Protein 5M1T (pdb70)

Radius of gyration: 25.63 Å; Cα contacts (8 Å, |Δi|>4): 862; chains: 2; bounding box: 63×65×67 Å

Solvent-accessible surface area: 22518 Å² total; per-residue (Å²): 152,120,52,40,114,17,4,140,77,0,58,122,123,200,26,7,36,11,19,3,12,8,5,10,71,25,68,101,30,93,42,48,1,0,9,4,35,14,28,0,88,9,95,138,124,31,91,13,58,26,65,110,1,58,86,23,0,48,171,59,28,44,10,42,113,5,9,59,59,17,12,38,36,0,0,100,12,0,53,100,14,26,103,57,59,66,66,118,32,44,0,0,4,54,14,34,54,50,22,9,52,27,22,8,15,14,48,20,0,110,77,1,9,144,132,29,83,7,85,45,70,30,0,18,0,2,0,36,5,60,21,0,27,190,60,14,88,43,2,33,82,35,0,81,84,0,38,93,41,34,6,17,1,0,0,10,38,8,28,74,19,203,41,47,109,106,49,2,124,130,6,30,13,62,14,0,0,0,19,144,31,31,0,88,81,31,90,150,67,106,94,9,37,65,66,0,43,56,7,17,34,45,1,183,91,28,129,16,125,3,0,0,18,18,0,86,63,138,74,24,26,95,42,0,43,164,49,42,7,51,2,0,3,2,91,69,30,14,143,25,53,41,18,149,121,30,160,157,85,68,74,14,38,4,13,4,3,7,56,20,77,116,25,88,101,55,0,0,10,4,39,21,50,40,111,102,62,69,27,64,131,46,61,86,59,7,50,188,103,29,51,7,41,72,51,10,65,56,21,13,30,63,0,0,109,13,1,37,122,52,82,79,146,48,32,0,0,3,54,13,31,53,64,18,9,62,76,108,26,12,14,62,49,0,104,56,14,8,136,182,45,98,14,47,45,79,62,0,14,3,2,2,40,5,62,20,0,27,187,61,14,88,41,3,40,99,31,1,78,76,0,39,95,37,38,6,18,2,0,2,10,43,9,31,72,19,200,44,45,113,100,43,3,120,129,5,32,14,56,11,0,0,0,23,150,48,28,10,64,161,14,51,154,113,32,117,36,4,62,64,0,45,53,4,10,50,41,0,50,103,29,58,8,100,0,1,0,22,9,0,97,63,125,72,15,16,84,22,0,34,153,45,13,6,36,4,0,3,3,92,71,37,19,144,27,47,51,25,92,122,26,109

B-factor: mean 36.17, std 13.88, range [13.87, 95.71]

Structure (mmCIF, N/CA/C/O backbone):
data_5M1T
#
_entry.id   5M1T
#
_cell.length_a   46.370
_cell.length_b   116.110
_cell.length_c   52.140
_cell.angle_alpha   90.00
_cell.angle_beta   102.52
_cell.angle_gamma   90.00
#
_symmetry.space_group_name_H-M   'P 1 21 1'
#
loop_
_entity.id
_entity.type
_entity.pdbx_description
1 polymer 'MucR Phosphodiesterase'
2 non-polymer "9,9'-[(2R,3R,3aS,5S,7aR,9R,10R,10aS,12S,14aR)-3,5,10,12-tetrahydroxy-5,12-dioxidooctahydro-2H,7H-difuro[3,2-d:3',2'-j][1,3,7,9,2,8]tetraoxadiphosphacyclododecine-2,9-diyl]bis(2-amino-1,9-dihydro-6H-purin-6-one)"
3 non-polymer 'MAGNESIUM ION'
4 water water
#
loop_
_atom_site.group_PDB
_atom_site.id
_atom_site.type_symbol
_atom_site.label_atom_id
_atom_site.label_alt_id
_atom_site.label_comp_id
_atom_site.label_asym_id
_atom_site.label_entity_id
_atom_site.label_seq_id
_atom_site.pdbx_PDB_ins_code
_atom_site.Cartn_x
_atom_site.Cartn_y
_atom_site.Cartn_z
_atom_site.occupancy
_atom_site.B_iso_or_equiv
_atom_site.auth_seq_id
_atom_site.auth_comp_id
_atom_site.auth_asym_id
_atom_site.auth_atom_id
_atom_site.pdbx_PDB_model_num
ATOM 1 N N . LEU A 1 31 ? 19.406 -8.912 -21.025 1.00 46.25 435 LEU A N 1
ATOM 2 C CA . LEU A 1 31 ? 18.085 -8.301 -21.436 1.00 46.27 435 LEU A CA 1
ATOM 3 C C . LEU A 1 31 ? 18.284 -6.817 -21.721 1.00 43.53 435 LEU A C 1
ATOM 4 O O . LEU A 1 31 ? 18.905 -6.109 -20.936 1.00 41.49 435 LEU A O 1
ATOM 9 N N . GLN A 1 32 ? 17.742 -6.379 -22.856 1.00 42.84 436 GLN A N 1
ATOM 10 C CA . GLN A 1 32 ? 17.939 -5.032 -23.363 1.00 42.68 436 GLN A CA 1
ATOM 11 C C . GLN A 1 32 ? 17.395 -3.969 -22.391 1.00 41.26 436 GLN A C 1
ATOM 12 O O . GLN A 1 32 ? 18.074 -2.978 -22.094 1.00 39.57 436 GLN A O 1
ATOM 18 N N . LEU A 1 33 ? 16.179 -4.207 -21.902 1.00 39.38 437 LEU A N 1
ATOM 19 C CA . LEU A 1 33 ? 15.524 -3.311 -20.962 1.00 38.86 437 LEU A CA 1
ATOM 20 C C . LEU A 1 33 ? 16.355 -3.039 -19.730 1.00 37.75 437 LEU A C 1
ATOM 21 O O . LEU A 1 33 ? 16.445 -1.900 -19.294 1.00 35.95 437 LEU A O 1
ATOM 26 N N . LEU A 1 34 ? 16.957 -4.085 -19.181 1.00 38.26 438 LEU A N 1
ATOM 27 C CA . LEU A 1 34 ? 17.837 -3.971 -18.014 1.00 38.15 438 LEU A CA 1
ATOM 28 C C . LEU A 1 34 ? 19.049 -3.079 -18.279 1.00 37.60 438 LEU A C 1
ATOM 29 O O . LEU A 1 34 ? 19.333 -2.166 -17.507 1.00 36.86 438 LEU A O 1
ATOM 34 N N . HIS A 1 35 ? 19.761 -3.328 -19.366 1.00 38.11 439 HIS A N 1
ATOM 35 C CA . HIS A 1 35 ? 20.903 -2.481 -19.717 1.00 39.42 439 HIS A CA 1
ATOM 36 C C . HIS A 1 35 ? 20.472 -1.030 -19.956 1.00 37.01 439 HIS A C 1
ATOM 37 O O . HIS A 1 35 ? 21.077 -0.076 -19.450 1.00 35.77 439 HIS A O 1
ATOM 44 N N . ASP A 1 36 ? 19.432 -0.881 -20.752 1.00 35.03 440 ASP A N 1
ATOM 45 C CA . ASP A 1 36 ? 18.901 0.425 -21.059 1.00 33.96 440 ASP A CA 1
ATOM 46 C C . ASP A 1 36 ? 18.492 1.180 -19.778 1.00 33.00 440 ASP A C 1
ATOM 47 O O . ASP A 1 36 ? 18.841 2.360 -19.616 1.00 33.04 440 ASP A O 1
ATOM 52 N N . LEU A 1 37 ? 17.803 0.522 -18.852 1.00 32.24 441 LEU A N 1
ATOM 53 C CA . LEU A 1 37 ? 17.366 1.224 -17.645 1.00 32.73 441 LEU A CA 1
ATOM 54 C C . LEU A 1 37 ? 18.524 1.622 -16.724 1.00 33.09 441 LEU A C 1
ATOM 55 O O . LEU A 1 37 ? 18.508 2.718 -16.140 1.00 31.76 441 LEU A O 1
ATOM 60 N N . ARG A 1 38 ? 19.516 0.740 -16.607 1.00 35.18 442 ARG A N 1
ATOM 61 C CA . ARG A 1 38 ? 20.729 1.029 -15.861 1.00 36.77 442 ARG A CA 1
ATOM 62 C C . ARG A 1 38 ? 21.367 2.312 -16.299 1.00 35.18 442 ARG A C 1
ATOM 63 O O . ARG A 1 38 ? 21.914 3.033 -15.477 1.00 35.85 442 ARG A O 1
ATOM 71 N N . GLN A 1 39 ? 21.384 2.576 -17.598 1.00 33.77 443 GLN A N 1
ATOM 72 C CA . GLN A 1 39 ? 22.081 3.760 -18.052 1.00 33.74 443 GLN A CA 1
ATOM 73 C C . GLN A 1 39 ? 21.169 4.958 -18.288 1.00 31.31 443 GLN A C 1
ATOM 74 O O . GLN A 1 39 ? 21.641 5.975 -18.794 1.00 30.68 443 GLN A O 1
ATOM 80 N N . ALA A 1 40 ? 19.887 4.840 -17.927 1.00 29.49 444 ALA A N 1
ATOM 81 C CA . ALA A 1 40 ? 18.895 5.875 -18.271 1.00 29.38 444 ALA A CA 1
ATOM 82 C C . ALA A 1 40 ? 19.185 7.245 -17.643 1.00 28.44 444 ALA A C 1
ATOM 83 O O . ALA A 1 40 ? 19.024 8.267 -18.308 1.00 28.23 444 ALA A O 1
ATOM 85 N N . LEU A 1 41 ? 19.611 7.267 -16.381 1.00 28.17 445 LEU A N 1
ATOM 86 C CA . LEU A 1 41 ? 20.058 8.526 -15.753 1.00 28.38 445 LEU A CA 1
ATOM 87 C C . LEU A 1 41 ? 21.327 9.095 -16.411 1.00 28.61 445 LEU A C 1
ATOM 88 O O . LEU A 1 41 ? 21.400 10.281 -16.668 1.00 27.39 445 LEU A O 1
ATOM 93 N N . GLU A 1 42 ? 22.322 8.247 -16.676 1.00 29.56 446 GLU A N 1
ATOM 94 C CA . GLU A 1 42 ? 23.542 8.686 -17.389 1.00 31.33 446 GLU A CA 1
ATOM 95 C C . GLU A 1 42 ? 23.200 9.302 -18.737 1.00 32.07 446 GLU A C 1
ATOM 96 O O . GLU A 1 42 ? 23.834 10.245 -19.163 1.00 31.67 446 GLU A O 1
ATOM 102 N N . ARG A 1 43 ? 22.166 8.783 -19.391 1.00 32.95 447 ARG A N 1
ATOM 103 C CA . ARG A 1 43 ? 21.796 9.259 -20.712 1.00 33.69 447 ARG A CA 1
ATOM 104 C C . ARG A 1 43 ? 20.754 10.385 -20.684 1.00 32.41 447 ARG A C 1
ATOM 105 O O . ARG A 1 43 ? 20.328 10.816 -21.740 1.00 32.33 447 ARG A O 1
ATOM 113 N N . ARG A 1 44 ? 20.355 10.847 -19.501 1.00 31.68 448 ARG A N 1
ATOM 114 C CA . ARG A 1 44 ? 19.303 11.882 -19.297 1.00 31.86 448 ARG A CA 1
ATOM 115 C C . ARG A 1 44 ? 18.000 11.539 -19.998 1.00 30.48 448 ARG A C 1
ATOM 116 O O . ARG A 1 44 ? 17.304 12.388 -20.535 1.00 30.32 448 ARG A O 1
ATOM 124 N N . GLN A 1 45 ? 17.667 10.264 -20.000 1.00 29.44 449 GLN A N 1
ATOM 125 C CA . GLN A 1 45 ? 16.482 9.830 -20.669 1.00 28.12 449 GLN A CA 1
ATOM 126 C C . GLN A 1 45 ? 15.265 9.887 -19.741 1.00 27.60 449 GLN A C 1
ATOM 127 O O . GLN A 1 45 ? 14.131 9.794 -20.223 1.00 26.75 449 GLN A O 1
ATOM 133 N N . LEU A 1 46 ? 15.501 10.046 -18.429 1.00 27.28 450 LEU A N 1
ATOM 134 C CA . LEU A 1 46 ? 14.410 10.117 -17.452 1.00 27.25 450 LEU A CA 1
ATOM 135 C C . LEU A 1 46 ? 13.957 11.542 -17.201 1.00 27.09 450 LEU A C 1
ATOM 136 O O . LEU A 1 46 ? 14.767 12.429 -16.930 1.00 27.12 450 LEU A O 1
ATOM 141 N N . VAL A 1 47 ? 12.638 11.754 -17.285 1.00 26.71 451 VAL A N 1
ATOM 142 C CA . VAL A 1 47 ? 12.041 13.078 -17.110 1.00 26.33 451 VAL A CA 1
ATOM 143 C C . VAL A 1 47 ? 10.814 13.013 -16.212 1.00 25.59 451 VAL A C 1
ATOM 144 O O . VAL A 1 47 ? 10.149 11.978 -16.146 1.00 25.76 451 VAL A O 1
ATOM 148 N N . LEU A 1 48 ? 10.487 14.108 -15.536 1.00 25.18 452 LEU A N 1
ATOM 149 C CA . LEU A 1 48 ? 9.237 14.179 -14.783 1.00 25.07 452 LEU A CA 1
ATOM 150 C C . LEU A 1 48 ? 8.149 14.879 -15.554 1.00 25.70 452 LEU A C 1
ATOM 151 O O . LEU A 1 48 ? 8.357 15.959 -16.120 1.00 24.97 452 LEU A O 1
ATOM 156 N N . HIS A 1 49 ? 6.974 14.254 -15.561 1.00 25.73 453 HIS A N 1
ATOM 157 C CA . HIS A 1 49 ? 5.761 14.950 -15.951 1.00 25.46 453 HIS A CA 1
ATOM 158 C C . HIS A 1 49 ? 4.962 15.218 -14.679 1.00 25.02 453 HIS A C 1
ATOM 159 O O . HIS A 1 49 ? 5.154 14.565 -13.651 1.00 25.53 453 HIS A O 1
ATOM 166 N N . TYR A 1 50 ? 4.102 16.216 -14.743 1.00 24.31 454 TYR A N 1
ATOM 167 C CA . TYR A 1 50 ? 3.391 16.694 -13.597 1.00 23.96 454 TYR A CA 1
ATOM 168 C C . TYR A 1 50 ? 1.930 16.728 -13.965 1.00 23.97 454 TYR A C 1
ATOM 169 O O . TYR A 1 50 ? 1.573 17.238 -15.031 1.00 24.95 454 TYR A O 1
ATOM 178 N N . GLN A 1 51 ? 1.082 16.144 -13.118 1.00 23.29 455 GLN A N 1
ATOM 179 C CA . GLN A 1 51 ? -0.363 16.221 -13.323 1.00 23.53 455 GLN A CA 1
ATOM 180 C C . GLN A 1 51 ? -1.059 17.112 -12.277 1.00 23.00 455 GLN A C 1
ATOM 181 O O . GLN A 1 51 ? -0.905 16.915 -11.077 1.00 22.41 455 GLN A O 1
ATOM 187 N N . PRO A 1 52 ? -1.810 18.114 -12.738 1.00 23.52 456 PRO A N 1
ATOM 188 C CA . PRO A 1 52 ? -2.538 19.017 -11.845 1.00 23.90 456 PRO A CA 1
ATOM 189 C C . PRO A 1 52 ? -3.494 18.315 -10.918 1.00 24.26 456 PRO A C 1
ATOM 190 O O . PRO A 1 52 ? -4.174 17.366 -11.359 1.00 24.07 456 PRO A O 1
ATOM 194 N N . LYS A 1 53 ? -3.532 18.724 -9.652 1.00 25.39 457 LYS A N 1
ATOM 195 C CA . LYS A 1 53 ? -4.619 18.314 -8.757 1.00 27.63 457 LYS A CA 1
ATOM 196 C C . LYS A 1 53 ? -5.392 19.611 -8.559 1.00 28.07 457 LYS A C 1
ATOM 197 O O . LYS A 1 53 ? -4.793 20.663 -8.334 1.00 27.89 457 LYS A O 1
ATOM 203 N N . VAL A 1 54 ? -6.708 19.527 -8.642 1.00 28.42 458 VAL A N 1
ATOM 204 C CA . VAL A 1 54 ? -7.559 20.721 -8.728 1.00 29.87 458 VAL A CA 1
ATOM 205 C C . VAL A 1 54 ? -8.677 20.630 -7.706 1.00 29.29 458 VAL A C 1
ATOM 206 O O . VAL A 1 54 ? -9.223 19.547 -7.531 1.00 28.10 458 VAL A O 1
ATOM 210 N N . LEU A 1 55 ? -9.025 21.741 -7.035 1.00 30.31 459 LEU A N 1
ATOM 211 C CA . LEU A 1 55 ? -10.214 21.743 -6.169 1.00 31.93 459 LEU A CA 1
ATOM 212 C C . LEU A 1 55 ? -11.456 21.459 -7.012 1.00 30.54 459 LEU A C 1
ATOM 213 O O . LEU A 1 55 ? -11.545 21.863 -8.163 1.00 28.98 459 LEU A O 1
ATOM 218 N N . ALA A 1 56 ? -12.352 20.666 -6.455 1.00 30.23 460 ALA A N 1
ATOM 219 C CA . ALA A 1 56 ? -13.525 20.199 -7.175 1.00 30.33 460 ALA A CA 1
ATOM 220 C C . ALA A 1 56 ? -14.571 21.322 -7.246 1.00 30.97 460 ALA A C 1
ATOM 221 O O . ALA A 1 56 ? -14.804 21.989 -6.256 1.00 31.27 460 ALA A O 1
ATOM 223 N N . PRO A 1 57 ? -15.225 21.529 -8.382 1.00 31.62 461 PRO A N 1
ATOM 224 C CA . PRO A 1 57 ? -15.109 20.718 -9.584 1.00 32.83 461 PRO A CA 1
ATOM 225 C C . PRO A 1 57 ? -13.945 21.069 -10.515 1.00 34.85 461 PRO A C 1
ATOM 226 O O . PRO A 1 57 ? -13.448 20.201 -11.228 1.00 33.95 461 PRO A O 1
ATOM 230 N N . ASN A 1 58 ? -13.557 22.338 -10.552 1.00 38.01 462 ASN A N 1
ATOM 231 C CA . ASN A 1 58 ? -12.506 22.770 -11.468 1.00 41.45 462 ASN A CA 1
ATOM 232 C C . ASN A 1 58 ? -11.709 23.928 -10.892 1.00 42.53 462 ASN A C 1
ATOM 233 O O . ASN A 1 58 ? -11.122 24.691 -11.630 1.00 42.83 462 ASN A O 1
ATOM 238 N N . GLY A 1 59 ? -11.726 24.009 -9.552 1.00 45.04 463 GLY A N 1
ATOM 239 C CA . GLY A 1 59 ? -11.452 25.215 -8.737 1.00 43.36 463 GLY A CA 1
ATOM 240 C C . GLY A 1 59 ? -9.992 25.405 -8.914 1.00 43.53 463 GLY A C 1
ATOM 241 O O . GLY A 1 59 ? -9.432 24.766 -9.797 1.00 48.20 463 GLY A O 1
ATOM 242 N N . PRO A 1 60 ? -9.344 26.225 -8.077 1.00 40.69 464 PRO A N 1
ATOM 243 C CA . PRO A 1 60 ? -7.920 26.398 -8.348 1.00 40.33 464 PRO A CA 1
ATOM 244 C C . PRO A 1 60 ? -7.121 25.081 -8.245 1.00 39.48 464 PRO A C 1
ATOM 245 O O . PRO A 1 60 ? -7.427 24.178 -7.452 1.00 37.36 464 PRO A O 1
ATOM 249 N N . MET A 1 61 ? -6.112 25.001 -9.100 1.00 38.63 465 MET A N 1
ATOM 250 C CA . MET A 1 61 ? -5.051 24.037 -9.015 1.00 36.46 465 MET A CA 1
ATOM 251 C C . MET A 1 61 ? -4.395 24.225 -7.657 1.00 34.84 465 MET A C 1
ATOM 252 O O . MET A 1 61 ? -4.034 25.342 -7.303 1.00 34.30 465 MET A O 1
ATOM 257 N N . ILE A 1 62 ? -4.303 23.142 -6.880 1.00 32.98 466 ILE A N 1
ATOM 258 C CA . ILE A 1 62 ? -3.652 23.162 -5.552 1.00 32.10 466 ILE A CA 1
ATOM 259 C C . ILE A 1 62 ? -2.295 22.447 -5.528 1.00 30.41 466 ILE A C 1
ATOM 260 O O . ILE A 1 62 ? -1.693 22.301 -4.471 1.00 30.55 466 ILE A O 1
ATOM 265 N N . GLY A 1 63 ? -1.831 21.980 -6.682 1.00 29.54 467 GLY A N 1
ATOM 266 C CA . GLY A 1 63 ? -0.540 21.306 -6.790 1.00 28.19 467 GLY A CA 1
ATOM 267 C C . GLY A 1 63 ? -0.440 20.360 -7.969 1.00 26.76 467 GLY A C 1
ATOM 268 O O . GLY A 1 63 ? -1.291 20.382 -8.866 1.00 26.73 467 GLY A O 1
ATOM 269 N N . VAL A 1 64 ? 0.593 19.518 -7.951 1.00 24.71 468 VAL A N 1
ATOM 270 C CA . VAL A 1 64 ? 0.745 18.498 -8.953 1.00 24.43 468 VAL A CA 1
ATOM 271 C C . VAL A 1 64 ? 1.217 17.177 -8.353 1.00 23.74 468 VAL A C 1
ATOM 272 O O . VAL A 1 64 ? 1.788 17.158 -7.268 1.00 23.43 468 VAL A O 1
ATOM 276 N N . GLU A 1 65 ? 0.983 16.083 -9.072 1.00 22.39 469 GLU A N 1
ATOM 277 C CA . GLU A 1 65 ? 1.674 14.839 -8.798 1.00 22.01 469 GLU A CA 1
ATOM 278 C C . GLU A 1 65 ? 2.823 14.676 -9.802 1.00 21.73 469 GLU A C 1
ATOM 279 O O . GLU A 1 65 ? 2.608 14.783 -11.000 1.00 21.74 469 GLU A O 1
ATOM 285 N N . ALA A 1 66 ? 4.019 14.405 -9.310 1.00 21.04 470 ALA A N 1
ATOM 286 C CA . ALA A 1 66 ? 5.140 14.089 -10.160 1.00 21.51 470 ALA A CA 1
ATOM 287 C C . ALA A 1 66 ? 5.040 12.654 -10.639 1.00 21.36 470 ALA A C 1
ATOM 288 O O . ALA A 1 66 ? 4.824 11.746 -9.830 1.00 21.32 470 ALA A O 1
ATOM 290 N N . LEU A 1 67 ? 5.208 12.466 -11.943 1.00 21.32 471 LEU A N 1
ATOM 291 C CA . LEU A 1 67 ? 5.061 11.181 -12.598 1.00 21.79 471 LEU A CA 1
ATOM 292 C C . LEU A 1 67 ? 6.243 10.919 -13.576 1.00 22.14 471 LEU A C 1
ATOM 293 O O . LEU A 1 67 ? 6.508 11.683 -14.510 1.00 21.37 471 LEU A O 1
ATOM 298 N N . LEU A 1 68 ? 6.944 9.819 -13.347 1.00 22.52 472 LEU A N 1
ATOM 299 C CA . LEU A 1 68 ? 8.153 9.535 -14.066 1.00 22.56 472 LEU A CA 1
ATOM 300 C C . LEU A 1 68 ? 7.830 9.046 -15.472 1.00 23.26 472 LEU A C 1
ATOM 301 O O . LEU A 1 68 ? 6.877 8.279 -15.677 1.00 22.70 472 LEU A O 1
ATOM 306 N N . ARG A 1 69 ? 8.613 9.514 -16.442 1.00 23.86 473 ARG A N 1
ATOM 307 C CA . ARG A 1 69 ? 8.541 9.025 -17.811 1.00 24.79 473 ARG A CA 1
ATOM 308 C C . ARG A 1 69 ? 9.959 8.687 -18.316 1.00 25.70 473 ARG A C 1
ATOM 309 O O . ARG A 1 69 ? 10.967 9.222 -17.821 1.00 25.27 473 ARG A O 1
ATOM 317 N N . TRP A 1 70 ? 10.045 7.797 -19.289 1.00 26.71 474 TRP A N 1
ATOM 318 C CA . TRP A 1 70 ? 11.345 7.458 -19.859 1.00 28.11 474 TRP A CA 1
ATOM 319 C C . TRP A 1 70 ? 11.302 7.729 -21.368 1.00 29.06 474 TRP A C 1
ATOM 320 O O . TRP A 1 70 ? 10.595 7.050 -22.113 1.00 29.56 474 TRP A O 1
ATOM 331 N N . GLU A 1 71 ? 12.003 8.766 -21.797 1.00 30.41 475 GLU A N 1
ATOM 332 C CA . GLU A 1 71 ? 12.156 9.053 -23.217 1.00 32.27 475 GLU A CA 1
ATOM 333 C C . GLU A 1 71 ? 13.198 8.121 -23.790 1.00 31.99 475 GLU A C 1
ATOM 334 O O . GLU A 1 71 ? 14.391 8.382 -23.725 1.00 29.34 475 GLU A O 1
ATOM 340 N N . HIS A 1 72 ? 12.720 7.042 -24.384 1.00 33.31 476 HIS A N 1
ATOM 341 C CA . HIS A 1 72 ? 13.609 6.049 -24.953 1.00 34.31 476 HIS A CA 1
ATOM 342 C C . HIS A 1 72 ? 13.921 6.314 -26.445 1.00 34.71 476 HIS A C 1
ATOM 343 O O . HIS A 1 72 ? 13.017 6.503 -27.260 1.00 33.64 476 HIS A O 1
ATOM 350 N N . PRO A 1 73 ? 15.217 6.321 -26.805 1.00 35.58 477 PRO A N 1
ATOM 351 C CA . PRO A 1 73 ? 15.561 6.653 -28.189 1.00 37.34 477 PRO A CA 1
ATOM 352 C C . PRO A 1 73 ? 14.937 5.696 -29.240 1.00 40.07 477 PRO A C 1
ATOM 353 O O . PRO A 1 73 ? 14.558 6.147 -30.312 1.00 41.00 477 PRO A O 1
ATOM 357 N N . GLN A 1 74 ? 14.831 4.400 -28.947 1.00 41.75 478 GLN A N 1
ATOM 358 C CA . GLN A 1 74 ? 14.083 3.480 -29.819 1.00 43.94 478 GLN A CA 1
ATOM 359 C C . GLN A 1 74 ? 12.553 3.427 -29.561 1.00 42.94 478 GLN A C 1
ATOM 360 O O . GLN A 1 74 ? 11.778 3.616 -30.495 1.00 43.56 478 GLN A O 1
ATOM 366 N N . HIS A 1 75 ? 12.120 3.147 -28.326 1.00 40.87 479 HIS A N 1
ATOM 367 C CA . HIS A 1 75 ? 10.710 2.895 -28.041 1.00 40.42 479 HIS A CA 1
ATOM 368 C C . HIS A 1 75 ? 9.861 4.150 -27.822 1.00 39.01 479 HIS A C 1
ATOM 369 O O . HIS A 1 75 ? 8.638 4.086 -27.854 1.00 38.03 479 HIS A O 1
ATOM 376 N N . GLY A 1 76 ? 10.497 5.297 -27.626 1.00 37.89 480 GLY A N 1
ATOM 377 C CA . GLY A 1 76 ? 9.751 6.524 -27.352 1.00 36.65 480 GLY A CA 1
ATOM 378 C C . GLY A 1 76 ? 9.407 6.629 -25.874 1.00 35.33 480 GLY A C 1
ATOM 379 O O . GLY A 1 76 ? 10.031 5.994 -25.036 1.00 35.30 480 GLY A O 1
ATOM 380 N N . LEU A 1 77 ? 8.400 7.418 -25.560 1.00 34.91 481 LEU A N 1
ATOM 381 C CA . LEU A 1 77 ? 8.058 7.751 -24.187 1.00 34.85 481 LEU A CA 1
ATOM 382 C C . LEU A 1 77 ? 7.435 6.586 -23.429 1.00 34.46 481 LEU A C 1
ATOM 383 O O . LEU A 1 77 ? 6.283 6.252 -23.623 1.00 35.83 481 LEU A O 1
ATOM 388 N N . ILE A 1 78 ? 8.210 5.964 -22.558 1.00 34.45 482 ILE A N 1
ATOM 389 C CA . ILE A 1 78 ? 7.768 4.780 -21.830 1.00 33.53 482 ILE A CA 1
ATOM 390 C C . ILE A 1 78 ? 7.192 5.199 -20.470 1.00 32.20 482 ILE A C 1
ATOM 391 O O . ILE A 1 78 ? 7.745 6.079 -19.760 1.00 30.57 482 ILE A O 1
ATOM 396 N N . THR A 1 79 ? 6.075 4.564 -20.117 1.00 31.52 483 THR A N 1
ATOM 397 C CA . THR A 1 79 ? 5.384 4.834 -18.855 1.00 30.88 483 THR A CA 1
ATOM 398 C C . THR A 1 79 ? 5.905 3.930 -17.758 1.00 29.02 483 THR A C 1
ATOM 399 O O . THR A 1 79 ? 6.357 2.834 -18.010 1.00 28.65 483 THR A O 1
ATOM 403 N N . PRO A 1 80 ? 5.827 4.389 -16.517 1.00 28.19 484 PRO A N 1
ATOM 404 C CA . PRO A 1 80 ? 6.490 3.653 -15.460 1.00 28.06 484 PRO A CA 1
ATOM 405 C C . PRO A 1 80 ? 5.952 2.236 -15.172 1.00 27.63 484 PRO A C 1
ATOM 406 O O . PRO A 1 80 ? 6.669 1.431 -14.614 1.00 27.68 484 PRO A O 1
ATOM 410 N N . GLY A 1 81 ? 4.725 1.923 -15.549 1.00 27.97 485 GLY A N 1
ATOM 411 C CA . GLY A 1 81 ? 4.227 0.557 -15.413 1.00 28.68 485 GLY A CA 1
ATOM 412 C C . GLY A 1 81 ? 5.072 -0.423 -16.210 1.00 30.57 485 GLY A C 1
ATOM 413 O O . GLY A 1 81 ? 5.110 -1.627 -15.904 1.00 30.73 485 GLY A O 1
ATOM 414 N N . GLN A 1 82 ? 5.750 0.079 -17.244 1.00 32.03 486 GLN A N 1
ATOM 415 C CA . GLN A 1 82 ? 6.539 -0.766 -18.118 1.00 33.98 486 GLN A CA 1
ATOM 416 C C . GLN A 1 82 ? 7.967 -1.018 -17.607 1.00 33.76 486 GLN A C 1
ATOM 417 O O . GLN A 1 82 ? 8.667 -1.872 -18.140 1.00 34.80 486 GLN A O 1
ATOM 423 N N . PHE A 1 83 ? 8.406 -0.298 -16.576 1.00 32.13 487 PHE A N 1
ATOM 424 C CA . PHE A 1 83 ? 9.779 -0.472 -16.074 1.00 30.41 487 PHE A CA 1
ATOM 425 C C . PHE A 1 83 ? 9.997 -0.298 -14.571 1.00 29.37 487 PHE A C 1
ATOM 426 O O . PHE A 1 83 ? 11.051 -0.646 -14.076 1.00 29.28 487 PHE A O 1
ATOM 434 N N . LEU A 1 84 ? 9.038 0.236 -13.822 1.00 28.70 488 LEU A N 1
ATOM 435 C CA . LEU A 1 84 ? 9.242 0.357 -12.371 1.00 28.10 488 LEU A CA 1
ATOM 436 C C . LEU A 1 84 ? 9.314 -0.973 -11.607 1.00 27.76 488 LEU A C 1
ATOM 437 O O . LEU A 1 84 ? 9.972 -1.036 -10.582 1.00 27.71 488 LEU A O 1
ATOM 442 N N . PRO A 1 85 ? 8.634 -2.036 -12.084 1.00 27.24 489 PRO A N 1
ATOM 443 C CA . PRO A 1 85 ? 8.798 -3.314 -11.407 1.00 27.26 489 PRO A CA 1
ATOM 444 C C . PRO A 1 85 ? 10.220 -3.897 -11.521 1.00 27.31 489 PRO A C 1
ATOM 445 O O . PRO A 1 85 ? 10.730 -4.462 -10.557 1.00 26.45 489 PRO A O 1
ATOM 449 N N . LEU A 1 86 ? 10.839 -3.752 -12.694 1.00 27.48 490 LEU A N 1
ATOM 450 C CA . LEU A 1 86 ? 12.248 -4.079 -12.875 1.00 27.42 490 LEU A CA 1
ATOM 451 C C . LEU A 1 86 ? 13.131 -3.200 -11.991 1.00 26.87 490 LEU A C 1
ATOM 452 O O . LEU A 1 86 ? 14.103 -3.667 -11.396 1.00 25.84 490 LEU A O 1
ATOM 457 N N . ALA A 1 87 ? 12.793 -1.919 -11.898 1.00 26.37 491 ALA A N 1
ATOM 458 C CA . ALA A 1 87 ? 13.538 -1.024 -11.031 1.00 26.52 491 ALA A CA 1
ATOM 459 C C . ALA A 1 87 ? 13.422 -1.422 -9.568 1.00 27.58 491 ALA A C 1
ATOM 460 O O . ALA A 1 87 ? 14.419 -1.355 -8.824 1.00 27.25 491 ALA A O 1
ATOM 462 N N . GLU A 1 88 ? 12.227 -1.858 -9.153 1.00 29.23 492 GLU A N 1
ATOM 463 C CA . GLU A 1 88 ? 11.998 -2.296 -7.759 1.00 30.57 492 GLU A CA 1
ATOM 464 C C . GLU A 1 88 ? 12.824 -3.541 -7.457 1.00 32.85 492 GLU A C 1
ATOM 465 O O . GLU A 1 88 ? 13.592 -3.555 -6.487 1.00 33.47 492 GLU A O 1
ATOM 471 N N . LYS A 1 89 ? 12.676 -4.569 -8.297 1.00 34.27 493 LYS A N 1
ATOM 472 C CA . LYS A 1 89 ? 13.391 -5.850 -8.147 1.00 35.02 493 LYS A CA 1
ATOM 473 C C . LYS A 1 89 ? 14.933 -5.735 -8.150 1.00 32.99 493 LYS A C 1
ATOM 474 O O . LYS A 1 89 ? 15.626 -6.460 -7.439 1.00 32.87 493 LYS A O 1
ATOM 480 N N . THR A 1 90 ? 15.461 -4.830 -8.961 1.00 30.84 494 THR A N 1
ATOM 481 C CA . THR A 1 90 ? 16.911 -4.647 -9.103 1.00 29.39 494 THR A CA 1
ATOM 482 C C . THR A 1 90 ? 17.501 -3.676 -8.103 1.00 28.31 494 THR A C 1
ATOM 483 O O . THR A 1 90 ? 18.694 -3.687 -7.869 1.00 28.31 494 THR A O 1
ATOM 487 N N . GLY A 1 91 ? 16.665 -2.823 -7.520 1.00 27.40 495 GLY A N 1
ATOM 488 C CA . GLY A 1 91 ? 17.157 -1.792 -6.621 1.00 26.61 495 GLY A CA 1
ATOM 489 C C . GLY A 1 91 ? 17.560 -0.523 -7.345 1.00 25.62 495 GLY A C 1
ATOM 490 O O . GLY A 1 91 ? 17.955 0.445 -6.705 1.00 26.90 495 GLY A O 1
ATOM 491 N N . LEU A 1 92 ? 17.460 -0.492 -8.672 1.00 24.78 496 LEU A N 1
ATOM 492 C CA . LEU A 1 92 ? 17.645 0.766 -9.423 1.00 24.10 496 LEU A CA 1
ATOM 493 C C . LEU A 1 92 ? 16.654 1.855 -8.993 1.00 23.31 496 LEU A C 1
ATOM 494 O O . LEU A 1 92 ? 16.943 3.045 -9.165 1.00 22.57 496 LEU A O 1
ATOM 499 N N . ILE A 1 93 ? 15.499 1.448 -8.458 1.00 22.73 497 ILE A N 1
ATOM 500 C CA . ILE A 1 93 ? 14.503 2.404 -7.955 1.00 23.09 497 ILE A CA 1
ATOM 501 C C . ILE A 1 93 ? 15.065 3.355 -6.886 1.00 22.46 497 ILE A C 1
ATOM 502 O O . ILE A 1 93 ? 14.572 4.459 -6.721 1.00 21.84 497 ILE A O 1
ATOM 507 N N . VAL A 1 94 ? 16.104 2.956 -6.164 1.00 22.60 498 VAL A N 1
ATOM 508 C CA . VAL A 1 94 ? 16.652 3.821 -5.136 1.00 22.85 498 VAL A CA 1
ATOM 509 C C . VAL A 1 94 ? 17.234 5.132 -5.743 1.00 23.29 498 VAL A C 1
ATOM 510 O O . VAL A 1 94 ? 16.899 6.226 -5.313 1.00 22.73 498 VAL A O 1
ATOM 514 N N . GLN A 1 95 ? 18.098 5.009 -6.746 1.00 23.94 499 GLN A N 1
ATOM 515 C CA . GLN A 1 95 ? 18.764 6.184 -7.262 1.00 24.30 499 GLN A CA 1
ATOM 516 C C . GLN A 1 95 ? 17.849 6.895 -8.244 1.00 23.29 499 GLN A C 1
ATOM 517 O O . GLN A 1 95 ? 17.906 8.111 -8.375 1.00 22.61 499 GLN A O 1
ATOM 523 N N . ILE A 1 96 ? 16.963 6.153 -8.886 1.00 22.74 500 ILE A N 1
ATOM 524 C CA . ILE A 1 96 ? 15.924 6.775 -9.708 1.00 22.58 500 ILE A CA 1
ATOM 525 C C . ILE A 1 96 ? 15.055 7.658 -8.820 1.00 22.23 500 ILE A C 1
ATOM 526 O O . ILE A 1 96 ? 14.704 8.765 -9.187 1.00 23.12 500 ILE A O 1
ATOM 531 N N . GLY A 1 97 ? 14.758 7.178 -7.627 1.00 21.87 501 GLY A N 1
ATOM 532 C CA . GLY A 1 97 ? 13.976 7.930 -6.665 1.00 22.08 501 GLY A CA 1
ATOM 533 C C . GLY A 1 97 ? 14.695 9.135 -6.091 1.00 22.45 501 GLY A C 1
ATOM 534 O O . GLY A 1 97 ? 14.085 10.179 -5.896 1.00 21.95 501 GLY A O 1
ATOM 535 N N . GLU A 1 98 ? 15.983 9.005 -5.813 1.00 23.00 502 GLU A N 1
ATOM 536 C CA . GLU A 1 98 ? 16.795 10.181 -5.457 1.00 24.29 502 GLU A CA 1
ATOM 537 C C . GLU A 1 98 ? 16.687 11.252 -6.510 1.00 23.47 502 GLU A C 1
ATOM 538 O O . GLU A 1 98 ? 16.552 12.406 -6.191 1.00 24.00 502 GLU A O 1
ATOM 544 N N . TRP A 1 99 ? 16.770 10.863 -7.776 1.00 23.79 503 TRP A N 1
ATOM 545 C CA . TRP A 1 99 ? 16.722 11.821 -8.867 1.00 23.81 503 TRP A CA 1
ATOM 546 C C . TRP A 1 99 ? 15.320 12.444 -8.967 1.00 23.14 503 TRP A C 1
ATOM 547 O O . TRP A 1 99 ? 15.166 13.648 -9.111 1.00 23.27 503 TRP A O 1
ATOM 558 N N . VAL A 1 100 ? 14.300 11.614 -8.844 1.00 22.46 504 VAL A N 1
ATOM 559 C CA . VAL A 1 100 ? 12.916 12.108 -8.852 1.00 22.19 504 VAL A CA 1
ATOM 560 C C . VAL A 1 100 ? 12.658 13.127 -7.740 1.00 22.26 504 VAL A C 1
ATOM 561 O O . VAL A 1 100 ? 12.152 14.220 -7.991 1.00 23.28 504 VAL A O 1
ATOM 565 N N . LEU A 1 101 ? 13.023 12.780 -6.516 1.00 22.31 505 LEU A N 1
ATOM 566 C CA . LEU A 1 101 ? 12.836 13.663 -5.369 1.00 22.63 505 LEU A CA 1
ATOM 567 C C . LEU A 1 101 ? 13.589 14.991 -5.534 1.00 22.81 505 LEU A C 1
ATOM 568 O O . LEU A 1 101 ? 13.031 16.050 -5.278 1.00 22.68 505 LEU A O 1
ATOM 573 N N . ASP A 1 102 ? 14.852 14.914 -5.955 1.00 22.70 506 ASP A N 1
ATOM 574 C CA . ASP A 1 102 ? 15.668 16.107 -6.231 1.00 23.12 506 ASP A CA 1
ATOM 575 C C . ASP A 1 102 ? 15.020 17.060 -7.247 1.00 23.10 506 ASP A C 1
ATOM 576 O O . ASP A 1 102 ? 14.843 18.212 -6.967 1.00 23.02 506 ASP A O 1
ATOM 581 N N . GLU A 1 103 ? 14.674 16.535 -8.412 1.00 23.76 507 GLU A N 1
ATOM 582 C CA . GLU A 1 103 ? 14.059 17.303 -9.492 1.00 24.80 507 GLU A CA 1
ATOM 583 C C . GLU A 1 103 ? 12.684 17.852 -9.117 1.00 24.31 507 GLU A C 1
ATOM 584 O O . GLU A 1 103 ? 12.304 18.932 -9.550 1.00 24.62 507 GLU A O 1
ATOM 590 N N . ALA A 1 104 ? 11.922 17.099 -8.336 1.00 23.68 508 ALA A N 1
ATOM 591 C CA . ALA A 1 104 ? 10.615 17.560 -7.892 1.00 22.83 508 ALA A CA 1
ATOM 592 C C . ALA A 1 104 ? 10.802 18.729 -6.924 1.00 22.70 508 ALA A C 1
ATOM 593 O O . ALA A 1 104 ? 10.060 19.708 -6.933 1.00 21.53 508 ALA A O 1
ATOM 595 N N . CYS A 1 105 ? 11.765 18.601 -6.035 1.00 22.87 509 CYS A N 1
ATOM 596 C CA . CYS A 1 105 ? 12.011 19.670 -5.071 1.00 24.11 509 CYS A CA 1
ATOM 597 C C . CYS A 1 105 ? 12.548 20.903 -5.766 1.00 24.25 509 CYS A C 1
ATOM 598 O O . CYS A 1 105 ? 12.206 22.013 -5.407 1.00 24.12 509 CYS A O 1
ATOM 601 N N . ARG A 1 106 ? 13.375 20.707 -6.778 1.00 25.93 510 ARG A N 1
ATOM 602 C CA . ARG A 1 106 ? 13.947 21.811 -7.550 1.00 26.48 510 ARG A CA 1
ATOM 603 C C . ARG A 1 106 ? 12.829 22.564 -8.230 1.00 26.10 510 ARG A C 1
ATOM 604 O O . ARG A 1 106 ? 12.752 23.808 -8.181 1.00 25.48 510 ARG A O 1
ATOM 612 N N . GLN A 1 107 ? 11.947 21.801 -8.859 1.00 25.37 511 GLN A N 1
ATOM 613 C CA . GLN A 1 107 ? 10.824 22.369 -9.562 1.00 26.17 511 GLN A CA 1
ATOM 614 C C . GLN A 1 107 ? 9.860 23.138 -8.656 1.00 26.97 511 GLN A C 1
ATOM 615 O O . GLN A 1 107 ? 9.399 24.228 -9.022 1.00 26.84 511 GLN A O 1
ATOM 621 N N . MET A 1 108 ? 9.541 22.578 -7.492 1.00 26.82 512 MET A N 1
ATOM 622 C CA . MET A 1 108 ? 8.620 23.248 -6.584 1.00 28.39 512 MET A CA 1
ATOM 623 C C . MET A 1 108 ? 9.213 24.586 -6.119 1.00 29.12 512 MET A C 1
ATOM 624 O O . MET A 1 108 ? 8.525 25.621 -6.122 1.00 29.46 512 MET A O 1
ATOM 629 N N . ARG A 1 109 ? 10.499 24.564 -5.727 1.00 28.53 513 ARG A N 1
ATOM 630 C CA . ARG A 1 109 ? 11.211 25.777 -5.380 1.00 28.29 513 ARG A CA 1
ATOM 631 C C . ARG A 1 109 ? 11.070 26.838 -6.477 1.00 27.74 513 ARG A C 1
ATOM 632 O O . ARG A 1 109 ? 10.689 27.957 -6.202 1.00 27.61 513 ARG A O 1
ATOM 640 N N . LEU A 1 110 ? 11.384 26.468 -7.709 1.00 27.58 514 LEU A N 1
ATOM 641 C CA . LEU A 1 110 ? 11.283 27.356 -8.861 1.00 28.43 514 LEU A CA 1
ATOM 642 C C . LEU A 1 110 ? 9.863 27.971 -8.999 1.00 29.34 514 LEU A C 1
ATOM 643 O O . LEU A 1 110 ? 9.678 29.196 -9.138 1.00 29.33 514 LEU A O 1
ATOM 648 N N . TRP A 1 111 ? 8.858 27.113 -8.903 1.00 29.34 515 TRP A N 1
ATOM 649 C CA . TRP A 1 111 ? 7.478 27.550 -8.917 1.00 30.24 515 TRP A CA 1
ATOM 650 C C . TRP A 1 111 ? 7.126 28.476 -7.784 1.00 30.72 515 TRP A C 1
ATOM 651 O O . TRP A 1 111 ? 6.388 29.433 -8.006 1.00 30.44 515 TRP A O 1
ATOM 662 N N . LEU A 1 112 ? 7.566 28.161 -6.566 1.00 31.02 516 LEU A N 1
ATOM 663 C CA . LEU A 1 112 ? 7.299 29.044 -5.426 1.00 31.45 516 LEU A CA 1
ATOM 664 C C . LEU A 1 112 ? 7.927 30.434 -5.660 1.00 31.62 516 LEU A C 1
ATOM 665 O O . LEU A 1 112 ? 7.330 31.473 -5.353 1.00 32.13 516 LEU A O 1
ATOM 670 N N . ASP A 1 113 ? 9.122 30.443 -6.219 1.00 31.06 517 ASP A N 1
ATOM 671 C CA . ASP A 1 113 ? 9.815 31.691 -6.490 1.00 31.59 517 ASP A CA 1
ATOM 672 C C . ASP A 1 113 ? 9.165 32.424 -7.674 1.00 32.09 517 ASP A C 1
ATOM 673 O O . ASP A 1 113 ? 9.414 33.580 -7.894 1.00 31.84 517 ASP A O 1
ATOM 678 N N . GLY A 1 114 ? 8.365 31.713 -8.463 1.00 32.60 518 GLY A N 1
ATOM 679 C CA . GLY A 1 114 ? 7.609 32.299 -9.562 1.00 32.94 518 GLY A CA 1
ATOM 680 C C . GLY A 1 114 ? 6.216 32.717 -9.100 1.00 34.09 518 GLY A C 1
ATOM 681 O O . GLY A 1 114 ? 5.396 33.200 -9.881 1.00 34.88 518 GLY A O 1
ATOM 682 N N . GLY A 1 115 ? 5.944 32.533 -7.817 1.00 34.25 519 GLY A N 1
ATOM 683 C CA . GLY A 1 115 ? 4.756 33.103 -7.218 1.00 35.23 519 GLY A CA 1
ATOM 684 C C . GLY A 1 115 ? 3.585 32.150 -7.132 1.00 34.62 519 GLY A C 1
ATOM 685 O O . GLY A 1 115 ? 2.489 32.592 -6.916 1.00 36.12 519 GLY A O 1
ATOM 686 N N . HIS A 1 116 ? 3.806 30.846 -7.279 1.00 33.88 520 HIS A N 1
ATOM 687 C CA . HIS A 1 116 ? 2.718 29.872 -7.114 1.00 32.67 520 HIS A CA 1
ATOM 688 C C . HIS A 1 116 ? 2.671 29.325 -5.702 1.00 31.88 520 HIS A C 1
ATOM 689 O O . HIS A 1 116 ? 2.921 28.152 -5.446 1.00 32.37 520 HIS A O 1
ATOM 696 N N . ALA A 1 117 ? 2.262 30.201 -4.800 1.00 32.66 521 ALA A N 1
ATOM 697 C CA . ALA A 1 117 ? 2.301 29.987 -3.349 1.00 32.87 521 ALA A CA 1
ATOM 698 C C . ALA A 1 117 ? 1.412 28.888 -2.793 1.00 32.36 521 ALA A C 1
ATOM 699 O O . ALA A 1 117 ? 1.648 28.400 -1.674 1.00 31.86 521 ALA A O 1
ATOM 701 N N . ASP A 1 118 ? 0.370 28.525 -3.521 1.00 32.36 522 ASP A N 1
ATOM 702 C CA . ASP A 1 118 ? -0.563 27.547 -2.984 1.00 33.75 522 ASP A CA 1
ATOM 703 C C . ASP A 1 118 ? -0.469 26.222 -3.733 1.00 31.76 522 ASP A C 1
ATOM 704 O O . ASP A 1 118 ? -1.452 25.490 -3.820 1.00 31.85 522 ASP A O 1
ATOM 709 N N . TRP A 1 119 ? 0.701 25.937 -4.306 1.00 29.78 523 TRP A N 1
ATOM 710 C CA . TRP A 1 119 ? 0.960 24.622 -4.896 1.00 28.60 523 TRP A CA 1
ATOM 711 C C . TRP A 1 119 ? 1.849 23.772 -4.014 1.00 27.10 523 TRP A C 1
ATOM 712 O O . TRP A 1 119 ? 2.765 24.249 -3.395 1.00 25.64 523 TRP A O 1
ATOM 723 N N . ASN A 1 120 ? 1.524 22.493 -3.976 1.00 26.92 524 ASN A N 1
ATOM 724 C CA . ASN A 1 120 ? 2.371 21.468 -3.418 1.00 26.51 524 ASN A CA 1
ATOM 725 C C . ASN A 1 120 ? 2.783 20.455 -4.481 1.00 24.53 524 ASN A C 1
ATOM 726 O O . ASN A 1 120 ? 2.199 20.399 -5.562 1.00 23.81 524 ASN A O 1
ATOM 731 N N . ILE A 1 121 ? 3.802 19.650 -4.184 1.00 22.96 525 ILE A N 1
ATOM 732 C CA . ILE A 1 121 ? 4.168 18.612 -5.112 1.00 22.41 525 ILE A CA 1
ATOM 733 C C . ILE A 1 121 ? 4.146 17.255 -4.429 1.00 21.82 525 ILE A C 1
ATOM 734 O O . ILE A 1 121 ? 4.687 17.077 -3.338 1.00 21.95 525 ILE A O 1
ATOM 739 N N . ALA A 1 122 ? 3.533 16.300 -5.107 1.00 21.05 526 ALA A N 1
ATOM 740 C CA . ALA A 1 122 ? 3.394 14.951 -4.583 1.00 20.92 526 ALA A CA 1
ATOM 741 C C . ALA A 1 122 ? 4.325 13.973 -5.305 1.00 20.78 526 ALA A C 1
ATOM 742 O O . ALA A 1 122 ? 4.359 13.916 -6.520 1.00 20.51 526 ALA A O 1
ATOM 744 N N . VAL A 1 123 ? 5.088 13.214 -4.539 1.00 21.03 527 VAL A N 1
ATOM 745 C CA . VAL A 1 123 ? 6.052 12.251 -5.098 1.00 20.97 527 VAL A CA 1
ATOM 746 C C . VAL A 1 123 ? 5.695 10.839 -4.628 1.00 20.55 527 VAL A C 1
ATOM 747 O O . VAL A 1 123 ? 5.420 10.618 -3.452 1.00 21.21 527 VAL A O 1
ATOM 751 N N . ASN A 1 124 ? 5.701 9.890 -5.533 1.00 19.89 528 ASN A N 1
ATOM 752 C CA . ASN A 1 124 ? 5.349 8.527 -5.175 1.00 20.17 528 ASN A CA 1
ATOM 753 C C . ASN A 1 124 ? 6.488 7.768 -4.538 1.00 21.21 528 ASN A C 1
ATOM 754 O O . ASN A 1 124 ? 7.641 7.904 -4.972 1.00 21.61 528 ASN A O 1
ATOM 759 N N . LEU A 1 125 ? 6.158 6.935 -3.530 1.00 21.74 529 LEU A N 1
ATOM 760 C CA . LEU A 1 125 ? 7.130 6.006 -2.928 1.00 21.58 529 LEU A CA 1
ATOM 761 C C . LEU A 1 125 ? 6.686 4.548 -3.091 1.00 22.20 529 LEU A C 1
ATOM 762 O O . LEU A 1 125 ? 5.610 4.162 -2.676 1.00 21.59 529 LEU A O 1
ATOM 767 N N . SER A 1 126 ? 7.545 3.747 -3.715 1.00 23.20 530 SER A N 1
ATOM 768 C CA . SER A 1 126 ? 7.353 2.304 -3.814 1.00 23.83 530 SER A CA 1
ATOM 769 C C . SER A 1 126 ? 7.521 1.691 -2.427 1.00 24.83 530 SER A C 1
ATOM 770 O O . SER A 1 126 ? 7.947 2.366 -1.486 1.00 25.35 530 SER A O 1
ATOM 773 N N . ALA A 1 127 ? 7.198 0.406 -2.323 1.00 25.10 531 ALA A N 1
ATOM 774 C CA . ALA A 1 127 ? 7.354 -0.323 -1.078 1.00 25.47 531 ALA A CA 1
ATOM 775 C C . ALA A 1 127 ? 8.824 -0.354 -0.609 1.00 25.62 531 ALA A C 1
ATOM 776 O O . ALA A 1 127 ? 9.113 -0.238 0.577 1.00 25.59 531 ALA A O 1
ATOM 778 N N . LEU A 1 128 ? 9.755 -0.495 -1.534 1.00 25.99 532 LEU A N 1
ATOM 779 C CA . LEU A 1 128 ? 11.168 -0.548 -1.170 1.00 26.52 532 LEU A CA 1
A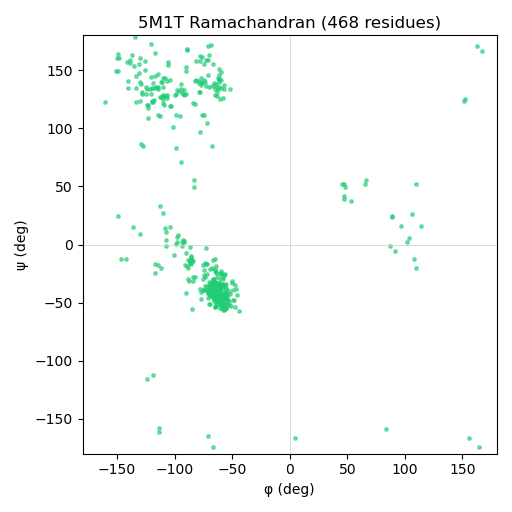TOM 780 C C . LEU A 1 128 ? 11.657 0.845 -0.711 1.00 26.02 532 LEU A C 1
ATOM 781 O O . LEU A 1 128 ? 12.383 0.968 0.264 1.00 26.22 532 LEU A O 1
ATOM 786 N N . GLN A 1 129 ? 11.239 1.899 -1.398 1.00 25.08 533 GLN A N 1
ATOM 787 C CA . GLN A 1 129 ? 11.626 3.248 -0.994 1.00 24.04 533 GLN A CA 1
ATOM 788 C C . GLN A 1 129 ? 11.056 3.567 0.382 1.00 23.79 533 GLN A C 1
ATOM 789 O O . GLN A 1 129 ? 11.707 4.208 1.198 1.00 23.07 533 GLN A O 1
ATOM 795 N N . PHE A 1 130 ? 9.815 3.148 0.633 1.00 23.96 534 PHE A N 1
ATOM 796 C CA . PHE A 1 130 ? 9.157 3.455 1.904 1.00 23.68 534 PHE A CA 1
ATOM 797 C C . PHE A 1 130 ? 9.880 2.774 3.075 1.00 23.94 534 PHE A C 1
ATOM 798 O O . PHE A 1 130 ? 9.960 3.337 4.178 1.00 24.21 534 PHE A O 1
ATOM 806 N N . ALA A 1 131 ? 10.415 1.572 2.827 1.00 23.87 535 ALA A N 1
ATOM 807 C CA . ALA A 1 131 ? 11.102 0.781 3.842 1.00 23.89 535 ALA A CA 1
ATOM 808 C C . ALA A 1 131 ? 12.604 1.070 3.918 1.00 24.46 535 ALA A C 1
ATOM 809 O O . ALA A 1 131 ? 13.273 0.576 4.835 1.00 25.02 535 ALA A O 1
ATOM 811 N N . HIS A 1 132 ? 13.141 1.867 2.990 1.00 23.77 536 HIS A N 1
ATOM 812 C CA . HIS A 1 132 ? 14.584 2.087 2.921 1.00 23.96 536 HIS A CA 1
ATOM 813 C C . HIS A 1 132 ? 15.074 2.812 4.168 1.00 23.69 536 HIS A C 1
ATOM 814 O O . HIS A 1 132 ? 14.531 3.847 4.545 1.00 24.00 536 HIS A O 1
ATOM 821 N N . ALA A 1 133 ? 16.099 2.279 4.804 1.00 23.30 537 ALA A N 1
ATOM 822 C CA . ALA A 1 133 ? 16.634 2.867 6.023 1.00 23.43 537 ALA A CA 1
ATOM 823 C C . ALA A 1 133 ? 16.924 4.368 5.928 1.00 23.06 537 ALA A C 1
ATOM 824 O O . ALA A 1 133 ? 16.848 5.069 6.939 1.00 23.02 537 ALA A O 1
ATOM 826 N N . GLY A 1 134 ? 17.291 4.829 4.742 1.00 22.60 538 GLY A N 1
ATOM 827 C CA . GLY A 1 134 ? 17.663 6.203 4.524 1.00 22.79 538 GLY A CA 1
ATOM 828 C C . GLY A 1 134 ? 16.562 7.134 4.050 1.00 22.99 538 GLY A C 1
ATOM 829 O O . GLY A 1 134 ? 16.827 8.326 3.827 1.00 22.50 538 GLY A O 1
ATOM 830 N N . LEU A 1 135 ? 15.329 6.640 3.912 1.00 22.80 539 LEU A N 1
ATOM 831 C CA . LEU A 1 135 ? 14.249 7.464 3.366 1.00 22.80 539 LEU A CA 1
ATOM 832 C C . LEU A 1 135 ? 14.151 8.837 3.979 1.00 23.30 539 LEU A C 1
ATOM 833 O O . LEU A 1 135 ? 14.138 9.815 3.248 1.00 23.91 539 LEU A O 1
ATOM 838 N N . VAL A 1 136 ? 14.064 8.909 5.301 1.00 24.75 540 VAL A N 1
ATOM 839 C CA . VAL A 1 136 ? 13.858 10.184 6.016 1.00 25.95 540 VAL A CA 1
ATOM 840 C C . VAL A 1 136 ? 15.025 11.149 5.901 1.00 27.28 540 VAL A C 1
ATOM 841 O O . VAL A 1 136 ? 14.813 12.353 5.793 1.00 27.32 540 VAL A O 1
ATOM 845 N N . ASP A 1 137 ? 16.250 10.628 5.952 1.00 28.17 541 ASP A N 1
ATOM 846 C CA . ASP A 1 137 ? 17.418 11.456 5.792 1.00 29.80 541 ASP A CA 1
ATOM 847 C C . ASP A 1 137 ? 17.427 12.033 4.393 1.00 29.37 541 ASP A C 1
ATOM 848 O O . ASP A 1 137 ? 17.750 13.203 4.207 1.00 29.80 541 ASP A O 1
ATOM 853 N N . SER A 1 138 ? 17.049 11.222 3.415 1.00 29.37 542 SER A N 1
ATOM 854 C CA . SER A 1 138 ? 17.023 11.632 1.994 1.00 29.46 542 SER A CA 1
ATOM 855 C C . SER A 1 138 ? 15.965 12.708 1.725 1.00 28.95 542 SER A C 1
ATOM 856 O O . SER A 1 138 ? 16.162 13.607 0.899 1.00 28.82 542 SER A O 1
ATOM 859 N N . VAL A 1 139 ? 14.834 12.627 2.423 1.00 28.04 543 VAL A N 1
ATOM 860 C CA . VAL A 1 139 ? 13.806 13.648 2.261 1.00 28.01 543 VAL A CA 1
ATOM 861 C C . VAL A 1 139 ? 14.310 14.936 2.859 1.00 27.37 543 VAL A C 1
ATOM 862 O O . VAL A 1 139 ? 14.308 15.959 2.209 1.00 26.51 543 VAL A O 1
ATOM 866 N N . ARG A 1 140 ? 14.781 14.863 4.093 1.00 28.47 544 ARG A N 1
ATOM 867 C CA . ARG A 1 140 ? 15.364 16.032 4.770 1.00 29.00 544 ARG A CA 1
ATOM 868 C C . ARG A 1 140 ? 16.481 16.659 3.924 1.00 28.09 544 ARG A C 1
ATOM 869 O O . ARG A 1 140 ? 16.487 17.864 3.739 1.00 28.48 544 ARG A O 1
ATOM 877 N N . ASN A 1 141 ? 17.411 15.860 3.398 1.00 27.22 545 ASN A N 1
ATOM 878 C CA . ASN A 1 141 ? 18.504 16.412 2.581 1.00 26.79 545 ASN A CA 1
ATOM 879 C C . ASN A 1 141 ? 17.986 17.113 1.314 1.00 26.33 545 ASN A C 1
ATOM 880 O O . ASN A 1 141 ? 18.497 18.179 0.938 1.00 26.16 545 ASN A O 1
ATOM 885 N N . ALA A 1 142 ? 16.997 16.519 0.634 1.00 25.79 546 ALA A N 1
ATOM 886 C CA . ALA A 1 142 ? 16.474 17.113 -0.616 1.00 25.29 546 ALA A CA 1
ATOM 887 C C . ALA A 1 142 ? 15.770 18.452 -0.403 1.00 25.81 546 ALA A C 1
ATOM 888 O O . ALA A 1 142 ? 15.863 19.341 -1.239 1.00 25.23 546 ALA A O 1
ATOM 890 N N . LEU A 1 143 ? 15.023 18.569 0.693 1.00 26.84 547 LEU A N 1
ATOM 891 C CA . LEU A 1 143 ? 14.354 19.820 1.064 1.00 27.74 547 LEU A CA 1
ATOM 892 C C . LEU A 1 143 ? 15.393 20.896 1.412 1.00 29.12 547 LEU A C 1
ATOM 893 O O . LEU A 1 143 ? 15.272 22.014 0.958 1.00 27.85 547 LEU A O 1
ATOM 898 N N . LEU A 1 144 ? 16.416 20.533 2.182 1.00 30.60 548 LEU A N 1
ATOM 899 C CA . LEU A 1 144 ? 17.495 21.459 2.538 1.00 33.64 548 LEU A CA 1
ATOM 900 C C . LEU A 1 144 ? 18.287 21.921 1.288 1.00 33.51 548 LEU A C 1
ATOM 901 O O . LEU A 1 144 ? 18.478 23.115 1.075 1.00 33.22 548 LEU A O 1
ATOM 906 N N . ARG A 1 145 ? 18.693 20.976 0.444 1.00 33.04 549 ARG A N 1
ATOM 907 C CA . ARG A 1 145 ? 19.389 21.276 -0.827 1.00 33.90 549 ARG A CA 1
ATOM 908 C C . ARG A 1 145 ? 18.710 22.346 -1.692 1.00 32.97 549 ARG A C 1
ATOM 909 O O . ARG A 1 145 ? 19.371 23.160 -2.327 1.00 33.57 549 ARG A O 1
ATOM 917 N N . HIS A 1 146 ? 17.380 22.324 -1.739 1.00 31.41 550 HIS A N 1
ATOM 918 C CA . HIS A 1 146 ? 16.604 23.241 -2.582 1.00 30.18 550 HIS A CA 1
ATOM 919 C C . HIS A 1 146 ? 15.866 24.298 -1.778 1.00 29.84 550 HIS A C 1
ATOM 920 O O . HIS A 1 146 ? 14.975 24.939 -2.297 1.00 30.37 550 HIS A O 1
ATOM 927 N N . SER A 1 147 ? 16.228 24.454 -0.502 1.00 29.51 551 SER A N 1
ATOM 928 C CA . SER A 1 147 ? 15.580 25.425 0.402 1.00 29.69 551 SER A CA 1
ATOM 929 C C . SER A 1 147 ? 14.050 25.394 0.293 1.00 29.51 551 SER A C 1
ATOM 930 O O . SER A 1 147 ? 13.387 26.436 0.107 1.00 29.79 551 SER A O 1
ATOM 933 N N . LEU A 1 148 ? 13.493 24.204 0.424 1.00 28.78 552 LEU A N 1
ATOM 934 C CA . LEU A 1 148 ? 12.066 24.004 0.190 1.00 29.48 552 LEU A CA 1
ATOM 935 C C . LEU A 1 148 ? 11.347 23.703 1.496 1.00 30.01 552 LEU A C 1
ATOM 936 O O . LEU A 1 148 ? 11.686 22.746 2.187 1.00 31.35 552 LEU A O 1
ATOM 941 N N . GLU A 1 149 ? 10.368 24.515 1.836 1.00 29.98 553 GLU A N 1
ATOM 942 C CA . GLU A 1 149 ? 9.583 24.281 3.0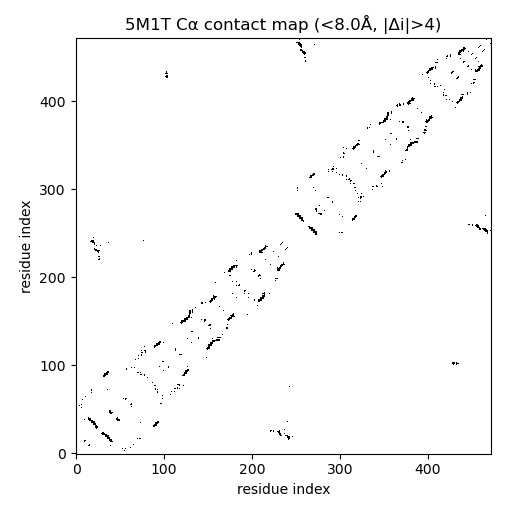35 1.00 31.03 553 GLU A CA 1
ATOM 943 C C . GLU A 1 149 ? 8.908 22.923 2.948 1.00 30.17 553 GLU A C 1
ATOM 944 O O . GLU A 1 149 ? 8.332 22.591 1.916 1.00 29.66 553 GLU A O 1
ATOM 950 N N . PRO A 1 150 ? 8.962 22.139 4.032 1.00 30.33 554 PRO A N 1
ATOM 951 C CA . PRO A 1 150 ? 8.501 20.755 3.967 1.00 29.93 554 PRO A CA 1
ATOM 952 C C . PRO A 1 150 ? 7.014 20.625 3.684 1.00 29.57 554 PRO A C 1
ATOM 953 O O . PRO A 1 150 ? 6.619 19.630 3.136 1.00 29.25 554 PRO A O 1
ATOM 957 N N . SER A 1 151 ? 6.224 21.642 4.015 1.00 29.61 555 SER A N 1
ATOM 958 C CA . SER A 1 151 ? 4.791 21.628 3.763 1.00 29.64 555 SER A CA 1
ATOM 959 C C . SER A 1 151 ? 4.443 21.657 2.268 1.00 28.32 555 SER A C 1
ATOM 960 O O . SER A 1 151 ? 3.309 21.366 1.911 1.00 28.23 555 SER A O 1
ATOM 963 N N . HIS A 1 152 ? 5.408 21.967 1.396 1.00 27.05 556 HIS A N 1
ATOM 964 C CA . HIS A 1 152 ? 5.136 21.986 -0.045 1.00 25.78 556 HIS A CA 1
ATOM 965 C C . HIS A 1 152 ? 5.431 20.661 -0.755 1.00 24.67 556 HIS A C 1
ATOM 966 O O . HIS A 1 152 ? 5.288 20.555 -1.980 1.00 23.53 556 HIS A O 1
ATOM 973 N N . LEU A 1 153 ? 5.804 19.649 0.023 1.00 23.41 557 LEU A N 1
ATOM 974 C CA . LEU A 1 153 ? 6.066 18.323 -0.479 1.00 22.94 557 LEU A CA 1
ATOM 975 C C . LEU A 1 153 ? 5.041 17.338 0.089 1.00 22.80 557 LEU A C 1
ATOM 976 O O . LEU A 1 153 ? 4.753 17.347 1.283 1.00 23.14 557 LEU A O 1
ATOM 981 N N . ILE A 1 154 ? 4.509 16.482 -0.771 1.00 22.22 558 ILE A N 1
ATOM 982 C CA . ILE A 1 154 ? 3.570 15.450 -0.362 1.00 22.30 558 ILE A CA 1
ATOM 983 C C . ILE A 1 154 ? 4.191 14.130 -0.765 1.00 22.14 558 ILE A C 1
ATOM 984 O O . ILE A 1 154 ? 4.725 14.000 -1.885 1.00 23.30 558 ILE A O 1
ATOM 989 N N . LEU A 1 155 ? 4.176 13.157 0.139 1.00 21.86 559 LEU A N 1
ATOM 990 C CA . LEU A 1 155 ? 4.677 11.853 -0.176 1.00 21.56 559 LEU A CA 1
ATOM 991 C C . LEU A 1 155 ? 3.497 10.870 -0.197 1.00 22.41 559 LEU A C 1
ATOM 992 O O . LEU A 1 155 ? 2.693 10.808 0.769 1.00 22.10 559 LEU A O 1
ATOM 997 N N . GLU A 1 156 ? 3.387 10.135 -1.313 1.00 22.50 560 GLU A N 1
ATOM 998 C CA . GLU A 1 156 ? 2.317 9.158 -1.511 1.00 23.29 560 GLU A CA 1
ATOM 999 C C . GLU A 1 156 ? 2.794 7.693 -1.327 1.00 23.18 560 GLU A C 1
ATOM 1000 O O . GLU A 1 156 ? 3.666 7.227 -2.043 1.00 22.76 560 GLU A O 1
ATOM 1006 N N . VAL A 1 157 ? 2.208 6.998 -0.368 1.00 22.80 561 VAL A N 1
ATOM 1007 C CA . VAL A 1 157 ? 2.476 5.595 -0.125 1.00 23.53 561 VAL A CA 1
ATOM 1008 C C . VAL A 1 157 ? 1.144 4.872 -0.323 1.00 22.80 561 VAL A C 1
ATOM 1009 O O . VAL A 1 157 ? 0.065 5.387 0.051 1.00 22.16 561 VAL A O 1
ATOM 1013 N N . THR A 1 158 ? 1.174 3.715 -0.956 1.00 22.30 562 THR A N 1
ATOM 1014 C CA . THR A 1 158 ? -0.092 3.059 -1.272 1.00 22.53 562 THR A CA 1
ATOM 1015 C C . THR A 1 158 ? -0.707 2.485 0.010 1.00 23.00 562 THR A C 1
ATOM 1016 O O . THR A 1 158 ? -0.009 2.257 1.014 1.00 23.69 562 THR A O 1
ATOM 1020 N N . GLU A 1 159 ? -2.014 2.255 -0.038 1.00 23.52 563 GLU A N 1
ATOM 1021 C CA . GLU A 1 159 ? -2.721 1.560 1.021 1.00 24.17 563 GLU A CA 1
ATOM 1022 C C . GLU A 1 159 ? -1.996 0.259 1.423 1.00 23.49 563 GLU A C 1
ATOM 1023 O O . GLU A 1 159 ? -1.776 0.005 2.592 1.00 23.09 563 GLU A O 1
ATOM 1029 N N . SER A 1 160 ? -1.615 -0.543 0.441 1.00 24.05 564 SER A N 1
ATOM 1030 C CA . SER A 1 160 ? -0.987 -1.846 0.702 1.00 25.32 564 SER A CA 1
ATOM 1031 C C . SER A 1 160 ? 0.308 -1.643 1.420 1.00 24.78 564 SER A C 1
ATOM 1032 O O . SER A 1 160 ? 0.583 -2.328 2.389 1.00 24.27 564 SER A O 1
ATOM 1035 N N . THR A 1 161 ? 1.097 -0.686 0.922 1.00 24.27 565 THR A N 1
ATOM 1036 C CA . THR A 1 161 ? 2.437 -0.448 1.443 1.00 23.85 565 THR A CA 1
ATOM 1037 C C . THR A 1 161 ? 2.313 -0.048 2.884 1.00 23.96 565 THR A C 1
ATOM 1038 O O . THR A 1 161 ? 3.047 -0.559 3.731 1.00 24.12 565 THR A O 1
ATOM 1042 N N . ALA A 1 162 ? 1.367 0.844 3.175 1.00 24.21 566 ALA A N 1
ATOM 1043 C CA . ALA A 1 162 ? 1.255 1.406 4.515 1.00 24.51 566 ALA A CA 1
ATOM 1044 C C . ALA A 1 162 ? 0.739 0.363 5.481 1.00 24.57 566 ALA A C 1
ATOM 1045 O O . ALA A 1 162 ? 1.168 0.313 6.621 1.00 25.25 566 ALA A O 1
ATOM 1047 N N . MET A 1 163 ? -0.197 -0.454 5.028 1.00 25.05 567 MET A N 1
ATOM 1048 C CA . MET A 1 163 ? -0.878 -1.420 5.908 1.00 25.82 567 MET A CA 1
ATOM 1049 C C . MET A 1 163 ? -0.111 -2.755 6.047 1.00 27.22 567 MET A C 1
ATOM 1050 O O . MET A 1 163 ? -0.389 -3.549 6.952 1.00 27.94 567 MET A O 1
ATOM 1055 N N . ARG A 1 164 ? 0.873 -3.007 5.198 1.00 27.56 568 ARG A N 1
ATOM 1056 C CA . ARG A 1 164 ? 1.610 -4.250 5.341 1.00 29.39 568 ARG A CA 1
ATOM 1057 C C . ARG A 1 164 ? 2.209 -4.391 6.757 1.00 30.45 568 ARG A C 1
ATOM 1058 O O . ARG A 1 164 ? 1.961 -5.378 7.444 1.00 29.30 568 ARG A O 1
ATOM 1066 N N . ASP A 1 165 ? 2.994 -3.416 7.204 1.00 31.27 569 ASP A N 1
ATOM 1067 C CA . ASP A 1 165 ? 3.437 -3.440 8.612 1.00 32.11 569 ASP A CA 1
ATOM 1068 C C . ASP A 1 165 ? 3.108 -2.089 9.253 1.00 30.87 569 ASP A C 1
ATOM 1069 O O . ASP A 1 165 ? 3.951 -1.189 9.292 1.00 31.50 569 ASP A O 1
ATOM 1074 N N . ALA A 1 166 ? 1.880 -1.955 9.737 1.00 29.27 570 ALA A N 1
ATOM 1075 C CA . ALA A 1 166 ? 1.359 -0.660 10.164 1.00 29.21 570 ALA A CA 1
ATOM 1076 C C . ALA A 1 166 ? 2.132 -0.015 11.319 1.00 29.29 570 ALA A C 1
ATOM 1077 O O . ALA A 1 166 ? 2.254 1.206 11.378 1.00 28.77 570 ALA A O 1
ATOM 1079 N N . ASP A 1 167 ? 2.639 -0.823 12.241 1.00 30.07 571 ASP A N 1
ATOM 1080 C CA . ASP A 1 167 ? 3.473 -0.295 13.309 1.00 31.25 571 ASP A CA 1
ATOM 1081 C C . ASP A 1 167 ? 4.750 0.329 12.794 1.00 29.97 571 ASP A C 1
ATOM 1082 O O . ASP A 1 167 ? 5.169 1.359 13.298 1.00 31.31 571 ASP A O 1
ATOM 1087 N N . ALA A 1 168 ? 5.341 -0.270 11.775 1.00 29.38 572 ALA A N 1
ATOM 1088 C CA . ALA A 1 168 ? 6.556 0.280 11.164 1.00 28.67 572 ALA A CA 1
ATOM 1089 C C . ALA A 1 168 ? 6.226 1.489 10.312 1.00 27.70 572 ALA A C 1
ATOM 1090 O O . ALA A 1 168 ? 6.972 2.470 10.307 1.00 26.85 572 ALA A O 1
ATOM 1092 N N . SER A 1 169 ? 5.102 1.434 9.592 1.00 27.19 573 SER A N 1
ATOM 1093 C CA . SER A 1 169 ? 4.670 2.581 8.788 1.00 26.72 573 SER A CA 1
ATOM 1094 C C . SER A 1 169 ? 4.517 3.798 9.690 1.00 27.97 573 SER A C 1
ATOM 1095 O O . SER A 1 169 ? 4.791 4.940 9.284 1.00 26.82 573 SER A O 1
ATOM 1098 N N . LEU A 1 170 ? 4.062 3.546 10.920 1.00 29.16 574 LEU A N 1
ATOM 1099 C CA . LEU A 1 170 ? 3.739 4.625 11.855 1.00 29.85 574 LEU A CA 1
ATOM 1100 C C . LEU A 1 170 ? 5.000 5.352 12.283 1.00 28.69 574 LEU A C 1
ATOM 1101 O O . LEU 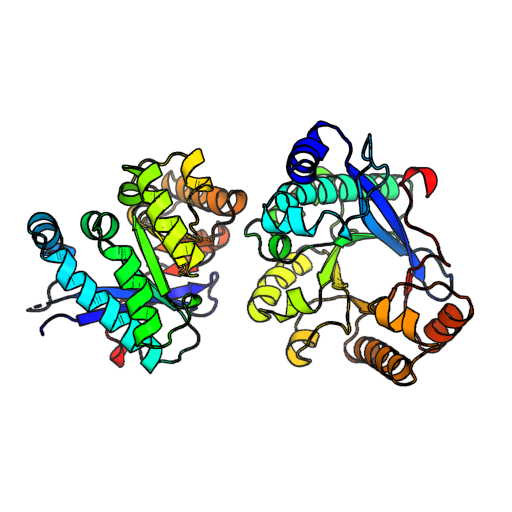A 1 170 ? 5.042 6.573 12.303 1.00 28.17 574 LEU A O 1
ATOM 1106 N N . VAL A 1 171 ? 6.045 4.600 12.573 1.00 29.16 575 VAL A N 1
ATOM 1107 C CA . VAL A 1 171 ? 7.302 5.206 12.995 1.00 29.48 575 VAL A CA 1
ATOM 1108 C C . VAL A 1 171 ? 7.833 6.077 11.863 1.00 29.07 575 VAL A C 1
ATOM 1109 O O . VAL A 1 171 ? 8.174 7.237 12.078 1.00 29.14 575 VAL A O 1
ATOM 1113 N N . ILE A 1 172 ? 7.856 5.526 10.649 1.00 28.98 576 ILE A N 1
ATOM 1114 C CA . ILE A 1 172 ? 8.312 6.276 9.460 1.00 28.23 576 ILE A CA 1
ATOM 1115 C C . ILE A 1 172 ? 7.465 7.527 9.158 1.00 27.90 576 ILE A C 1
ATOM 1116 O O . ILE A 1 172 ? 7.986 8.637 8.978 1.00 26.59 576 ILE A O 1
ATOM 1121 N N . LEU A 1 173 ? 6.159 7.355 9.092 1.00 28.67 577 LEU A N 1
ATOM 1122 C CA . LEU A 1 173 ? 5.307 8.475 8.719 1.00 29.43 577 LEU A CA 1
ATOM 1123 C C . LEU A 1 173 ? 5.264 9.580 9.804 1.00 30.55 577 LEU A C 1
ATOM 1124 O O . LEU A 1 173 ? 5.227 10.758 9.474 1.00 31.05 577 LEU A O 1
ATOM 1129 N N . GLU A 1 174 ? 5.280 9.200 11.077 1.00 31.98 578 GLU A N 1
ATOM 1130 C CA . GLU A 1 174 ? 5.351 10.182 12.152 1.00 33.73 578 GLU A CA 1
ATOM 1131 C C . GLU A 1 174 ? 6.594 11.077 12.018 1.00 33.16 578 GLU A C 1
ATOM 1132 O O . GLU A 1 174 ? 6.492 12.292 12.145 1.00 33.74 578 GLU A O 1
ATOM 1138 N N . GLN A 1 175 ? 7.755 10.488 11.738 1.00 31.67 579 GLN A N 1
ATOM 1139 C CA . GLN A 1 175 ? 8.950 11.294 11.510 1.00 31.87 579 GLN A CA 1
ATOM 1140 C C . GLN A 1 175 ? 8.730 12.295 10.371 1.00 30.38 579 GLN A C 1
ATOM 1141 O O . GLN A 1 175 ? 8.942 13.485 10.547 1.00 29.82 579 GLN A O 1
ATOM 1147 N N . LEU A 1 176 ? 8.296 11.792 9.212 1.00 28.78 580 LEU A N 1
ATOM 1148 C CA . LEU A 1 176 ? 8.046 12.630 8.051 1.00 27.43 580 LEU A CA 1
ATOM 1149 C C . LEU A 1 176 ? 7.043 13.755 8.344 1.00 28.00 580 LEU A C 1
ATOM 1150 O O . LEU A 1 176 ? 7.237 14.895 7.924 1.00 28.08 580 LEU A O 1
ATOM 1155 N N . SER A 1 177 ? 5.997 13.446 9.099 1.00 28.44 581 SER A N 1
ATOM 1156 C CA . SER A 1 177 ? 4.944 14.414 9.424 1.00 29.27 581 SER A CA 1
ATOM 1157 C C . SER A 1 177 ? 5.428 15.483 10.421 1.00 30.45 581 SER A C 1
ATOM 1158 O O . SER A 1 177 ? 5.033 16.632 10.348 1.00 30.90 581 SER A O 1
ATOM 1161 N N . ALA A 1 178 ? 6.286 15.086 11.351 1.00 31.69 582 ALA A N 1
ATOM 1162 C CA . ALA A 1 178 ? 6.888 16.015 12.310 1.00 32.75 582 ALA A CA 1
ATOM 1163 C C . ALA A 1 178 ? 7.821 17.009 11.599 1.00 33.39 582 ALA A C 1
ATOM 1164 O O . ALA A 1 178 ? 7.983 18.130 12.048 1.00 33.77 582 ALA A O 1
ATOM 1166 N N . MET A 1 179 ? 8.443 16.581 10.501 1.00 35.04 583 MET A N 1
ATOM 1167 C CA . MET A 1 179 ? 9.268 17.475 9.666 1.00 35.65 583 MET A CA 1
ATOM 1168 C C . MET A 1 179 ? 8.414 18.466 8.895 1.00 33.71 583 MET A C 1
ATOM 1169 O O . MET A 1 179 ? 8.919 19.437 8.365 1.00 32.90 583 MET A O 1
ATOM 1174 N N . GLY A 1 180 ? 7.118 18.196 8.799 1.00 32.36 584 GLY A N 1
ATOM 1175 C CA . GLY A 1 180 ? 6.202 19.099 8.102 1.00 30.86 584 GLY A CA 1
ATOM 1176 C C . GLY A 1 180 ? 5.792 18.628 6.722 1.00 28.55 584 GLY A C 1
ATOM 1177 O O . GLY A 1 180 ? 5.129 19.337 6.015 1.00 27.81 584 GLY A O 1
ATOM 1178 N N . VAL A 1 181 ? 6.201 17.435 6.337 1.00 27.96 585 VAL A N 1
ATOM 1179 C CA . VAL A 1 181 ? 5.852 16.871 5.028 1.00 27.13 585 VAL A CA 1
ATOM 1180 C C . VAL A 1 181 ? 4.421 16.312 5.021 1.00 27.25 585 VAL A C 1
ATOM 1181 O O . VAL A 1 181 ? 3.979 15.677 5.980 1.00 26.81 585 VAL A O 1
ATOM 1185 N N . GLY A 1 182 ? 3.693 16.546 3.932 1.00 27.03 586 GLY A N 1
ATOM 1186 C CA . GLY A 1 182 ? 2.332 16.009 3.813 1.00 27.00 586 GLY A CA 1
ATOM 1187 C C . GLY A 1 182 ? 2.389 14.519 3.465 1.00 26.61 586 GLY A C 1
ATOM 1188 O O . GLY A 1 182 ? 3.252 14.104 2.688 1.00 25.79 586 GLY A O 1
ATOM 1189 N N . ILE A 1 183 ? 1.464 13.733 4.017 1.00 26.01 587 ILE A N 1
ATOM 1190 C CA . ILE A 1 183 ? 1.407 12.292 3.747 1.00 26.09 587 ILE A CA 1
ATOM 1191 C C . ILE A 1 183 ? 0.068 11.900 3.109 1.00 25.59 587 ILE A C 1
ATOM 1192 O O . ILE A 1 183 ? -0.987 12.132 3.683 1.00 24.83 587 ILE A O 1
ATOM 1197 N N . SER A 1 184 ? 0.139 11.296 1.927 1.00 25.14 588 SER A N 1
ATOM 1198 C CA . SER A 1 184 ? -1.036 10.842 1.198 1.00 26.04 588 SER A CA 1
ATOM 1199 C C . SER A 1 184 ? -1.049 9.314 1.083 1.00 25.23 588 SER A C 1
ATOM 1200 O O . SER A 1 184 ? -0.002 8.682 0.830 1.00 24.40 588 SER A O 1
ATOM 1203 N N . ILE A 1 185 ? -2.210 8.708 1.316 1.00 25.14 589 ILE A N 1
ATOM 1204 C CA . ILE A 1 185 ? -2.383 7.263 1.085 1.00 24.26 589 ILE A CA 1
ATOM 1205 C C . ILE A 1 185 ? -2.979 7.037 -0.303 1.00 23.88 589 ILE A C 1
ATOM 1206 O O . ILE A 1 185 ? -4.143 7.338 -0.559 1.00 23.59 589 ILE A O 1
ATOM 1211 N N . ASP A 1 186 ? -2.170 6.485 -1.184 1.00 23.31 590 ASP A N 1
ATOM 1212 C CA . ASP A 1 186 ? -2.473 6.388 -2.598 1.00 24.38 590 ASP A CA 1
ATOM 1213 C C . ASP A 1 186 ? -3.250 5.080 -2.940 1.00 24.28 590 ASP A C 1
ATOM 1214 O O . ASP A 1 186 ? -3.307 4.140 -2.131 1.00 23.53 590 ASP A O 1
ATOM 1219 N N . ASP A 1 187 ? -3.794 5.010 -4.145 1.00 24.07 591 ASP A N 1
ATOM 1220 C CA . ASP A 1 187 ? -4.499 3.801 -4.617 1.00 24.81 591 ASP A CA 1
ATOM 1221 C C . ASP A 1 187 ? -5.489 3.239 -3.592 1.00 24.49 591 ASP A C 1
ATOM 1222 O O . ASP A 1 187 ? -5.627 2.021 -3.420 1.00 23.98 591 ASP A O 1
ATOM 1227 N N . PHE A 1 188 ? -6.185 4.132 -2.907 1.00 24.14 592 PHE A N 1
ATOM 1228 C CA . PHE A 1 188 ? -7.026 3.713 -1.809 1.00 24.27 592 PHE A CA 1
ATOM 1229 C C . PHE A 1 188 ? -8.243 2.946 -2.347 1.00 24.23 592 PHE A C 1
ATOM 1230 O O . PHE A 1 188 ? -8.828 3.284 -3.374 1.00 23.70 592 PHE A O 1
ATOM 1238 N N . GLY A 1 189 ? -8.542 1.841 -1.681 1.00 24.94 593 GLY A N 1
ATOM 1239 C CA . GLY A 1 189 ? -9.630 0.973 -2.077 1.00 25.50 593 GLY A CA 1
ATOM 1240 C C . GLY A 1 189 ? -9.072 -0.323 -2.622 1.00 26.03 593 GLY A C 1
ATOM 1241 O O . GLY A 1 189 ? -9.786 -1.331 -2.647 1.00 27.38 593 GLY A O 1
ATOM 1242 N N . THR A 1 190 ? -7.805 -0.310 -3.035 1.00 25.70 594 THR A N 1
ATOM 1243 C CA . THR A 1 190 ? -7.147 -1.501 -3.588 1.00 26.17 594 THR A CA 1
ATOM 1244 C C . THR A 1 190 ? -6.492 -2.438 -2.568 1.00 26.37 594 THR A C 1
ATOM 1245 O O . THR A 1 190 ? -6.139 -3.557 -2.911 1.00 26.50 594 THR A O 1
ATOM 1249 N N . GLY A 1 191 ? -6.295 -1.969 -1.342 1.00 26.47 595 GLY A N 1
ATOM 1250 C CA . GLY A 1 191 ? -5.656 -2.774 -0.325 1.00 26.93 595 GLY A CA 1
ATOM 1251 C C . GLY A 1 191 ? -6.642 -3.104 0.775 1.00 27.64 595 GLY A C 1
ATOM 1252 O O . GLY A 1 191 ? -7.887 -3.017 0.594 1.00 28.29 595 GLY A O 1
ATOM 1253 N N . TYR A 1 192 ? -6.088 -3.486 1.913 1.00 27.87 596 TYR A N 1
ATOM 1254 C CA . TYR A 1 192 ? -6.882 -3.818 3.100 1.00 28.71 596 TYR A CA 1
ATOM 1255 C C . TYR A 1 192 ? -6.418 -2.929 4.245 1.00 28.56 596 TYR A C 1
ATOM 1256 O O . TYR A 1 192 ? -5.246 -2.970 4.622 1.00 27.93 596 TYR A O 1
ATOM 1265 N N . SER A 1 193 ? -7.331 -2.125 4.794 1.00 29.11 597 SER A N 1
ATOM 1266 C CA . SER A 1 193 ? -6.992 -1.167 5.865 1.00 28.96 597 SER A CA 1
ATOM 1267 C C . SER A 1 193 ? -7.611 -1.517 7.194 1.00 29.38 597 SER A C 1
ATOM 1268 O O . SER A 1 193 ? -8.765 -1.922 7.272 1.00 30.68 597 SER A O 1
ATOM 1271 N N . SER A 1 194 ? -6.825 -1.338 8.248 1.00 29.61 598 SER A N 1
ATOM 1272 C CA . SER A 1 194 ? -7.348 -1.300 9.613 1.00 29.96 598 SER A CA 1
ATOM 1273 C C . SER A 1 194 ? -7.837 0.121 9.892 1.00 29.33 598 SER A C 1
ATOM 1274 O O . SER A 1 194 ? -7.040 1.082 9.802 1.00 28.89 598 SER A O 1
ATOM 1277 N N . LEU A 1 195 ? -9.115 0.258 10.233 1.00 29.14 599 LEU A N 1
ATOM 1278 C CA . LEU A 1 195 ? -9.651 1.584 10.607 1.00 29.54 599 LEU A CA 1
ATOM 1279 C C . LEU A 1 195 ? -8.914 2.172 11.784 1.00 29.76 599 LEU A C 1
ATOM 1280 O O . LEU A 1 195 ? -8.736 3.391 11.875 1.00 29.20 599 LEU A O 1
ATOM 1285 N N . LEU A 1 196 ? -8.477 1.308 12.685 1.00 30.55 600 LEU A N 1
ATOM 1286 C CA . LEU A 1 196 ? -7.661 1.759 13.810 1.00 31.93 600 LEU A CA 1
ATOM 1287 C C . LEU A 1 196 ? -6.377 2.455 13.353 1.00 30.84 600 LEU A C 1
ATOM 1288 O O . LEU A 1 196 ? -6.114 3.594 13.719 1.00 31.16 600 LEU A O 1
ATOM 1293 N N . TYR A 1 197 ? -5.587 1.785 12.533 1.00 30.80 601 TYR A N 1
ATOM 1294 C CA . TYR A 1 197 ? -4.334 2.388 12.069 1.00 30.74 601 TYR A CA 1
ATOM 1295 C C . TYR A 1 197 ? -4.599 3.465 11.038 1.00 30.37 601 TYR A C 1
ATOM 1296 O O . TYR A 1 197 ? -3.798 4.391 10.893 1.00 30.64 601 TYR A O 1
ATOM 1305 N N . LEU A 1 198 ? -5.706 3.369 10.318 1.00 29.73 602 LEU A N 1
ATOM 1306 C CA . LEU A 1 198 ? -6.036 4.430 9.387 1.00 29.48 602 LEU A CA 1
ATOM 1307 C C . LEU A 1 198 ? -6.220 5.767 10.128 1.00 29.29 602 LEU A C 1
ATOM 1308 O O . LEU A 1 198 ? -5.835 6.817 9.620 1.00 29.08 602 LEU A O 1
ATOM 1313 N N . LYS A 1 199 ? -6.746 5.720 11.341 1.00 29.78 603 LYS A N 1
ATOM 1314 C CA . LYS A 1 199 ? -6.912 6.929 12.157 1.00 30.94 603 LYS A CA 1
ATOM 1315 C C . LYS A 1 199 ? -5.561 7.350 12.799 1.00 31.78 603 LYS A C 1
ATOM 1316 O O . LYS A 1 199 ? -5.232 8.539 12.875 1.00 31.91 603 LYS A O 1
ATOM 1322 N N . ARG A 1 200 ? -4.767 6.378 13.226 1.00 32.39 604 ARG A N 1
ATOM 1323 C CA . ARG A 1 200 ? -3.501 6.681 13.879 1.00 33.95 604 ARG A CA 1
ATOM 1324 C C . ARG A 1 200 ? -2.448 7.264 12.961 1.00 31.88 604 ARG A C 1
ATOM 1325 O O . ARG A 1 200 ? -1.652 8.043 13.416 1.00 31.89 604 ARG A O 1
ATOM 1333 N N . LEU A 1 201 ? -2.438 6.865 11.696 1.00 29.93 605 LEU A N 1
ATOM 1334 C CA . LEU A 1 201 ? -1.467 7.377 10.753 1.00 29.68 605 LEU A CA 1
ATOM 1335 C C . LEU A 1 201 ? -1.661 8.883 10.549 1.00 28.63 605 LEU A C 1
ATOM 1336 O O . LEU A 1 201 ? -2.782 9.365 10.447 1.00 28.16 605 LEU A O 1
ATOM 1341 N N . PRO A 1 202 ? -0.559 9.633 10.485 1.00 28.82 606 PRO A N 1
ATOM 1342 C CA . PRO A 1 202 ? -0.621 11.092 10.265 1.00 28.89 606 PRO A CA 1
ATOM 1343 C C . PRO A 1 202 ? -0.745 11.420 8.780 1.00 28.58 606 PRO A C 1
ATOM 1344 O O . PRO A 1 202 ? 0.019 12.236 8.247 1.00 27.48 606 PRO A O 1
ATOM 1348 N N . ALA A 1 203 ? -1.696 10.758 8.119 1.00 28.56 607 ALA A N 1
ATOM 1349 C CA . ALA A 1 203 ? -1.995 11.039 6.751 1.00 28.33 607 ALA A CA 1
ATOM 1350 C C . ALA A 1 203 ? -2.822 12.292 6.722 1.00 28.30 607 ALA A C 1
ATOM 1351 O O . ALA A 1 203 ? -3.428 12.653 7.698 1.00 29.50 607 ALA A O 1
ATOM 1353 N N . SER A 1 204 ? -2.816 12.957 5.587 1.00 27.81 608 SER A N 1
ATOM 1354 C CA . SER A 1 204 ? -3.551 14.178 5.376 1.00 28.33 608 SER A CA 1
ATOM 1355 C C . SER A 1 204 ? -4.578 13.984 4.312 1.00 28.07 608 SER A C 1
ATOM 1356 O O . SER A 1 204 ? -5.531 14.712 4.259 1.00 27.71 608 SER A O 1
ATOM 1359 N N . GLU A 1 205 ? -4.354 13.011 3.429 1.00 29.30 609 GLU A N 1
ATOM 1360 C CA . GLU A 1 205 ? -5.296 12.751 2.333 1.00 29.68 609 GLU A CA 1
ATOM 1361 C C . GLU A 1 205 ? -5.338 11.277 1.913 1.00 28.13 609 GLU A C 1
ATOM 1362 O O . GLU A 1 205 ? -4.355 10.551 2.053 1.00 26.83 609 GLU A O 1
ATOM 1368 N N . LEU A 1 206 ? -6.510 10.853 1.443 1.00 27.06 610 LEU A N 1
ATOM 1369 C CA . LEU A 1 206 ? -6.635 9.616 0.726 1.00 26.20 610 LEU A CA 1
ATOM 1370 C C . LEU A 1 206 ? -6.882 9.916 -0.736 1.00 25.00 610 LEU A C 1
ATOM 1371 O O . LEU A 1 206 ? -7.613 10.862 -1.063 1.00 24.23 610 LEU A O 1
ATOM 1376 N N . LYS A 1 207 ? -6.290 9.079 -1.600 1.00 23.78 611 LYS A N 1
ATOM 1377 C CA . LYS A 1 207 ? -6.501 9.173 -3.057 1.00 23.45 611 LYS A CA 1
ATOM 1378 C C . LYS A 1 207 ? -7.265 7.947 -3.556 1.00 22.84 611 LYS A C 1
ATOM 1379 O O . LYS A 1 207 ? -6.722 6.841 -3.616 1.00 22.28 611 LYS A O 1
ATOM 1385 N N . ILE A 1 208 ? -8.510 8.162 -3.962 1.00 22.25 612 ILE A N 1
ATOM 1386 C CA . ILE A 1 208 ? -9.310 7.065 -4.462 1.00 22.36 612 ILE A CA 1
ATOM 1387 C C . ILE A 1 208 ? -8.691 6.485 -5.734 1.00 22.74 612 ILE A C 1
ATOM 1388 O O . ILE A 1 208 ? -8.372 7.250 -6.666 1.00 21.63 612 ILE A O 1
ATOM 1393 N N . ASP A 1 209 ? -8.548 5.157 -5.796 1.00 23.25 613 ASP A N 1
ATOM 1394 C CA . ASP A 1 209 ? -7.865 4.568 -6.948 1.00 24.13 613 ASP A CA 1
ATOM 1395 C C . ASP A 1 209 ? -8.676 4.801 -8.208 1.00 25.17 613 ASP A C 1
ATOM 1396 O O . ASP A 1 209 ? -9.916 4.678 -8.187 1.00 25.86 613 ASP A O 1
ATOM 1401 N N . ARG A 1 210 ? -7.981 5.137 -9.290 1.00 25.54 614 ARG A N 1
ATOM 1402 C CA . ARG A 1 210 ? -8.623 5.436 -10.556 1.00 27.22 614 ARG A CA 1
ATOM 1403 C C . ARG A 1 210 ? -9.484 4.306 -11.053 1.00 26.71 614 ARG A C 1
ATOM 1404 O O . ARG A 1 210 ? -10.421 4.554 -11.789 1.00 26.89 614 ARG A O 1
ATOM 1412 N N . GLY A 1 211 ? -9.166 3.074 -10.658 1.00 26.65 615 GLY A N 1
ATOM 1413 C CA . GLY A 1 211 ? -9.971 1.901 -11.029 1.00 26.94 615 GLY A CA 1
ATOM 1414 C C . GLY A 1 211 ? -11.432 2.036 -10.646 1.00 27.39 615 GLY A C 1
ATOM 1415 O O . GLY A 1 211 ? -12.338 1.656 -11.407 1.00 28.50 615 GLY A O 1
ATOM 1416 N N . PHE A 1 212 ? -11.685 2.633 -9.495 1.00 27.59 616 PHE A N 1
ATOM 1417 C CA . PHE A 1 212 ? -13.064 2.823 -9.042 1.00 27.84 616 PHE A CA 1
ATOM 1418 C C . PHE A 1 212 ? -13.801 3.934 -9.764 1.00 28.32 616 PHE A C 1
ATOM 1419 O O . PHE A 1 212 ? -15.029 3.874 -9.944 1.00 28.36 616 PHE A O 1
ATOM 1427 N N . ILE A 1 213 ? -13.056 4.931 -10.212 1.00 28.60 617 ILE A N 1
ATOM 1428 C CA . ILE A 1 213 ? -13.655 6.006 -10.998 1.00 28.95 617 ILE A CA 1
ATOM 1429 C C . ILE A 1 213 ? -14.056 5.497 -12.391 1.00 29.07 617 ILE A C 1
ATOM 1430 O O . ILE A 1 213 ? -15.142 5.785 -12.877 1.00 28.38 617 ILE A O 1
ATOM 1435 N N . ASN A 1 214 ? -13.151 4.755 -13.018 1.00 29.76 618 ASN A N 1
ATOM 1436 C CA . ASN A 1 214 ? -13.350 4.257 -14.368 1.00 31.43 618 ASN A CA 1
ATOM 1437 C C . ASN A 1 214 ? -14.498 3.257 -14.480 1.00 33.09 618 ASN A C 1
ATOM 1438 O O . ASN A 1 214 ? -15.128 3.163 -15.525 1.00 33.05 618 ASN A O 1
ATOM 1443 N N . GLU A 1 215 ? -14.742 2.475 -13.426 1.00 34.98 619 GLU A N 1
ATOM 1444 C CA . GLU A 1 215 ? -15.789 1.469 -13.481 1.00 38.16 619 GLU A CA 1
ATOM 1445 C C . GLU A 1 215 ? -17.184 2.001 -13.097 1.00 36.99 619 GLU A C 1
ATOM 1446 O O . GLU A 1 215 ? -18.143 1.241 -13.143 1.00 37.88 619 GLU A O 1
ATOM 1452 N N . LEU A 1 216 ? -17.314 3.276 -12.721 1.00 34.87 620 LEU A N 1
ATOM 1453 C CA . LEU A 1 216 ? -18.587 3.761 -12.140 1.00 33.24 620 LEU A CA 1
ATOM 1454 C C . LEU A 1 216 ? -19.766 3.519 -13.081 1.00 32.76 620 LEU A C 1
ATOM 1455 O O . LEU A 1 216 ? -20.795 3.069 -12.664 1.00 32.41 620 LEU A O 1
ATOM 1460 N N . ALA A 1 217 ? -19.589 3.768 -14.366 1.00 33.94 621 ALA A N 1
ATOM 1461 C CA . ALA A 1 217 ? -20.638 3.526 -15.356 1.00 35.22 621 ALA A CA 1
ATOM 1462 C C . ALA A 1 217 ? -20.881 2.061 -15.667 1.00 35.99 621 ALA A C 1
ATOM 1463 O O . ALA A 1 217 ? -21.753 1.765 -16.455 1.00 35.67 621 ALA A O 1
ATOM 1465 N N . HIS A 1 218 ? -20.109 1.152 -15.091 1.00 38.86 622 HIS A N 1
ATOM 1466 C CA . HIS A 1 218 ? -20.201 -0.269 -15.474 1.00 41.93 622 HIS A CA 1
ATOM 1467 C C . HIS A 1 218 ? -20.344 -1.251 -14.317 1.00 44.18 622 HIS A C 1
ATOM 1468 O O . HIS A 1 218 ? -20.334 -2.433 -14.551 1.00 45.77 622 HIS A O 1
ATOM 1475 N N . ASP A 1 219 ? -20.560 -0.757 -13.093 1.00 47.04 623 ASP A N 1
ATOM 1476 C CA . ASP A 1 219 ? -20.746 -1.613 -11.912 1.00 48.12 623 ASP A CA 1
ATOM 1477 C C . ASP A 1 219 ? -21.448 -0.862 -10.760 1.00 47.07 623 ASP A C 1
ATOM 1478 O O . ASP A 1 219 ? -20.956 0.148 -10.300 1.00 47.43 623 ASP A O 1
ATOM 1483 N N . SER A 1 220 ? -22.581 -1.353 -10.273 1.00 47.91 624 SER A N 1
ATOM 1484 C CA . SER A 1 220 ? -23.330 -0.582 -9.259 1.00 47.95 624 SER A CA 1
ATOM 1485 C C . SER A 1 220 ? -22.621 -0.502 -7.885 1.00 46.58 624 SER A C 1
ATOM 1486 O O . SER A 1 220 ? -22.887 0.404 -7.060 1.00 43.90 624 SER A O 1
ATOM 1489 N N . ASP A 1 221 ? -21.722 -1.452 -7.656 1.00 44.51 625 ASP A N 1
ATOM 1490 C CA . ASP A 1 221 ? -20.965 -1.495 -6.423 1.00 42.85 625 ASP A CA 1
ATOM 1491 C C . ASP A 1 221 ? -19.943 -0.361 -6.337 1.00 38.35 625 ASP A C 1
ATOM 1492 O O . ASP A 1 221 ? -19.675 0.125 -5.246 1.00 37.32 625 ASP A O 1
ATOM 1497 N N . ASP A 1 222 ? -19.389 0.069 -7.464 1.00 35.31 626 ASP A N 1
ATOM 1498 C CA . ASP A 1 222 ? -18.299 1.043 -7.411 1.00 34.85 626 ASP A CA 1
ATOM 1499 C C . ASP A 1 222 ? -18.730 2.378 -6.838 1.00 31.55 626 ASP A C 1
ATOM 1500 O O . ASP A 1 222 ? -17.964 3.000 -6.136 1.00 30.91 626 ASP A O 1
ATOM 1505 N N . ALA A 1 223 ? -19.934 2.846 -7.157 1.00 28.99 627 ALA A N 1
ATOM 1506 C CA . ALA A 1 223 ? -20.407 4.111 -6.642 1.00 27.61 627 ALA A CA 1
ATOM 1507 C C . ALA A 1 223 ? -20.534 4.092 -5.110 1.00 26.62 627 ALA A C 1
ATOM 1508 O O . ALA A 1 223 ? -20.270 5.113 -4.451 1.00 25.92 627 ALA A O 1
ATOM 1510 N N . ALA A 1 224 ? -20.968 2.949 -4.559 1.00 25.35 628 ALA A N 1
ATOM 1511 C CA . ALA A 1 224 ? -21.063 2.814 -3.126 1.00 24.95 628 ALA A CA 1
ATOM 1512 C C . ALA A 1 224 ? -19.666 2.852 -2.504 1.00 25.07 628 ALA A C 1
ATOM 1513 O O . ALA A 1 224 ? -19.439 3.507 -1.471 1.00 25.16 628 ALA A O 1
ATOM 1515 N N . ILE A 1 225 ? -18.715 2.194 -3.151 1.00 24.74 629 ILE A N 1
ATOM 1516 C CA . ILE A 1 225 ? -17.356 2.117 -2.622 1.00 24.60 629 ILE A CA 1
ATOM 1517 C C . ILE A 1 225 ? -16.750 3.513 -2.610 1.00 24.22 629 ILE A C 1
ATOM 1518 O O . ILE A 1 225 ? -16.157 3.932 -1.601 1.00 24.80 629 ILE A O 1
ATOM 1523 N N . VAL A 1 226 ? -16.925 4.240 -3.711 1.00 23.88 630 VAL A N 1
ATOM 1524 C CA . VAL A 1 226 ? -16.404 5.606 -3.778 1.00 23.90 630 VAL A CA 1
ATOM 1525 C C . VAL A 1 226 ? -17.054 6.480 -2.699 1.00 24.17 630 VAL A C 1
ATOM 1526 O O . VAL A 1 226 ? -16.390 7.287 -2.039 1.00 24.32 630 VAL A O 1
ATOM 1530 N N . SER A 1 227 ? -18.352 6.317 -2.499 1.00 23.93 631 SER A N 1
ATOM 1531 C CA . SER A 1 227 ? -19.037 7.094 -1.494 1.00 24.03 631 SER A CA 1
ATOM 1532 C C . SER A 1 227 ? -18.510 6.784 -0.117 1.00 23.83 631 SER A C 1
ATOM 1533 O O . SER A 1 227 ? -18.359 7.677 0.702 1.00 24.34 631 SER A O 1
ATOM 1536 N N . ALA A 1 228 ? -18.233 5.508 0.145 1.00 23.91 632 ALA A N 1
ATOM 1537 C CA . ALA A 1 228 ? -17.692 5.099 1.429 1.00 23.12 632 ALA A CA 1
ATOM 1538 C C . ALA A 1 228 ? -16.306 5.741 1.673 1.00 22.77 632 ALA A C 1
ATOM 1539 O O . ALA A 1 228 ? -16.024 6.189 2.780 1.00 22.21 632 ALA A O 1
ATOM 1541 N N . ILE A 1 229 ? -15.455 5.783 0.641 1.00 22.29 633 ILE A N 1
ATOM 1542 C CA . ILE A 1 229 ? -14.111 6.383 0.791 1.00 22.27 633 ILE A CA 1
ATOM 1543 C C . ILE A 1 229 ? -14.235 7.877 1.163 1.00 23.15 633 ILE A C 1
ATOM 1544 O O . ILE A 1 229 ? -13.583 8.369 2.091 1.00 23.12 633 ILE A O 1
ATOM 1549 N N . VAL A 1 230 ? -15.120 8.589 0.455 1.00 24.53 634 VAL A N 1
ATOM 1550 C CA . VAL A 1 230 ? -15.387 9.985 0.751 1.00 24.79 634 VAL A CA 1
ATOM 1551 C C . VAL A 1 230 ? -15.841 10.119 2.199 1.00 25.57 634 VAL A C 1
ATOM 1552 O O . VAL A 1 230 ? -15.413 10.994 2.913 1.00 27.69 634 VAL A O 1
ATOM 1556 N N . ALA A 1 231 ? -16.686 9.233 2.652 1.00 26.75 635 ALA A N 1
ATOM 1557 C CA . ALA A 1 231 ? -17.174 9.307 4.031 1.00 27.86 635 ALA A CA 1
ATOM 1558 C C . ALA A 1 231 ? -16.071 8.996 5.055 1.00 28.46 635 ALA A C 1
ATOM 1559 O O . ALA A 1 231 ? -16.052 9.550 6.140 1.00 28.87 635 ALA A O 1
ATOM 1561 N N . LEU A 1 232 ? -15.156 8.096 4.718 1.00 28.73 636 LEU A N 1
ATOM 1562 C CA . LEU A 1 232 ? -13.995 7.884 5.561 1.00 29.26 636 LEU A CA 1
ATOM 1563 C C . LEU A 1 232 ? -13.165 9.171 5.725 1.00 29.67 636 LEU A C 1
ATOM 1564 O O . LEU A 1 232 ? -12.743 9.511 6.848 1.00 29.53 636 LEU A O 1
ATOM 1569 N N . GLY A 1 233 ? -12.943 9.877 4.612 1.00 29.63 637 GLY A N 1
ATOM 1570 C CA . GLY A 1 233 ? -12.283 11.176 4.659 1.00 29.85 637 GLY A CA 1
ATOM 1571 C C . GLY A 1 233 ? -12.989 12.120 5.593 1.00 30.34 637 GLY A C 1
ATOM 1572 O O . GLY A 1 233 ? -12.357 12.733 6.458 1.00 30.32 637 GLY A O 1
ATOM 1573 N N . ARG A 1 234 ? -14.297 12.239 5.429 1.00 31.32 638 ARG A N 1
ATOM 1574 C CA . ARG A 1 234 ? -15.077 13.184 6.232 1.00 33.07 638 ARG A CA 1
ATOM 1575 C C . ARG A 1 234 ? -15.015 12.846 7.755 1.00 33.03 638 ARG A C 1
ATOM 1576 O O . ARG A 1 234 ? -14.814 13.742 8.593 1.00 33.73 638 ARG A O 1
ATOM 1584 N N . THR A 1 235 ? -15.111 11.564 8.101 1.00 31.03 639 THR A N 1
ATOM 1585 C CA . THR A 1 235 ? -15.156 11.152 9.500 1.00 30.77 639 THR A CA 1
ATOM 1586 C C . THR A 1 235 ? -13.777 11.028 10.144 1.00 31.44 639 THR A C 1
ATOM 1587 O O . THR A 1 235 ? -13.663 11.180 11.342 1.00 31.93 639 THR A O 1
ATOM 1591 N N . LEU A 1 236 ? -12.739 10.725 9.355 1.00 31.99 640 LEU A N 1
ATOM 1592 C CA . LEU A 1 236 ? -11.368 10.667 9.863 1.00 32.96 640 LEU A CA 1
ATOM 1593 C C . LEU A 1 236 ? -10.549 11.949 9.606 1.00 33.73 640 LEU A C 1
ATOM 1594 O O . LEU A 1 236 ? -9.350 12.014 9.911 1.00 33.70 640 LEU A O 1
ATOM 1599 N N . ASN A 1 237 ? -11.189 12.944 9.014 1.00 34.54 641 ASN A N 1
ATOM 1600 C CA . ASN A 1 237 ? -10.565 14.235 8.792 1.00 36.24 641 ASN A CA 1
ATOM 1601 C C . ASN A 1 237 ? -9.399 14.147 7.819 1.00 35.00 641 ASN A C 1
ATOM 1602 O O . ASN A 1 237 ? -8.295 14.599 8.097 1.00 35.24 641 ASN A O 1
ATOM 1607 N N . LEU A 1 238 ? -9.663 13.551 6.669 1.00 33.51 642 LEU A N 1
ATOM 1608 C CA . LEU A 1 238 ? -8.685 13.466 5.624 1.00 32.45 642 LEU A CA 1
ATOM 1609 C C . LEU A 1 238 ? -9.292 14.061 4.349 1.00 31.82 642 LEU A C 1
ATOM 1610 O O . LEU A 1 238 ? -10.462 13.784 4.010 1.00 33.00 642 LEU A O 1
ATOM 1615 N N . LYS A 1 239 ? -8.513 14.882 3.659 1.00 29.82 643 LYS A N 1
ATOM 1616 C CA . LYS A 1 239 ? -8.914 15.332 2.348 1.00 30.21 643 LYS A CA 1
ATOM 1617 C C . LYS A 1 239 ? -9.023 14.117 1.421 1.00 28.53 643 LYS A C 1
ATOM 1618 O O . LYS A 1 239 ? -8.206 13.187 1.504 1.00 28.09 643 LYS A O 1
ATOM 1624 N N . ILE A 1 240 ? -10.003 14.152 0.525 1.00 26.91 644 ILE A N 1
ATOM 1625 C CA . ILE A 1 240 ? -10.157 13.112 -0.486 1.00 26.51 644 ILE A CA 1
ATOM 1626 C C . ILE A 1 240 ? -9.831 13.612 -1.918 1.00 26.29 644 ILE A C 1
ATOM 1627 O O . ILE A 1 240 ? -10.348 14.641 -2.363 1.00 26.10 644 ILE A O 1
ATOM 1632 N N . VAL A 1 241 ? -8.962 12.883 -2.614 1.00 25.42 645 VAL A N 1
ATOM 1633 C CA . VAL A 1 241 ? -8.651 13.184 -3.991 1.00 24.70 645 VAL A CA 1
ATOM 1634 C C . VAL A 1 241 ? -9.248 12.090 -4.853 1.00 24.31 645 VAL A C 1
ATOM 1635 O O . VAL A 1 241 ? -8.980 10.877 -4.630 1.00 24.14 645 VAL A O 1
ATOM 1639 N N . ALA A 1 242 ? -10.027 12.486 -5.853 1.00 24.37 646 ALA A N 1
ATOM 1640 C CA . ALA A 1 242 ? -10.485 11.514 -6.838 1.00 25.74 646 ALA A CA 1
ATOM 1641 C C . ALA A 1 242 ? -9.518 11.541 -7.994 1.00 26.15 646 ALA A C 1
ATOM 1642 O O . ALA A 1 242 ? -9.216 12.602 -8.524 1.00 27.99 646 ALA A O 1
ATOM 1644 N N . GLU A 1 243 ? -9.059 10.374 -8.398 1.00 26.69 647 GLU A N 1
ATOM 1645 C CA . GLU A 1 243 ? -8.030 10.236 -9.430 1.00 28.57 647 GLU A CA 1
ATOM 1646 C C . GLU A 1 243 ? -8.611 9.495 -10.638 1.00 27.65 647 GLU A C 1
ATOM 1647 O O . GLU A 1 243 ? -9.456 8.640 -10.487 1.00 28.27 647 GLU A O 1
ATOM 1653 N N . GLY A 1 244 ? -8.192 9.855 -11.847 1.00 26.63 648 GLY A N 1
ATOM 1654 C CA . GLY A 1 244 ? -8.685 9.210 -13.057 1.00 25.75 648 GLY A CA 1
ATOM 1655 C C . GLY A 1 244 ? -9.947 9.847 -13.634 1.00 25.68 648 GLY A C 1
ATOM 1656 O O . GLY A 1 244 ? -10.690 9.191 -14.359 1.00 26.94 648 GLY A O 1
ATOM 1657 N N . VAL A 1 245 ? -10.197 11.113 -13.332 1.00 24.41 649 VAL A N 1
ATOM 1658 C CA . VAL A 1 245 ? -11.409 11.768 -13.805 1.00 23.56 649 VAL A CA 1
ATOM 1659 C C . VAL A 1 245 ? -11.250 12.072 -15.275 1.00 23.16 649 VAL A C 1
ATOM 1660 O O . VAL A 1 245 ? -10.427 12.920 -15.658 1.00 22.35 649 VAL A O 1
ATOM 1664 N N . GLU A 1 246 ? -12.033 11.373 -16.088 1.00 23.31 650 GLU A N 1
ATOM 1665 C CA . GLU A 1 246 ? -12.008 11.530 -17.539 1.00 23.98 650 GLU A CA 1
ATOM 1666 C C . GLU A 1 246 ? -13.249 12.145 -18.166 1.00 24.32 650 GLU A C 1
ATOM 1667 O O . GLU A 1 246 ? -13.170 12.612 -19.277 1.00 25.12 650 GLU A O 1
ATOM 1673 N N . THR A 1 247 ? -14.398 12.130 -17.499 1.00 24.31 651 THR A N 1
ATOM 1674 C CA . THR A 1 247 ? -15.619 12.591 -18.133 1.00 25.19 651 THR A CA 1
ATOM 1675 C C . THR A 1 247 ? -16.299 13.670 -17.298 1.00 26.83 651 THR A C 1
ATOM 1676 O O . THR A 1 247 ? -16.107 13.743 -16.086 1.00 26.57 651 THR A O 1
ATOM 1680 N N . GLU A 1 248 ? -17.133 14.472 -17.949 1.00 28.47 652 GLU A N 1
ATOM 1681 C CA . GLU A 1 248 ? -17.903 15.510 -17.252 1.00 29.35 652 GLU A CA 1
ATOM 1682 C C . GLU A 1 248 ? -18.806 14.915 -16.189 1.00 28.72 652 GLU A C 1
ATOM 1683 O O . GLU A 1 248 ? -18.934 15.488 -15.104 1.00 28.81 652 GLU A O 1
ATOM 1689 N N . ALA A 1 249 ? -19.414 13.770 -16.478 1.00 27.35 653 ALA A N 1
ATOM 1690 C CA . ALA A 1 249 ? -20.338 13.157 -15.528 1.00 27.06 653 ALA A CA 1
ATOM 1691 C C . ALA A 1 249 ? -19.652 12.620 -14.277 1.00 26.48 653 ALA A C 1
ATOM 1692 O O . ALA A 1 249 ? -20.195 12.734 -13.184 1.00 26.57 653 ALA A O 1
ATOM 1694 N N . GLN A 1 250 ? -18.461 12.044 -14.422 1.00 26.44 654 GLN A N 1
ATOM 1695 C CA . GLN A 1 250 ? -17.618 11.700 -13.261 1.00 25.83 654 GLN A CA 1
ATOM 1696 C C . GLN A 1 250 ? -17.300 12.936 -12.414 1.00 25.92 654 GLN A C 1
ATOM 1697 O O . GLN A 1 250 ? -17.415 12.919 -11.172 1.00 25.75 654 GLN A O 1
ATOM 1703 N N . GLN A 1 251 ? -16.878 13.997 -13.083 1.00 26.42 655 GLN A N 1
ATOM 1704 C CA . GLN A 1 251 ? -16.566 15.259 -12.417 1.00 27.38 655 GLN A CA 1
ATOM 1705 C C . GLN A 1 251 ? -17.749 15.746 -11.606 1.00 28.47 655 GLN A C 1
ATOM 1706 O O . GLN A 1 251 ? -17.616 16.063 -10.443 1.00 28.74 655 GLN A O 1
ATOM 1712 N N . GLU A 1 252 ? -18.909 15.805 -12.233 1.00 30.88 656 GLU A N 1
ATOM 1713 C CA . GLU A 1 252 ? -20.137 16.268 -11.566 1.00 33.07 656 GLU A CA 1
ATOM 1714 C C . GLU A 1 252 ? -20.494 15.374 -10.394 1.00 31.51 656 GLU A C 1
ATOM 1715 O O . GLU A 1 252 ? -20.804 15.863 -9.324 1.00 31.38 656 GLU A O 1
ATOM 1721 N N . PHE A 1 253 ? -20.443 14.068 -10.594 1.00 29.40 657 PHE A N 1
ATOM 1722 C CA . PHE A 1 253 ? -20.823 13.144 -9.548 1.00 29.21 657 PHE A CA 1
ATOM 1723 C C . PHE A 1 253 ? -19.847 13.206 -8.374 1.00 28.05 657 PHE A C 1
ATOM 1724 O O . PHE A 1 253 ? -20.218 13.259 -7.202 1.00 27.25 657 PHE A O 1
ATOM 1732 N N . LEU A 1 254 ? -18.569 13.237 -8.695 1.00 27.82 658 LEU A N 1
ATOM 1733 C CA . LEU A 1 254 ? -17.556 13.266 -7.634 1.00 26.71 658 LEU A CA 1
ATOM 1734 C C . LEU A 1 254 ? -17.641 14.552 -6.854 1.00 25.95 658 LEU A C 1
ATOM 1735 O O . LEU A 1 254 ? -17.408 14.578 -5.654 1.00 24.38 658 LEU A O 1
ATOM 1740 N N . THR A 1 255 ? -17.974 15.638 -7.552 1.00 26.64 659 THR A N 1
ATOM 1741 C CA . THR A 1 255 ? -18.116 16.927 -6.893 1.00 27.14 659 THR A CA 1
ATOM 1742 C C . THR A 1 255 ? -19.306 16.905 -5.923 1.00 27.21 659 THR A C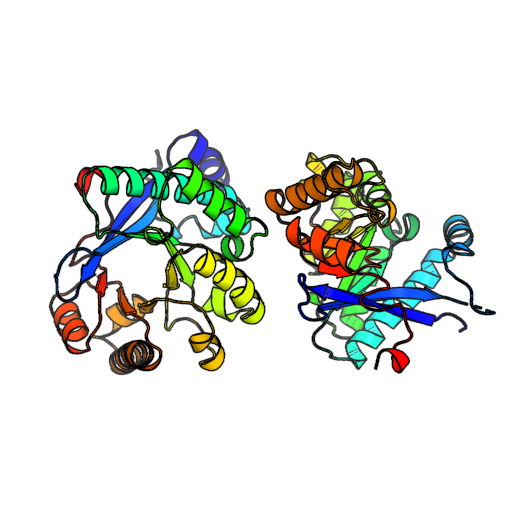 1
ATOM 1743 O O . THR A 1 255 ? -19.192 17.320 -4.755 1.00 26.48 659 THR A O 1
ATOM 1747 N N . ARG A 1 256 ? -20.436 16.388 -6.396 1.00 27.87 660 ARG A N 1
ATOM 1748 C CA . ARG A 1 256 ? -21.635 16.307 -5.584 1.00 29.14 660 ARG A CA 1
ATOM 1749 C C . ARG A 1 256 ? -21.430 15.441 -4.350 1.00 28.21 660 ARG A C 1
ATOM 1750 O O . ARG A 1 256 ? -22.011 15.720 -3.303 1.00 27.77 660 ARG A O 1
ATOM 1758 N N . LEU A 1 257 ? -20.597 14.408 -4.464 1.00 28.16 661 LEU A N 1
ATOM 1759 C CA . LEU A 1 257 ? -20.270 13.564 -3.315 1.00 28.30 661 LEU A CA 1
ATOM 1760 C C . LEU A 1 257 ? -19.497 14.319 -2.256 1.00 28.12 661 LEU A C 1
ATOM 1761 O O . LEU A 1 257 ? -19.535 13.989 -1.089 1.00 28.21 661 LEU A O 1
ATOM 1766 N N . GLY A 1 258 ? -18.738 15.306 -2.686 1.00 28.48 662 GLY A N 1
ATOM 1767 C CA . GLY A 1 258 ? -17.983 16.109 -1.769 1.00 28.77 662 GLY A CA 1
ATOM 1768 C C . GLY A 1 258 ? -16.501 15.808 -1.794 1.00 28.72 662 GLY A C 1
ATOM 1769 O O . GLY A 1 258 ? -15.844 16.048 -0.815 1.00 29.15 662 GLY A O 1
ATOM 1770 N N . CYS A 1 259 ? -15.962 15.311 -2.906 1.00 29.40 663 CYS A N 1
ATOM 1771 C CA . CYS A 1 259 ? -14.510 15.156 -3.027 1.00 30.13 663 CYS A CA 1
ATOM 1772 C C . CYS A 1 259 ? -13.870 16.541 -2.911 1.00 29.99 663 CYS A C 1
ATOM 1773 O O . CYS A 1 259 ? -14.417 17.507 -3.416 1.00 30.08 663 CYS A O 1
ATOM 1776 N N . ASN A 1 260 ? -12.719 16.627 -2.263 1.00 29.75 664 ASN A N 1
ATOM 1777 C CA . ASN A 1 260 ? -12.066 17.908 -2.072 1.00 30.05 664 ASN A CA 1
ATOM 1778 C C . ASN A 1 260 ? -11.394 18.297 -3.374 1.00 29.83 664 ASN A C 1
ATOM 1779 O O . ASN A 1 260 ? -11.581 19.417 -3.863 1.00 30.57 664 ASN A O 1
ATOM 1784 N N . SER A 1 261 ? -10.672 17.353 -3.969 1.00 28.19 665 SER A N 1
ATOM 1785 C CA . SER A 1 261 ? -9.908 17.629 -5.159 1.00 27.11 665 SER A CA 1
ATOM 1786 C C . SER A 1 261 ? -9.941 16.482 -6.161 1.00 26.77 665 SER A C 1
ATOM 1787 O O . SER A 1 261 ? -10.248 15.324 -5.819 1.00 25.91 665 SER A O 1
ATOM 1790 N N . LEU A 1 262 ? -9.691 16.839 -7.421 1.00 26.39 666 LEU A N 1
ATOM 1791 C CA . LEU A 1 262 ? -9.790 15.909 -8.528 1.00 26.12 666 LEU A CA 1
ATOM 1792 C C . LEU A 1 262 ? -8.489 15.912 -9.310 1.00 26.08 666 LEU A C 1
ATOM 1793 O O . LEU A 1 262 ? -7.805 16.941 -9.405 1.00 26.83 666 LEU A O 1
ATOM 1798 N N . GLN A 1 263 ? -8.194 14.761 -9.898 1.00 25.59 667 GLN A N 1
ATOM 1799 C CA . GLN A 1 263 ? -7.049 14.597 -10.774 1.00 25.78 667 GLN A CA 1
ATOM 1800 C C . GLN A 1 263 ? -7.474 13.696 -11.932 1.00 25.65 667 GLN A C 1
ATOM 1801 O O . GLN A 1 263 ? -8.199 12.703 -11.745 1.00 24.30 667 GLN A O 1
ATOM 1807 N N . GLY A 1 264 ? -7.117 14.085 -13.148 1.00 25.19 668 GLY A N 1
ATOM 1808 C CA . GLY A 1 264 ? -7.494 13.263 -14.282 1.00 25.30 668 GLY A CA 1
ATOM 1809 C C . GLY A 1 264 ? -7.300 13.963 -15.593 1.00 25.90 668 GLY A C 1
ATOM 1810 O O . GLY A 1 264 ? -7.113 15.197 -15.631 1.00 25.74 668 GLY A O 1
ATOM 1811 N N . PHE A 1 265 ? -7.357 13.170 -16.667 1.00 25.74 669 PHE A N 1
ATOM 1812 C CA . PHE A 1 265 ? -7.188 13.676 -18.022 1.00 26.81 669 PHE A CA 1
ATOM 1813 C C . PHE A 1 265 ? -8.155 14.821 -18.382 1.00 26.78 669 PHE A C 1
ATOM 1814 O O . PHE A 1 265 ? -7.787 15.720 -19.101 1.00 27.03 669 PHE A O 1
ATOM 1822 N N . LEU A 1 266 ? -9.362 14.788 -17.854 1.00 27.90 670 LEU A N 1
ATOM 1823 C CA . LEU A 1 266 ? -10.354 15.835 -18.118 1.00 28.72 670 LEU A CA 1
ATOM 1824 C C . LEU A 1 266 ? -9.850 17.190 -17.614 1.00 29.35 670 LEU A C 1
ATOM 1825 O O . LEU A 1 266 ? -10.085 18.205 -18.241 1.00 29.79 670 LEU A O 1
ATOM 1830 N N . LEU A 1 267 ? -9.180 17.184 -16.472 1.00 29.10 671 LEU A N 1
ATOM 1831 C CA . LEU A 1 267 ? -8.694 18.398 -15.847 1.00 30.56 671 LEU A CA 1
ATOM 1832 C C . LEU A 1 267 ? -7.267 18.791 -16.274 1.00 29.96 671 LEU A C 1
ATOM 1833 O O . LEU A 1 267 ? -6.847 19.942 -16.095 1.00 30.89 671 LEU A O 1
ATOM 1838 N N . GLY A 1 268 ? -6.529 17.846 -16.834 1.00 28.63 672 GLY A N 1
ATOM 1839 C CA . GLY A 1 268 ? -5.186 18.119 -17.310 1.00 27.96 672 GLY A CA 1
ATOM 1840 C C . GLY A 1 268 ? -4.315 16.883 -17.243 1.00 26.34 672 GLY A C 1
ATOM 1841 O O . GLY A 1 268 ? -4.171 16.286 -16.189 1.00 25.74 672 GLY A O 1
ATOM 1842 N N . ARG A 1 269 ? -3.750 16.505 -18.377 1.00 26.04 673 ARG A N 1
ATOM 1843 C CA . ARG A 1 269 ? -2.903 15.328 -18.440 1.00 26.70 673 ARG A CA 1
ATOM 1844 C C . ARG A 1 269 ? -1.524 15.642 -17.841 1.00 26.54 673 ARG A C 1
ATOM 1845 O O . ARG A 1 269 ? -1.149 16.825 -17.718 1.00 26.08 673 ARG A O 1
ATOM 1853 N N . PRO A 1 270 ? -0.769 14.588 -17.476 1.00 25.66 674 PRO A N 1
ATOM 1854 C CA . PRO A 1 270 ? 0.624 14.784 -17.089 1.00 26.10 674 PRO A CA 1
ATOM 1855 C C . PRO A 1 270 ? 1.359 15.466 -18.216 1.00 26.51 674 PRO A C 1
ATOM 1856 O O . PRO A 1 270 ? 1.177 15.088 -19.360 1.00 26.31 674 PRO A O 1
ATOM 1860 N N . MET A 1 271 ? 2.142 16.488 -17.894 1.00 27.15 675 MET A N 1
ATOM 1861 C CA . MET A 1 271 ? 2.963 17.145 -18.888 1.00 28.63 675 MET A CA 1
ATOM 1862 C C . MET A 1 271 ? 4.256 17.685 -18.248 1.00 28.15 675 MET A C 1
ATOM 1863 O O . MET A 1 271 ? 4.341 17.820 -17.034 1.00 26.88 675 MET A O 1
ATOM 1868 N N . PRO A 1 272 ? 5.285 17.948 -19.065 1.00 28.59 676 PRO A N 1
ATOM 1869 C CA . PRO A 1 272 ? 6.504 18.573 -18.542 1.00 30.02 676 PRO A CA 1
ATOM 1870 C C . PRO A 1 272 ? 6.242 19.976 -17.955 1.00 31.27 676 PRO A C 1
ATOM 1871 O O . PRO A 1 272 ? 5.304 20.684 -18.382 1.00 29.84 676 PRO A O 1
ATOM 1875 N N . ALA A 1 273 ? 7.074 20.342 -16.976 1.00 33.65 677 ALA A N 1
ATOM 1876 C CA . ALA A 1 273 ? 6.895 21.559 -16.194 1.00 36.35 677 ALA A CA 1
ATOM 1877 C C . ALA A 1 273 ? 6.717 22.787 -17.087 1.00 39.45 677 ALA A C 1
ATOM 1878 O O . ALA A 1 273 ? 5.864 23.632 -16.835 1.00 38.88 677 ALA A O 1
ATOM 1880 N N . GLU A 1 274 ? 7.516 22.866 -18.146 1.00 42.06 678 GLU A N 1
ATOM 1881 C CA . GLU A 1 274 ? 7.454 24.006 -19.036 1.00 45.81 678 GLU A CA 1
ATOM 1882 C C . GLU A 1 274 ? 6.098 24.099 -19.756 1.00 44.85 678 GLU A C 1
ATOM 1883 O O . GLU A 1 274 ? 5.445 25.154 -19.723 1.00 40.88 678 GLU A O 1
ATOM 1889 N N . GLN A 1 275 ? 5.688 23.003 -20.402 1.00 44.64 679 GLN A N 1
ATOM 1890 C CA . GLN A 1 275 ? 4.403 22.963 -21.114 1.00 46.73 679 GLN A CA 1
ATOM 1891 C C . GLN A 1 275 ? 3.222 23.262 -20.190 1.00 45.36 679 GLN A C 1
ATOM 1892 O O . GLN A 1 275 ? 2.258 23.881 -20.605 1.00 45.44 679 GLN A O 1
ATOM 1898 N N . LEU A 1 276 ? 3.313 22.838 -18.932 1.00 44.88 680 LEU A N 1
ATOM 1899 C CA . LEU A 1 276 ? 2.277 23.139 -17.939 1.00 45.49 680 LEU A CA 1
ATOM 1900 C C . LEU A 1 276 ? 2.148 24.645 -17.743 1.00 46.81 680 LEU A C 1
ATOM 1901 O O . LEU A 1 276 ? 1.038 25.162 -17.667 1.00 48.92 680 LEU A O 1
ATOM 1906 N N . LEU A 1 277 ? 3.297 25.320 -17.681 1.00 48.45 681 LEU A N 1
ATOM 1907 C CA . LEU A 1 277 ? 3.436 26.788 -17.617 1.00 48.32 681 LEU A CA 1
ATOM 1908 C C . LEU A 1 277 ? 3.450 27.259 -16.162 1.00 48.88 681 LEU A C 1
ATOM 1909 O O . LEU A 1 277 ? 4.375 26.944 -15.406 1.00 46.77 681 LEU A O 1
ATOM 1914 N N . ARG B 1 44 ? 22.995 -33.584 28.871 1.00 80.20 448 ARG B N 1
ATOM 1915 C CA . ARG B 1 44 ? 22.551 -32.267 28.301 1.00 77.21 448 ARG B CA 1
ATOM 1916 C C . ARG B 1 44 ? 22.756 -31.112 29.279 1.00 75.87 448 ARG B C 1
ATOM 1917 O O . ARG B 1 44 ? 21.805 -30.653 29.915 1.00 75.70 448 ARG B O 1
ATOM 1919 N N . GLN B 1 45 ? 23.989 -30.632 29.401 1.00 74.77 449 GLN B N 1
ATOM 1920 C CA . GLN B 1 45 ? 24.264 -29.502 30.308 1.00 73.27 449 GLN B CA 1
ATOM 1921 C C . GLN B 1 45 ? 24.289 -28.147 29.591 1.00 69.05 449 GLN B C 1
ATOM 1922 O O . GLN B 1 45 ? 24.645 -27.122 30.195 1.00 66.82 449 GLN B O 1
ATOM 1924 N N . LEU B 1 46 ? 23.907 -28.146 28.312 1.00 67.18 450 LEU B N 1
ATOM 1925 C CA . LEU B 1 46 ? 23.918 -26.920 27.487 1.00 63.94 450 LEU B CA 1
ATOM 1926 C C . LEU B 1 46 ? 22.580 -26.166 27.553 1.00 63.08 450 LEU B C 1
ATOM 1927 O O . LEU B 1 46 ? 21.512 -26.756 27.364 1.00 64.91 450 LEU B O 1
ATOM 1929 N N . VAL B 1 47 ? 22.647 -24.866 27.826 1.00 60.12 451 VAL B N 1
ATOM 1930 C CA . VAL B 1 47 ? 21.457 -24.038 27.920 1.00 57.67 451 VAL B CA 1
ATOM 1931 C C . VAL B 1 47 ? 21.606 -22.730 27.148 1.00 54.12 451 VAL B C 1
ATOM 1932 O O . VAL B 1 47 ? 22.675 -22.157 27.074 1.00 52.21 451 VAL B O 1
ATOM 1936 N N . LEU B 1 48 ? 20.507 -22.270 26.568 1.00 53.25 452 LEU B N 1
ATOM 1937 C CA . LEU B 1 48 ? 20.449 -20.950 25.958 1.00 51.00 452 LEU B CA 1
ATOM 1938 C C . LEU B 1 48 ? 19.908 -19.892 26.913 1.00 49.84 452 LEU B C 1
ATOM 1939 O O . LEU B 1 48 ? 18.924 -20.104 27.599 1.00 50.68 452 LEU B O 1
ATOM 1944 N N . HIS B 1 49 ? 20.595 -18.758 26.958 1.00 47.75 453 HIS B N 1
ATOM 1945 C CA . HIS B 1 49 ? 20.042 -17.561 27.547 1.00 47.62 453 HIS B CA 1
ATOM 1946 C C . HIS B 1 49 ? 19.681 -16.631 26.402 1.00 44.95 453 HIS B C 1
ATOM 1947 O O . HIS B 1 49 ? 20.249 -16.740 25.306 1.00 44.95 453 HIS B O 1
ATOM 1954 N N . TYR B 1 50 ? 18.725 -15.753 26.654 1.00 43.08 454 TYR B N 1
ATOM 1955 C CA . TYR B 1 50 ? 18.185 -14.880 25.628 1.00 41.29 454 TYR B CA 1
ATOM 1956 C C . TYR B 1 50 ? 18.309 -13.459 26.097 1.00 39.54 454 TYR B C 1
ATOM 1957 O O . TYR B 1 50 ? 17.942 -13.161 27.219 1.00 39.75 454 TYR B O 1
ATOM 1966 N N . GLN B 1 51 ? 18.877 -12.595 25.251 1.00 38.37 455 GLN B N 1
ATOM 1967 C CA . GLN B 1 51 ? 18.939 -11.156 25.540 1.00 37.04 455 GLN B CA 1
ATOM 1968 C C . GLN B 1 51 ? 18.065 -10.350 24.573 1.00 36.41 455 GLN B C 1
ATOM 1969 O O . GLN B 1 51 ? 18.198 -10.470 23.357 1.00 36.48 455 GLN B O 1
ATOM 1975 N N . PRO B 1 52 ? 17.173 -9.515 25.108 1.00 36.20 456 PRO B N 1
ATOM 1976 C CA . PRO B 1 52 ? 16.275 -8.710 24.283 1.00 36.12 456 PRO B CA 1
ATOM 1977 C C . PRO B 1 52 ? 17.003 -7.741 23.365 1.00 35.08 456 PRO B C 1
ATOM 1978 O O . PRO B 1 52 ? 18.016 -7.188 23.749 1.00 34.61 456 PRO B O 1
ATOM 1982 N N . LYS B 1 53 ? 16.485 -7.571 22.157 1.00 35.86 457 LYS B N 1
ATOM 1983 C CA . LYS B 1 53 ? 16.814 -6.439 21.306 1.00 36.51 457 LYS B CA 1
ATOM 1984 C C . LYS B 1 53 ? 15.579 -5.555 21.349 1.00 35.44 457 LYS B C 1
ATOM 1985 O O . LYS B 1 53 ? 14.448 -6.056 21.344 1.00 36.33 457 LYS B O 1
ATOM 1991 N N . VAL B 1 54 ? 15.807 -4.253 21.399 1.00 33.39 458 VAL B N 1
ATOM 1992 C CA . VAL B 1 54 ? 14.762 -3.261 21.630 1.00 32.76 458 VAL B CA 1
ATOM 1993 C C . VAL B 1 54 ? 14.835 -2.186 20.545 1.00 31.22 458 VAL B C 1
ATOM 1994 O O . VAL B 1 54 ? 15.892 -1.687 20.253 1.00 28.76 458 VAL B O 1
ATOM 1998 N N . LEU B 1 55 ? 13.706 -1.863 19.926 1.00 32.39 459 LEU B N 1
ATOM 1999 C CA . LEU B 1 55 ? 13.624 -0.813 18.913 1.00 32.82 459 LEU B CA 1
ATOM 2000 C C . LEU B 1 55 ? 13.944 0.524 19.575 1.00 32.24 459 LEU B C 1
ATOM 2001 O O . LEU B 1 55 ? 13.464 0.811 20.660 1.00 30.88 459 LEU B O 1
ATOM 2006 N N . ALA B 1 56 ? 14.790 1.328 18.944 1.00 33.38 460 ALA B N 1
ATOM 2007 C CA . ALA B 1 56 ? 15.107 2.660 19.455 1.00 34.78 460 ALA B CA 1
ATOM 2008 C C . ALA B 1 56 ? 13.957 3.599 19.066 1.00 37.36 460 ALA B C 1
ATOM 2009 O O . ALA B 1 56 ? 13.504 3.541 17.931 1.00 36.60 460 ALA B O 1
ATOM 2011 N N . PRO B 1 57 ? 13.545 4.526 19.937 1.00 41.34 461 PRO B N 1
ATOM 2012 C CA . PRO B 1 57 ? 14.350 5.036 21.066 1.00 42.54 461 PRO B CA 1
ATOM 2013 C C . PRO B 1 57 ? 14.212 4.276 22.389 1.00 44.25 461 PRO B C 1
ATOM 2014 O O . PRO B 1 57 ? 15.212 4.070 23.110 1.00 42.62 461 PRO B O 1
ATOM 2018 N N . ASN B 1 58 ? 12.967 3.910 22.713 1.00 47.03 462 ASN B N 1
ATOM 2019 C CA . ASN B 1 58 ? 12.631 3.092 23.893 1.00 49.30 462 ASN B CA 1
ATOM 2020 C C . ASN B 1 58 ? 11.604 2.024 23.485 1.00 50.04 462 ASN B C 1
ATOM 2021 O O . ASN B 1 58 ? 10.947 1.443 24.363 1.00 50.15 462 ASN B O 1
ATOM 2026 N N . GLY B 1 59 ? 11.463 1.816 22.159 1.00 48.54 463 GLY B N 1
ATOM 2027 C CA . GLY B 1 59 ? 10.281 1.209 21.520 1.00 44.93 463 GLY B CA 1
ATOM 2028 C C . GLY B 1 59 ? 10.263 -0.194 21.987 1.00 42.66 463 GLY B C 1
ATOM 2029 O O . GLY B 1 59 ? 11.097 -0.541 22.818 1.00 42.82 463 GLY B O 1
ATOM 2030 N N . PRO B 1 60 ? 9.352 -1.013 21.455 1.00 40.37 464 PRO B N 1
ATOM 2031 C CA . PRO B 1 60 ? 9.207 -2.350 22.015 1.00 40.24 464 PRO B CA 1
ATOM 2032 C C . PRO B 1 60 ? 10.400 -3.309 21.715 1.00 39.61 464 PRO B C 1
ATOM 2033 O O . PRO B 1 60 ? 11.189 -3.077 20.798 1.00 35.94 464 PRO B O 1
ATOM 2037 N N . MET B 1 61 ? 10.464 -4.380 22.493 1.00 40.13 465 MET B N 1
ATOM 2038 C CA . MET B 1 61 ? 11.328 -5.494 22.221 1.00 41.39 465 MET B CA 1
ATOM 2039 C C . MET B 1 61 ? 10.890 -6.097 20.906 1.00 42.02 465 MET B C 1
ATOM 2040 O O . MET B 1 61 ? 9.720 -6.375 20.750 1.00 44.21 465 MET B O 1
ATOM 2045 N N . ILE B 1 62 ? 11.815 -6.271 19.960 1.00 41.11 466 ILE B N 1
ATOM 2046 C CA . ILE B 1 62 ? 11.510 -6.916 18.666 1.00 41.90 466 ILE B CA 1
ATOM 2047 C C . ILE B 1 62 ? 12.087 -8.330 18.508 1.00 42.13 466 ILE B C 1
ATOM 2048 O O . ILE B 1 62 ? 11.862 -8.982 17.478 1.00 43.82 466 ILE B O 1
ATOM 2053 N N . GLY B 1 63 ? 12.814 -8.818 19.509 1.00 39.99 467 GLY B N 1
ATOM 2054 C CA . GLY B 1 63 ? 13.445 -10.137 19.394 1.00 39.43 467 GLY B CA 1
ATOM 2055 C C . GLY B 1 63 ? 14.513 -10.372 20.433 1.00 37.11 467 GLY B C 1
ATOM 2056 O O . GLY B 1 63 ? 14.681 -9.581 21.333 1.00 35.77 467 GLY B O 1
ATOM 2057 N N . VAL B 1 64 ? 15.214 -11.485 20.328 1.00 36.84 468 VAL B N 1
ATOM 2058 C CA . VAL B 1 64 ? 16.253 -11.815 21.290 1.00 36.91 468 VAL B CA 1
ATOM 2059 C C . VAL B 1 64 ? 17.468 -12.399 20.583 1.00 36.59 468 VAL B C 1
ATOM 2060 O O . VAL B 1 64 ? 17.354 -12.910 19.483 1.00 37.25 468 VAL B O 1
ATOM 2064 N N . GLU B 1 65 ? 18.62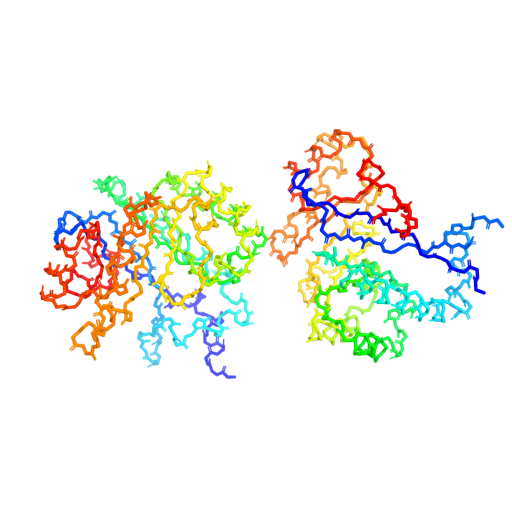8 -12.284 21.218 1.00 36.07 469 GLU B N 1
ATOM 2065 C CA . GLU B 1 65 ? 19.815 -13.029 20.792 1.00 36.00 469 GLU B CA 1
ATOM 2066 C C . GLU B 1 65 ? 19.962 -14.255 21.685 1.00 36.88 469 GLU B C 1
ATOM 2067 O O . GLU B 1 65 ? 19.931 -14.154 22.913 1.00 37.48 469 GLU B O 1
ATOM 2073 N N . ALA B 1 66 ? 20.133 -15.415 21.071 1.00 37.47 470 ALA B N 1
ATOM 2074 C CA . ALA B 1 66 ? 20.445 -16.612 21.840 1.00 38.88 470 ALA B CA 1
ATOM 2075 C C . ALA B 1 66 ? 21.918 -16.588 22.186 1.00 37.78 470 ALA B C 1
ATOM 2076 O O . ALA B 1 66 ? 22.743 -16.375 21.323 1.00 36.44 470 ALA B O 1
ATOM 2078 N N . LEU B 1 67 ? 22.219 -16.832 23.457 1.00 38.89 471 LEU B N 1
ATOM 2079 C CA . LEU B 1 67 ? 23.570 -16.851 23.958 1.00 38.66 471 LEU B CA 1
ATOM 2080 C C . LEU B 1 67 ? 23.820 -18.129 24.761 1.00 40.88 471 LEU B C 1
ATOM 2081 O O . LEU B 1 67 ? 23.120 -18.440 25.716 1.00 42.67 471 LEU B O 1
ATOM 2086 N N . LEU B 1 68 ? 24.843 -18.862 24.342 1.00 42.02 472 LEU B N 1
ATOM 2087 C CA . LEU B 1 68 ? 25.130 -20.169 24.887 1.00 43.83 472 LEU B CA 1
ATOM 2088 C C . LEU B 1 68 ? 25.749 -20.049 26.274 1.00 45.06 472 LEU B C 1
ATOM 2089 O O . LEU B 1 68 ? 26.543 -19.148 26.536 1.00 42.34 472 LEU B O 1
ATOM 2094 N N . ARG B 1 69 ? 25.361 -20.961 27.163 1.00 48.34 473 ARG B N 1
ATOM 2095 C CA . ARG B 1 69 ? 25.996 -21.121 28.474 1.00 50.74 473 ARG B CA 1
ATOM 2096 C C . ARG B 1 69 ? 26.191 -22.633 28.773 1.00 53.98 473 ARG B C 1
ATOM 2097 O O . ARG B 1 69 ? 25.545 -23.493 28.148 1.00 55.07 473 ARG B O 1
ATOM 2105 N N . TRP B 1 70 ? 27.043 -22.966 29.743 1.00 55.75 474 TRP B N 1
ATOM 2106 C CA . TRP B 1 70 ? 27.187 -24.376 30.198 1.00 58.73 474 TRP B CA 1
ATOM 2107 C C . TRP B 1 70 ? 26.828 -24.584 31.679 1.00 60.89 474 TRP B C 1
ATOM 2108 O O . TRP B 1 70 ? 27.415 -23.964 32.574 1.00 61.14 474 TRP B O 1
ATOM 2110 N N . GLY B 1 76 ? 29.674 -26.075 37.177 1.00 85.65 480 GLY B N 1
ATOM 2111 C CA . GLY B 1 76 ? 29.393 -24.670 37.450 1.00 84.81 480 GLY B CA 1
ATOM 2112 C C . GLY B 1 76 ? 28.594 -24.033 36.327 1.00 82.72 480 GLY B C 1
ATOM 2113 O O . GLY B 1 76 ? 28.047 -24.736 35.474 1.00 84.68 480 GLY B O 1
ATOM 2114 N N . LEU B 1 77 ? 28.514 -22.703 36.330 1.00 78.76 481 LEU B N 1
ATOM 2115 C CA . LEU B 1 77 ? 27.879 -21.957 35.231 1.00 75.49 481 LEU B CA 1
ATOM 2116 C C . LEU B 1 77 ? 28.942 -21.353 34.301 1.00 71.90 481 LEU B C 1
ATOM 2117 O O . LEU B 1 77 ? 29.543 -20.331 34.617 1.00 69.41 481 LEU B O 1
ATOM 2119 N N . ILE B 1 78 ? 29.169 -21.993 33.159 1.00 70.94 482 ILE B N 1
ATOM 2120 C CA . ILE B 1 78 ? 30.308 -21.655 32.304 1.00 69.84 482 ILE B CA 1
ATOM 2121 C C . ILE B 1 78 ? 29.928 -20.695 31.188 1.00 66.31 482 ILE B C 1
ATOM 2122 O O . ILE B 1 78 ? 28.943 -20.941 30.498 1.00 65.79 482 ILE B O 1
ATOM 2127 N N . THR B 1 79 ? 30.719 -19.636 30.995 1.00 63.44 483 THR B N 1
ATOM 2128 C CA . THR B 1 79 ? 30.476 -18.671 29.911 1.00 61.22 483 THR B CA 1
ATOM 2129 C C . THR B 1 79 ? 31.217 -19.096 28.649 1.00 59.16 483 THR B C 1
ATOM 2130 O O . THR B 1 79 ? 32.277 -19.698 28.725 1.00 62.31 483 THR B O 1
ATOM 2134 N N . PRO B 1 80 ? 30.670 -18.773 27.482 1.00 55.77 484 PRO B N 1
ATOM 2135 C CA . PRO B 1 80 ? 31.246 -19.294 26.256 1.00 54.04 484 PRO B CA 1
ATOM 2136 C C . PRO B 1 80 ? 32.669 -18.833 25.951 1.00 52.24 484 PRO B C 1
ATOM 2137 O O . PRO B 1 80 ? 33.384 -19.504 25.216 1.00 51.37 484 PRO B O 1
ATOM 2141 N N . GLY B 1 81 ? 33.085 -17.696 26.493 1.00 52.17 485 GLY B N 1
ATOM 2142 C CA . GLY B 1 81 ? 34.452 -17.233 26.313 1.00 51.60 485 GLY B CA 1
ATOM 2143 C C . GLY B 1 81 ? 35.440 -18.235 26.885 1.00 55.05 485 GLY B C 1
ATOM 2144 O O . GLY B 1 81 ? 36.588 -18.291 26.443 1.00 54.78 485 GLY B O 1
ATOM 2145 N N . GLN B 1 82 ? 34.996 -19.027 27.859 1.00 56.72 486 GLN B N 1
ATOM 2146 C CA . GLN B 1 82 ? 35.859 -19.996 28.519 1.00 60.16 486 GLN B CA 1
ATOM 2147 C C . GLN B 1 82 ? 35.968 -21.336 27.791 1.00 59.63 486 GLN B C 1
ATOM 2148 O O . GLN B 1 82 ? 36.844 -22.128 28.131 1.00 62.05 486 GLN B O 1
ATOM 2154 N N . PHE B 1 83 ? 35.098 -21.607 26.813 1.00 57.22 487 PHE B N 1
ATOM 2155 C CA . PHE B 1 83 ? 35.155 -22.894 26.121 1.00 56.02 487 PHE B CA 1
ATOM 2156 C C . PHE B 1 83 ? 34.883 -22.930 24.613 1.00 52.97 487 PHE B C 1
ATOM 2157 O O . PHE B 1 83 ? 35.163 -23.951 23.981 1.00 51.94 487 PHE B O 1
ATOM 2165 N N . LEU B 1 84 ? 34.371 -21.853 24.024 1.00 49.55 488 LEU B N 1
ATOM 2166 C CA . LEU B 1 84 ? 34.145 -21.841 22.564 1.00 47.99 488 LEU B CA 1
ATOM 2167 C C . LEU B 1 84 ? 35.425 -21.928 21.724 1.00 45.71 488 LEU B C 1
ATOM 2168 O O . LEU B 1 84 ? 35.379 -22.459 20.631 1.00 45.36 488 LEU B O 1
ATOM 2173 N N . PRO B 1 85 ? 36.556 -21.359 22.199 1.00 44.47 489 PRO B N 1
ATOM 2174 C CA . PRO B 1 85 ? 37.783 -21.489 21.417 1.00 43.06 489 PRO B CA 1
ATOM 2175 C C . PRO B 1 85 ? 38.276 -22.947 21.301 1.00 44.04 489 PRO B C 1
ATOM 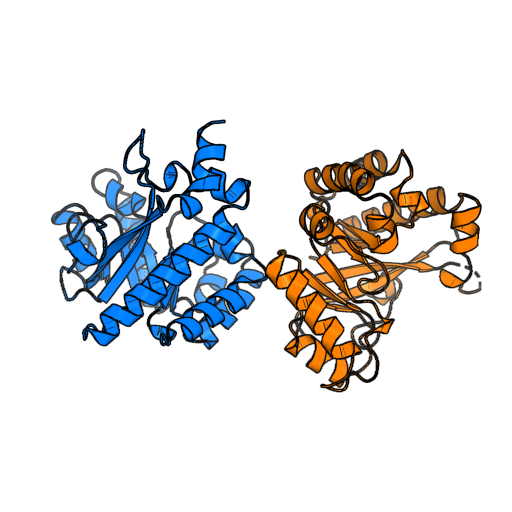2176 O O . PRO B 1 85 ? 38.746 -23.341 20.235 1.00 44.10 489 PRO B O 1
ATOM 2180 N N . LEU B 1 86 ? 38.172 -23.713 22.388 1.00 44.74 490 LEU B N 1
ATOM 2181 C CA . LEU B 1 86 ? 38.470 -25.142 22.366 1.00 45.58 490 LEU B CA 1
ATOM 2182 C C . LEU B 1 86 ? 37.478 -25.872 21.475 1.00 45.60 490 LEU B C 1
ATOM 2183 O O . LEU B 1 86 ? 37.852 -26.754 20.710 1.00 46.87 490 LEU B O 1
ATOM 2185 N N . ALA B 1 87 ? 36.209 -25.506 21.560 1.00 45.27 491 ALA B N 1
ATOM 2186 C CA . ALA B 1 87 ? 35.215 -26.086 20.674 1.00 45.55 491 ALA B CA 1
ATOM 2187 C C . ALA B 1 87 ? 35.514 -25.786 19.200 1.00 44.56 491 ALA B C 1
ATOM 2188 O O . ALA B 1 87 ? 35.312 -26.642 18.345 1.00 44.64 491 ALA B O 1
ATOM 2190 N N . GLU B 1 88 ? 35.976 -24.575 18.905 1.00 43.08 492 GLU B N 1
ATOM 2191 C CA . GLU B 1 88 ? 36.305 -24.192 17.536 1.00 42.97 492 GLU B CA 1
ATOM 2192 C C . GLU B 1 88 ? 37.480 -25.008 17.008 1.00 44.21 492 GLU B C 1
ATOM 2193 O O . GLU B 1 88 ? 37.380 -25.615 15.942 1.00 45.57 492 GLU B O 1
ATOM 2199 N N . LYS B 1 89 ? 38.586 -25.006 17.755 1.00 44.58 493 LYS B N 1
ATOM 2200 C CA . LYS B 1 89 ? 39.803 -25.731 17.378 1.00 45.23 493 LYS B CA 1
ATOM 2201 C C . LYS B 1 89 ? 39.597 -27.260 17.207 1.00 45.83 493 LYS B C 1
ATOM 2202 O O . LYS B 1 89 ? 40.232 -27.892 16.358 1.00 46.40 493 LYS B O 1
ATOM 2208 N N . THR B 1 90 ? 38.719 -27.844 18.016 1.00 45.60 494 THR B N 1
ATOM 2209 C CA . THR B 1 90 ? 38.476 -29.286 17.994 1.00 46.84 494 THR B CA 1
ATOM 2210 C C . THR B 1 90 ? 37.383 -29.705 17.020 1.00 46.36 494 THR B C 1
ATOM 2211 O O . THR B 1 90 ? 37.298 -30.869 16.654 1.00 46.82 494 THR B O 1
ATOM 2215 N N . GLY B 1 91 ? 36.545 -28.769 16.610 1.00 44.14 495 GLY B N 1
ATOM 2216 C CA . GLY B 1 91 ? 35.440 -29.095 15.738 1.00 45.00 495 GLY B CA 1
ATOM 2217 C C . GLY B 1 91 ? 34.167 -29.439 16.495 1.00 47.58 495 GLY B C 1
ATOM 2218 O O . GLY B 1 91 ? 33.118 -29.606 15.874 1.00 48.91 495 GLY B O 1
ATOM 2219 N N . LEU B 1 92 ? 34.235 -29.515 17.830 1.00 48.98 496 LEU B N 1
ATOM 2220 C CA . LEU B 1 92 ? 33.038 -29.781 18.635 1.00 50.78 496 LEU B CA 1
ATOM 2221 C C . LEU B 1 92 ? 32.002 -28.649 18.505 1.00 50.06 496 LEU B C 1
ATOM 2222 O O . LEU B 1 92 ? 30.812 -28.840 18.799 1.00 50.69 496 LEU B O 1
ATOM 2224 N N . ILE B 1 93 ? 32.440 -27.472 18.044 1.00 47.77 497 ILE B N 1
ATOM 2225 C CA . ILE B 1 93 ? 31.523 -26.362 17.809 1.00 46.07 497 ILE B CA 1
ATOM 2226 C C . ILE B 1 93 ? 30.415 -26.706 16.814 1.00 46.66 497 ILE B C 1
ATOM 2227 O O . ILE B 1 93 ? 29.340 -26.140 16.865 1.00 46.36 497 ILE B O 1
ATOM 2232 N N . VAL B 1 94 ? 30.667 -27.616 15.889 1.00 48.44 498 VAL B N 1
ATOM 2233 C CA . VAL B 1 94 ? 29.647 -27.912 14.892 1.00 50.17 498 VAL B CA 1
ATOM 2234 C C . VAL B 1 94 ? 28.451 -28.688 15.505 1.00 53.42 498 VAL B C 1
ATOM 2235 O O . VAL B 1 94 ? 27.302 -28.394 15.189 1.00 55.29 498 VAL B O 1
ATOM 2239 N N . GLN B 1 95 ? 28.698 -29.624 16.413 1.00 55.03 499 GLN B N 1
ATOM 2240 C CA . GLN B 1 95 ? 27.610 -30.365 17.054 1.00 58.16 499 GLN B CA 1
ATOM 2241 C C . GLN B 1 95 ? 26.881 -29.486 18.062 1.00 57.19 499 GLN B C 1
ATOM 2242 O O . GLN B 1 95 ? 25.647 -29.546 18.205 1.00 59.46 499 GLN B O 1
ATOM 2244 N N . ILE B 1 96 ? 27.658 -28.687 18.773 1.00 55.49 500 ILE B N 1
ATOM 2245 C CA . ILE B 1 96 ? 27.099 -27.747 19.727 1.00 54.90 500 ILE B CA 1
ATOM 2246 C C . ILE B 1 96 ? 26.198 -26.757 18.984 1.00 53.74 500 ILE B C 1
ATOM 2247 O O . ILE B 1 96 ? 25.141 -26.378 19.463 1.00 54.64 500 ILE B O 1
ATOM 2252 N N . GLY B 1 97 ? 26.608 -26.384 17.784 1.00 53.20 501 GLY B N 1
ATOM 2253 C CA . GLY B 1 97 ? 25.819 -25.498 16.942 1.00 52.66 501 GLY B CA 1
ATOM 2254 C C . GLY B 1 97 ? 24.532 -26.108 16.426 1.00 53.74 501 GLY B C 1
ATOM 2255 O O . GLY B 1 97 ? 23.509 -25.442 16.356 1.00 54.47 501 GLY B O 1
ATOM 2256 N N . GLU B 1 98 ? 24.583 -27.368 16.035 1.00 55.41 502 GLU B N 1
ATOM 2257 C CA . GLU B 1 98 ? 23.369 -28.082 15.648 1.00 57.50 502 GLU B CA 1
ATOM 2258 C C . GLU B 1 98 ? 22.349 -28.055 16.808 1.00 58.41 502 GLU B C 1
ATOM 2259 O O . GLU B 1 98 ? 21.163 -27.826 16.601 1.00 57.54 502 GLU B O 1
ATOM 2261 N N . TRP B 1 99 ? 22.836 -28.275 18.026 1.00 59.10 503 TRP B N 1
ATOM 2262 C CA . TRP B 1 99 ? 21.989 -28.273 19.197 1.00 60.95 503 TRP B CA 1
ATOM 2263 C C . TRP B 1 99 ? 21.435 -26.869 19.462 1.00 60.92 503 TRP B C 1
ATOM 2264 O O . TRP B 1 99 ? 20.238 -26.704 19.712 1.00 62.85 503 TRP B O 1
ATOM 2266 N N . VAL B 1 100 ? 22.294 -25.853 19.386 1.00 58.75 504 VAL B N 1
ATOM 2267 C CA . VAL B 1 100 ? 21.844 -24.472 19.586 1.00 56.82 504 VAL B CA 1
ATOM 2268 C C . VAL B 1 100 ? 20.761 -24.066 18.583 1.00 56.95 504 VAL B C 1
ATOM 2269 O O . VAL B 1 100 ? 19.734 -23.502 18.961 1.00 56.26 504 VAL B O 1
ATOM 2273 N N . LEU B 1 101 ? 20.996 -24.351 17.305 1.00 58.26 505 LEU B N 1
ATOM 2274 C CA . LEU B 1 101 ? 20.073 -23.959 16.246 1.00 60.81 505 LEU B CA 1
ATOM 2275 C C . LEU B 1 101 ? 18.711 -24.608 16.435 1.00 64.64 505 LEU B C 1
ATOM 2276 O O . LEU B 1 101 ? 17.658 -23.957 16.313 1.00 65.73 505 LEU B O 1
ATOM 2281 N N . ASP B 1 102 ? 18.747 -25.903 16.733 1.00 66.86 506 ASP B N 1
ATOM 2282 C CA . ASP B 1 102 ? 17.549 -26.684 16.957 1.00 69.42 506 ASP B CA 1
ATOM 2283 C C . ASP B 1 102 ? 16.745 -26.140 18.129 1.00 68.72 506 ASP B C 1
ATOM 2284 O O . ASP B 1 102 ? 15.552 -25.929 18.003 1.00 69.18 506 ASP B O 1
ATOM 2286 N N . GLU B 1 103 ? 17.409 -25.938 19.265 1.00 67.34 507 GLU B N 1
ATOM 2287 C CA . GLU B 1 103 ? 16.787 -25.416 20.480 1.00 67.97 507 GLU B CA 1
ATOM 2288 C C . GLU B 1 103 ? 16.192 -24.018 20.300 1.00 66.54 507 GLU B C 1
ATOM 2289 O O . GLU B 1 103 ? 15.159 -23.695 20.889 1.00 68.24 507 GLU B O 1
ATOM 2295 N N . ALA B 1 104 ? 16.861 -23.182 19.515 1.00 63.75 508 ALA B N 1
ATOM 2296 C CA . ALA B 1 104 ? 16.351 -21.851 19.244 1.00 61.82 508 ALA B CA 1
ATOM 2297 C C . ALA B 1 104 ? 15.077 -21.942 18.403 1.00 62.21 508 ALA B C 1
ATOM 2298 O O . ALA B 1 104 ? 14.097 -21.235 18.669 1.00 58.24 508 ALA B O 1
ATOM 2300 N N . CYS B 1 105 ? 15.101 -22.800 17.383 1.00 63.17 509 CYS B N 1
ATOM 2301 C CA . CYS B 1 105 ? 13.917 -22.972 16.549 1.00 65.31 509 CYS B CA 1
ATOM 2302 C C . CYS B 1 105 ? 12.765 -23.580 17.348 1.00 67.44 509 CYS B C 1
ATOM 2303 O O . CYS B 1 105 ? 11.613 -23.217 17.151 1.00 68.98 509 CYS B O 1
ATOM 2306 N N . ARG B 1 106 ? 13.084 -24.504 18.244 1.00 69.09 510 ARG B N 1
ATOM 2307 C CA . ARG B 1 106 ? 12.071 -25.148 19.060 1.00 72.17 510 ARG B CA 1
ATOM 2308 C C . ARG B 1 106 ? 11.422 -24.111 19.959 1.00 73.19 510 ARG B C 1
ATOM 2309 O O . ARG B 1 106 ? 10.198 -24.042 20.052 1.00 74.97 510 ARG B O 1
ATOM 2317 N N . GLN B 1 107 ? 12.253 -23.308 20.619 1.00 71.83 511 GLN B N 1
ATOM 2318 C CA . GLN B 1 107 ? 11.780 -22.288 21.544 1.00 70.86 511 GLN B CA 1
ATOM 2319 C C . GLN B 1 107 ? 10.921 -21.237 20.849 1.00 70.29 511 GLN B C 1
ATOM 2320 O O . GLN B 1 107 ? 9.891 -20.822 21.390 1.00 70.85 511 GLN B O 1
ATOM 2326 N N . MET B 1 108 ? 11.335 -20.797 19.664 1.00 69.67 512 MET B N 1
ATOM 2327 C CA . MET B 1 108 ? 10.565 -19.811 18.920 1.00 71.53 512 MET B CA 1
ATOM 2328 C C . MET B 1 108 ? 9.173 -20.364 18.575 1.00 75.74 512 MET B C 1
ATOM 2329 O O . MET B 1 108 ? 8.157 -19.697 18.789 1.00 76.20 512 MET B O 1
ATOM 2334 N N . ARG B 1 109 ? 9.133 -21.586 18.049 1.00 79.70 513 ARG B N 1
ATOM 2335 C CA . ARG B 1 109 ? 7.874 -22.257 17.759 1.00 82.90 513 ARG B CA 1
ATOM 2336 C C . ARG B 1 109 ? 6.973 -22.269 18.997 1.00 84.55 513 ARG B C 1
ATOM 2337 O O . ARG B 1 109 ? 5.821 -21.846 18.926 1.00 87.18 513 ARG B O 1
ATOM 2339 N N . LEU B 1 110 ? 7.510 -22.741 20.121 1.00 83.50 514 LEU B N 1
ATOM 2340 C CA . LEU B 1 110 ? 6.792 -22.807 21.401 1.00 83.33 514 LEU B CA 1
ATOM 2341 C C . LEU B 1 110 ? 6.197 -21.425 21.772 1.00 81.53 514 LEU B C 1
ATOM 2342 O O . LEU B 1 110 ? 5.005 -21.298 22.100 1.00 82.63 514 LEU B O 1
ATOM 2347 N N . TRP B 1 111 ? 7.024 -20.390 21.701 1.00 77.10 515 TRP B N 1
ATOM 2348 C CA . TRP B 1 111 ? 6.543 -19.045 21.925 1.00 75.60 515 TRP B CA 1
ATOM 2349 C C . TRP B 1 111 ? 5.420 -18.734 20.930 1.00 78.06 515 TRP B C 1
ATOM 2350 O O . TRP B 1 111 ? 4.301 -18.420 21.337 1.00 79.68 515 TRP B O 1
ATOM 2361 N N . LEU B 1 112 ? 5.702 -18.864 19.633 1.00 77.99 516 LEU B N 1
ATOM 2362 C CA . LEU B 1 112 ? 4.689 -18.636 18.598 1.00 77.78 516 LEU B CA 1
ATOM 2363 C C . LEU B 1 112 ? 3.612 -19.720 18.652 1.00 79.85 516 LEU B C 1
ATOM 2364 O O . LEU B 1 112 ? 2.761 -19.740 19.541 1.00 79.74 516 LEU B O 1
ATOM 2366 N N . ALA B 1 117 ? 4.967 -13.662 21.743 1.00 80.71 521 ALA B N 1
ATOM 2367 C CA . ALA B 1 117 ? 5.612 -14.329 20.626 1.00 80.23 521 ALA B CA 1
ATOM 2368 C C . ALA B 1 117 ? 5.370 -13.636 19.285 1.00 80.55 521 ALA B C 1
ATOM 2369 O O . ALA B 1 117 ? 4.949 -14.249 18.322 1.00 81.65 521 ALA B O 1
ATOM 2371 N N . ASP B 1 118 ? 5.639 -12.346 19.225 1.00 81.00 522 ASP B N 1
ATOM 2372 C CA . ASP B 1 118 ? 5.545 -11.611 17.971 1.00 80.32 522 ASP B CA 1
ATOM 2373 C C . ASP B 1 118 ? 6.955 -11.172 17.534 1.00 77.66 522 ASP B C 1
ATOM 2374 O O . ASP B 1 118 ? 7.121 -10.089 16.936 1.00 77.53 522 ASP B O 1
ATOM 2379 N N . TRP B 1 119 ? 7.970 -11.986 17.845 1.00 70.85 523 TRP B N 1
ATOM 2380 C CA . TRP B 1 119 ? 9.360 -11.530 17.715 1.00 64.76 523 TRP B CA 1
ATOM 2381 C C . TRP B 1 119 ? 10.280 -12.567 17.027 1.00 62.32 523 TRP B C 1
ATOM 2382 O O . TRP B 1 119 ? 9.816 -13.636 16.638 1.00 63.59 523 TRP B O 1
ATOM 2393 N N . ASN B 1 120 ? 11.554 -12.232 16.828 1.00 58.43 524 ASN B N 1
ATOM 2394 C CA . ASN B 1 120 ? 12.479 -13.123 16.123 1.00 56.33 524 ASN B CA 1
ATOM 2395 C C . ASN B 1 120 ? 13.674 -13.513 16.979 1.00 52.07 524 ASN B C 1
ATOM 2396 O O . ASN B 1 120 ? 13.852 -13.006 18.088 1.00 50.52 524 ASN B O 1
ATOM 2401 N N . ILE B 1 121 ? 14.478 -14.439 16.481 1.00 49.35 525 ILE B N 1
ATOM 2402 C CA . ILE B 1 121 ? 15.593 -14.945 17.278 1.00 47.23 525 ILE B CA 1
ATOM 2403 C C . ILE B 1 121 ? 16.902 -15.003 16.495 1.00 42.81 525 ILE B C 1
ATOM 2404 O O . ILE B 1 121 ? 16.939 -15.443 15.345 1.00 42.49 525 ILE B O 1
ATOM 2409 N N . ALA B 1 122 ? 17.971 -14.539 17.132 1.00 38.28 526 ALA B N 1
ATOM 2410 C CA . ALA B 1 122 ? 19.256 -14.456 16.487 1.00 36.60 526 ALA B CA 1
ATOM 2411 C C . ALA B 1 122 ? 20.208 -15.530 17.038 1.00 35.77 526 ALA B C 1
ATOM 2412 O O . ALA B 1 122 ? 20.382 -15.633 18.257 1.00 35.87 526 ALA B O 1
ATOM 2414 N N . VAL B 1 123 ? 20.818 -16.309 16.149 1.00 34.79 527 VAL B N 1
ATOM 2415 C CA . VAL B 1 123 ? 21.817 -17.312 16.552 1.00 35.02 527 VAL B CA 1
ATOM 2416 C C . VAL B 1 123 ? 23.206 -17.021 15.988 1.00 33.08 527 VAL B C 1
ATOM 2417 O O . VAL B 1 123 ? 23.349 -16.686 14.814 1.00 32.64 527 VAL B O 1
ATOM 2421 N N . ASN B 1 124 ? 24.221 -17.153 16.828 1.00 31.99 528 ASN B N 1
ATOM 2422 C CA . ASN B 1 124 ? 25.593 -16.859 16.410 1.00 30.95 528 ASN B CA 1
ATOM 2423 C C . ASN B 1 124 ? 26.245 -18.005 15.676 1.00 31.98 528 ASN B C 1
ATOM 2424 O O . ASN B 1 124 ? 26.069 -19.154 16.051 1.00 33.50 528 ASN B O 1
ATOM 2429 N N . LEU B 1 125 ? 27.016 -17.671 14.641 1.00 31.40 529 LEU B N 1
ATOM 2430 C CA . LEU B 1 125 ? 27.829 -18.641 13.906 1.00 31.79 529 LEU B CA 1
ATOM 2431 C C . LEU B 1 125 ? 29.322 -18.295 13.967 1.00 30.81 529 LEU B C 1
ATOM 2432 O O . LEU B 1 125 ? 29.745 -17.187 13.586 1.00 29.22 529 LEU B O 1
ATOM 2437 N N . SER B 1 126 ? 30.111 -19.253 14.460 1.00 31.31 530 SER B N 1
ATOM 2438 C CA . SER B 1 126 ? 31.549 -19.143 14.477 1.00 31.32 530 SER B CA 1
ATOM 2439 C C . SER B 1 126 ? 32.062 -19.259 13.049 1.00 31.12 530 SER B C 1
ATOM 2440 O O . SER B 1 126 ? 31.296 -19.575 12.127 1.00 31.22 530 SER B O 1
ATOM 2443 N N . ALA B 1 127 ? 33.349 -18.990 12.874 1.00 30.45 531 ALA B N 1
ATOM 2444 C CA . ALA B 1 127 ? 33.993 -19.104 11.554 1.00 30.55 531 ALA B CA 1
ATOM 2445 C C . ALA B 1 127 ? 33.914 -20.522 11.008 1.00 31.44 531 ALA B C 1
ATOM 2446 O O . ALA B 1 127 ? 33.692 -20.702 9.821 1.00 31.14 531 ALA B O 1
ATOM 2448 N N . LEU B 1 128 ? 34.099 -21.525 11.868 1.00 32.88 532 LEU B N 1
ATOM 2449 C CA . LEU B 1 128 ? 33.979 -22.925 11.427 1.00 34.58 532 LEU B CA 1
ATOM 2450 C C . LEU B 1 128 ? 32.543 -23.257 11.038 1.00 35.02 532 LEU B C 1
ATOM 2451 O O . LEU B 1 128 ? 32.312 -23.892 10.023 1.00 35.87 532 LEU B O 1
ATOM 2456 N N . GLN B 1 129 ? 31.575 -22.831 11.827 1.00 35.49 533 GLN B N 1
ATOM 2457 C CA . GLN B 1 129 ? 30.168 -23.121 11.500 1.00 37.23 533 GLN B CA 1
ATOM 2458 C C . GLN B 1 129 ? 29.792 -22.464 10.178 1.00 36.71 533 GLN B C 1
ATOM 2459 O O . GLN B 1 129 ? 29.054 -23.046 9.375 1.00 37.39 533 GLN B O 1
ATOM 2465 N N . PHE B 1 130 ? 30.294 -21.247 9.948 1.00 34.99 534 PHE B N 1
ATOM 2466 C CA . PHE B 1 130 ? 29.932 -20.514 8.743 1.00 34.26 534 PHE B CA 1
ATOM 2467 C C . PHE B 1 130 ? 30.483 -21.194 7.498 1.00 34.31 534 PHE B C 1
ATOM 2468 O O . PHE B 1 130 ? 29.828 -21.224 6.446 1.00 34.45 534 PHE B O 1
ATOM 2476 N N . ALA B 1 131 ? 31.686 -21.755 7.631 1.00 33.75 535 ALA B N 1
ATOM 2477 C CA . ALA B 1 131 ? 32.376 -22.418 6.524 1.00 33.77 535 ALA B CA 1
ATOM 2478 C C . ALA B 1 131 ? 31.990 -23.894 6.354 1.00 35.86 535 ALA B C 1
ATOM 2479 O O . ALA B 1 131 ? 32.264 -24.488 5.316 1.00 36.39 535 ALA B O 1
ATOM 2481 N N . HIS B 1 132 ? 31.361 -24.477 7.364 1.00 37.24 536 HIS B N 1
ATOM 2482 C CA . HIS B 1 132 ? 31.019 -25.909 7.361 1.00 40.28 536 HIS B CA 1
ATOM 2483 C C . HIS B 1 132 ? 30.083 -26.248 6.202 1.00 41.47 536 HIS B C 1
ATOM 2484 O O . HIS B 1 132 ? 29.035 -25.629 6.050 1.00 41.69 536 HIS B O 1
ATOM 2491 N N . ALA B 1 133 ? 30.474 -27.212 5.386 1.00 42.08 537 ALA B N 1
ATOM 2492 C CA . ALA B 1 133 ? 29.677 -27.633 4.233 1.00 44.16 537 ALA B CA 1
ATOM 2493 C C . ALA B 1 133 ? 28.205 -27.863 4.532 1.00 45.97 537 ALA B C 1
ATOM 2494 O O . ALA B 1 133 ? 27.362 -27.600 3.687 1.00 45.83 537 ALA B O 1
ATOM 2496 N N . GLY B 1 134 ? 27.900 -28.361 5.719 1.00 47.68 538 GLY B N 1
ATOM 2497 C CA . GLY B 1 134 ? 26.506 -28.659 6.093 1.00 51.19 538 GLY B CA 1
ATOM 2498 C C . GLY B 1 134 ? 25.599 -27.471 6.441 1.00 51.62 538 GLY B C 1
ATOM 2499 O O . GLY B 1 134 ? 24.363 -27.595 6.434 1.00 53.04 538 GLY B O 1
ATOM 2500 N N . LEU B 1 135 ? 26.203 -26.320 6.731 1.00 50.23 539 LEU B N 1
ATOM 2501 C CA . LEU B 1 135 ? 25.442 -25.187 7.276 1.00 49.97 539 LEU B CA 1
ATOM 2502 C C . LEU B 1 135 ? 24.095 -24.894 6.609 1.00 50.91 539 LEU B C 1
ATOM 2503 O O . LEU B 1 135 ? 23.095 -24.830 7.292 1.00 50.51 539 LEU B O 1
ATOM 2508 N N . VAL B 1 136 ? 24.095 -24.654 5.299 1.00 51.90 540 VAL B N 1
ATOM 2509 C CA . VAL B 1 136 ? 22.896 -24.197 4.588 1.00 53.57 540 VAL B CA 1
ATOM 2510 C C . VAL B 1 136 ? 21.812 -25.262 4.496 1.00 57.11 540 VAL B C 1
ATOM 2511 O O . VAL B 1 136 ? 20.624 -24.923 4.546 1.00 58.39 540 VAL B O 1
ATOM 2515 N N . ASP B 1 137 ? 22.198 -26.532 4.347 1.00 59.04 541 ASP B N 1
ATOM 2516 C CA . ASP B 1 137 ? 21.216 -27.623 4.380 1.00 62.24 541 ASP B CA 1
ATOM 2517 C C . ASP B 1 137 ? 20.554 -27.631 5.768 1.0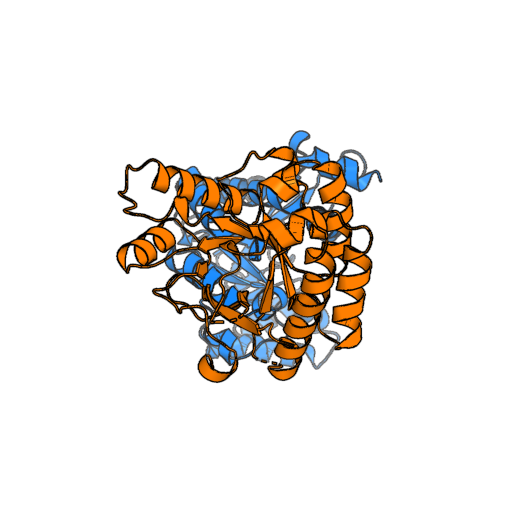0 63.25 541 ASP B C 1
ATOM 2518 O O . ASP B 1 137 ? 19.324 -27.711 5.885 1.00 62.95 541 ASP B O 1
ATOM 2520 N N . SER B 1 138 ? 21.389 -27.501 6.795 1.00 63.05 542 SER B N 1
ATOM 2521 C CA . SER B 1 138 ? 20.954 -27.580 8.183 1.00 65.62 542 SER B CA 1
ATOM 2522 C C . SER B 1 138 ? 20.030 -26.415 8.613 1.00 66.23 542 SER B C 1
ATOM 2523 O O . SER B 1 138 ? 19.111 -26.599 9.419 1.00 68.38 542 SER B O 1
ATOM 2526 N N . VAL B 1 139 ? 20.253 -25.221 8.084 1.00 64.93 543 VAL B N 1
ATOM 2527 C CA . VAL B 1 139 ? 19.373 -24.097 8.449 1.00 65.03 543 VAL B CA 1
ATOM 2528 C C . VAL B 1 139 ? 17.996 -24.336 7.811 1.00 66.97 543 VAL B C 1
ATOM 2529 O O . VAL B 1 139 ? 16.956 -24.285 8.487 1.00 66.99 543 VAL B O 1
ATOM 2531 N N . ARG B 1 140 ? 18.005 -24.613 6.509 1.00 68.68 544 ARG B N 1
ATOM 2532 C CA . ARG B 1 140 ? 16.778 -24.914 5.788 1.00 72.00 544 ARG B CA 1
ATOM 2533 C C . ARG B 1 140 ? 16.021 -26.062 6.459 1.00 72.98 544 ARG B C 1
ATOM 2534 O O . ARG B 1 140 ? 14.806 -25.951 6.678 1.00 73.95 544 ARG B O 1
ATOM 2542 N N . ASN B 1 141 ? 16.725 -27.141 6.797 1.00 70.59 545 ASN B N 1
ATOM 2543 C CA . ASN B 1 141 ? 16.070 -28.290 7.423 1.00 73.21 545 ASN B CA 1
ATOM 2544 C C . ASN B 1 141 ? 15.465 -27.952 8.786 1.00 72.44 545 ASN B C 1
ATOM 2545 O O . ASN B 1 141 ? 14.382 -28.416 9.111 1.00 75.51 545 ASN B O 1
ATOM 2547 N N . ALA B 1 142 ? 16.148 -27.152 9.592 1.00 70.31 546 ALA B N 1
ATOM 2548 C CA . ALA B 1 142 ? 15.631 -26.814 10.933 1.00 69.94 546 ALA B CA 1
ATOM 2549 C C . ALA B 1 142 ? 14.355 -25.961 10.905 1.00 68.54 546 ALA B C 1
ATOM 2550 O O . ALA B 1 142 ? 13.474 -26.140 11.737 1.00 71.01 546 ALA B O 1
ATOM 2552 N N . LEU B 1 143 ? 14.273 -25.042 9.953 1.00 66.44 547 LEU B N 1
ATOM 2553 C CA . LEU B 1 143 ? 13.078 -24.226 9.760 1.00 66.78 547 LEU B CA 1
ATOM 2554 C C . LEU B 1 143 ? 11.901 -25.073 9.223 1.00 68.98 547 LEU B C 1
ATOM 2555 O O . LEU B 1 143 ? 10.773 -24.952 9.690 1.00 65.74 547 LEU B O 1
ATOM 2560 N N . LEU B 1 144 ? 12.196 -25.930 8.245 1.00 71.85 548 LEU B N 1
ATOM 2561 C CA . LEU B 1 144 ? 11.210 -26.911 7.730 1.00 76.99 548 LEU B CA 1
ATOM 2562 C C . LEU B 1 144 ? 10.688 -27.860 8.836 1.00 80.05 548 LEU B C 1
ATOM 2563 O O . LEU B 1 144 ? 9.473 -27.986 9.020 1.00 83.15 548 LEU B O 1
ATOM 2568 N N . ARG B 1 145 ? 11.606 -28.499 9.568 1.00 80.66 549 ARG B N 1
ATOM 2569 C CA . ARG B 1 145 ? 11.265 -29.376 10.710 1.00 82.74 549 ARG B CA 1
ATOM 2570 C C . ARG B 1 145 ? 10.245 -28.806 11.697 1.00 81.95 549 ARG B C 1
ATOM 2571 O O . ARG B 1 145 ? 9.421 -29.547 12.213 1.00 81.91 549 ARG B O 1
ATOM 2579 N N . HIS B 1 146 ? 10.321 -27.505 11.976 1.00 81.02 550 HIS B N 1
ATOM 2580 C CA . HIS B 1 146 ? 9.425 -26.859 12.957 1.00 80.29 550 HIS B CA 1
ATOM 2581 C C . HIS B 1 146 ? 8.368 -25.971 12.309 1.00 78.88 550 HIS B C 1
ATOM 2582 O O . HIS B 1 146 ? 7.682 -25.216 13.003 1.00 76.48 550 HIS B O 1
ATOM 2589 N N . SER B 1 147 ? 8.238 -26.069 10.982 1.00 79.52 551 SER B N 1
ATOM 2590 C CA . SER B 1 147 ? 7.283 -25.267 10.209 1.00 80.23 551 SER B CA 1
ATOM 2591 C C . SER B 1 147 ? 7.375 -23.797 10.610 1.00 77.88 551 SER B C 1
ATOM 2592 O O . SER B 1 147 ? 6.358 -23.144 10.890 1.00 76.79 551 SER B O 1
ATOM 2594 N N . LEU B 1 148 ? 8.609 -23.286 10.637 1.00 75.92 552 LEU B N 1
ATOM 2595 C CA . LEU B 1 148 ? 8.891 -21.956 11.149 1.00 73.03 552 LEU B CA 1
ATOM 2596 C C . LEU B 1 148 ? 9.261 -21.021 10.013 1.00 72.09 552 LEU B C 1
ATOM 2597 O O . LEU B 1 148 ? 10.243 -21.245 9.305 1.00 71.33 552 LEU B O 1
ATOM 2602 N N . GLU B 1 149 ? 8.475 -19.963 9.854 1.00 73.59 553 GLU B N 1
ATOM 2603 C CA . GLU B 1 149 ? 8.733 -18.966 8.825 1.00 75.12 553 GLU B CA 1
ATOM 2604 C C . GLU B 1 149 ? 10.194 -18.470 8.911 1.00 74.17 553 GLU B C 1
ATOM 2605 O O . GLU B 1 149 ? 10.716 -18.192 10.001 1.00 72.90 553 GLU B O 1
ATOM 2607 N N . PRO B 1 150 ? 10.871 -18.386 7.760 1.00 74.89 554 PRO B N 1
ATOM 2608 C CA . PRO B 1 150 ? 12.301 -18.057 7.797 1.00 72.93 554 PRO B CA 1
ATOM 2609 C C . PRO B 1 150 ? 12.573 -16.643 8.271 1.00 70.88 554 PRO B C 1
ATOM 2610 O O . PRO B 1 150 ? 13.681 -16.355 8.715 1.00 71.00 554 PRO B O 1
ATOM 2614 N N . SER B 1 151 ? 11.554 -15.782 8.192 1.00 68.78 555 SER B N 1
ATOM 2615 C CA . SER B 1 151 ? 11.621 -14.427 8.685 1.00 65.68 555 SER B CA 1
ATOM 2616 C C . SER B 1 151 ? 11.790 -14.333 10.207 1.00 63.94 555 SER B C 1
ATOM 2617 O O . SER B 1 151 ? 12.077 -13.253 10.720 1.00 64.35 555 SER B O 1
ATOM 2620 N N . HIS B 1 152 ? 11.604 -15.427 10.938 1.00 62.58 556 HIS B N 1
ATOM 2621 C CA . HIS B 1 152 ? 11.715 -15.372 12.394 1.00 61.23 556 HIS B CA 1
ATOM 2622 C C . HIS B 1 152 ? 13.112 -15.721 12.932 1.00 58.68 556 HIS B C 1
ATOM 2623 O O . HIS B 1 152 ? 13.342 -15.701 14.156 1.00 58.59 556 HIS B O 1
ATOM 2630 N N . LEU B 1 153 ? 14.034 -16.050 12.025 1.00 55.54 557 LEU B N 1
ATOM 2631 C CA . LEU B 1 153 ? 15.360 -16.501 12.431 1.00 52.64 557 LEU B CA 1
ATOM 2632 C C . LEU B 1 153 ? 16.408 -15.574 11.876 1.00 48.89 557 LEU B C 1
ATOM 2633 O O . LEU B 1 153 ? 16.410 -15.286 10.676 1.00 49.58 557 LEU B O 1
ATOM 2638 N N . ILE B 1 154 ? 17.302 -15.115 12.748 1.00 44.93 558 ILE B N 1
ATOM 2639 C CA . ILE B 1 154 ? 18.419 -14.289 12.317 1.00 41.84 558 ILE B CA 1
ATOM 2640 C C . ILE B 1 154 ? 19.726 -15.058 12.556 1.00 40.42 558 ILE B C 1
ATOM 2641 O O . ILE B 1 154 ? 19.908 -15.674 13.604 1.00 39.75 558 ILE B O 1
ATOM 2646 N N . LEU B 1 155 ? 20.606 -15.055 11.558 1.00 38.65 559 LEU B N 1
ATOM 2647 C CA . LEU B 1 155 ? 21.945 -15.591 11.732 1.00 37.47 559 LEU B CA 1
ATOM 2648 C C . LEU B 1 155 ? 22.971 -14.461 11.801 1.00 35.49 559 LEU B C 1
ATOM 2649 O O . LEU B 1 155 ? 23.016 -13.623 10.914 1.00 34.50 559 LEU B O 1
ATOM 2654 N N . GLU B 1 156 ? 23.776 -14.463 12.867 1.00 34.69 560 GLU B N 1
ATOM 2655 C CA . GLU B 1 156 ? 24.863 -13.489 13.079 1.00 33.15 560 GLU B CA 1
ATOM 2656 C C . GLU B 1 156 ? 26.250 -14.089 12.772 1.00 32.83 560 GLU B C 1
ATOM 2657 O O . GLU B 1 156 ? 26.680 -15.065 13.404 1.00 33.51 560 GLU B O 1
ATOM 2663 N N . VAL B 1 157 ? 26.952 -13.504 11.803 1.00 31.55 561 VAL B N 1
ATOM 2664 C CA . VAL B 1 157 ? 28.345 -13.851 11.576 1.00 30.99 561 VAL B CA 1
ATOM 2665 C C . VAL B 1 157 ? 29.156 -12.595 11.753 1.00 29.16 561 VAL B C 1
ATOM 2666 O O . VAL B 1 157 ? 28.693 -11.496 11.419 1.00 28.16 561 VAL B O 1
ATOM 2670 N N . THR B 1 158 ? 30.358 -12.727 12.302 1.00 28.15 562 THR B N 1
ATOM 2671 C CA . THR B 1 158 ? 31.152 -11.506 12.565 1.00 27.15 562 THR B CA 1
ATOM 2672 C C . THR B 1 158 ? 31.661 -10.898 11.243 1.00 26.72 562 THR B C 1
ATOM 2673 O O . THR B 1 158 ? 31.751 -11.574 10.217 1.00 27.30 562 THR B O 1
ATOM 2677 N N . GLU B 1 159 ? 31.990 -9.611 11.296 1.00 25.98 563 GLU B N 1
ATOM 2678 C CA . GLU B 1 159 ? 32.645 -8.916 10.196 1.00 25.51 563 GLU B CA 1
ATOM 2679 C C . GLU B 1 159 ? 33.869 -9.709 9.694 1.00 24.74 563 GLU B C 1
ATOM 2680 O O . GLU B 1 159 ? 34.023 -9.926 8.507 1.00 24.25 563 GLU B O 1
ATOM 2686 N N . SER B 1 160 ? 34.723 -10.156 10.599 1.00 25.22 564 SER B N 1
ATOM 2687 C CA . SER B 1 160 ? 35.925 -10.907 10.225 1.00 25.33 564 SER B CA 1
ATOM 2688 C C . SER B 1 160 ? 35.560 -12.143 9.465 1.00 26.10 564 SER B C 1
ATOM 2689 O O . SER B 1 160 ? 36.132 -12.456 8.426 1.00 27.06 564 SER B O 1
ATOM 2692 N N . THR B 1 161 ? 34.615 -12.890 10.022 1.00 26.53 565 THR B N 1
ATOM 2693 C CA . THR B 1 161 ? 34.237 -14.163 9.427 1.00 26.59 565 THR B CA 1
ATOM 2694 C C . THR B 1 161 ? 33.748 -13.907 8.006 1.00 26.66 565 THR B C 1
ATOM 2695 O O . THR B 1 161 ? 34.136 -14.625 7.076 1.00 28.15 565 THR B O 1
ATOM 2699 N N . ALA B 1 162 ? 32.890 -12.901 7.830 1.00 25.89 566 ALA B N 1
ATOM 2700 C CA . ALA B 1 162 ? 32.242 -12.671 6.534 1.00 25.87 566 ALA B CA 1
ATOM 2701 C C . ALA B 1 162 ? 33.244 -12.203 5.499 1.00 25.56 566 ALA B C 1
ATOM 2702 O O . ALA B 1 162 ? 33.171 -12.581 4.346 1.00 25.70 566 ALA B O 1
ATOM 2704 N N . MET B 1 163 ? 34.191 -11.384 5.940 1.00 25.66 567 MET B N 1
ATOM 2705 C CA . MET B 1 163 ? 35.134 -10.733 5.060 1.00 25.66 567 MET B CA 1
ATOM 2706 C C . MET B 1 163 ? 36.387 -11.582 4.752 1.00 26.55 567 MET B C 1
ATOM 2707 O O . MET B 1 163 ? 37.164 -11.252 3.836 1.00 26.49 567 MET B O 1
ATOM 2712 N N . ARG B 1 164 ? 36.608 -12.663 5.497 1.00 26.95 568 ARG B N 1
ATOM 2713 C CA . ARG B 1 164 ? 37.803 -13.437 5.278 1.00 27.21 568 ARG B CA 1
ATOM 2714 C C . ARG B 1 164 ? 37.871 -13.920 3.820 1.00 28.88 568 ARG B C 1
ATOM 2715 O O . ARG B 1 164 ? 38.836 -13.652 3.110 1.00 27.99 568 ARG B O 1
ATOM 2723 N N . ASP B 1 165 ? 36.846 -14.627 3.371 1.00 30.75 569 ASP B N 1
ATOM 2724 C CA . ASP B 1 165 ? 36.748 -15.003 1.961 1.00 32.57 569 ASP B CA 1
ATOM 2725 C C . ASP B 1 165 ? 35.353 -14.587 1.488 1.00 33.50 569 ASP B C 1
ATOM 2726 O O . ASP B 1 165 ? 34.391 -15.364 1.509 1.00 32.54 569 ASP B O 1
ATOM 2731 N N . ALA B 1 166 ? 35.279 -13.321 1.075 1.00 34.28 570 ALA B N 1
ATOM 2732 C CA . ALA B 1 166 ? 34.023 -12.664 0.762 1.00 34.81 570 ALA B CA 1
ATOM 2733 C C . ALA B 1 166 ? 33.229 -13.351 -0.365 1.00 36.09 570 ALA B C 1
ATOM 2734 O O . ALA B 1 166 ? 31.999 -13.368 -0.318 1.00 36.52 570 ALA B O 1
ATOM 2736 N N . ASP B 1 167 ? 33.907 -13.886 -1.376 1.00 36.98 571 ASP B N 1
ATOM 2737 C CA . ASP B 1 167 ? 33.181 -14.582 -2.460 1.00 39.71 571 ASP B CA 1
ATOM 2738 C C . ASP B 1 167 ? 32.516 -15.838 -1.939 1.00 38.98 571 ASP B C 1
ATOM 2739 O O . ASP B 1 167 ? 31.439 -16.180 -2.379 1.00 41.23 571 ASP B O 1
ATOM 2744 N N . ALA B 1 168 ? 33.148 -16.515 -0.989 1.00 37.90 572 ALA B N 1
ATOM 2745 C CA . ALA B 1 168 ? 32.554 -17.714 -0.405 1.00 37.89 572 ALA B CA 1
ATOM 2746 C C . ALA B 1 168 ? 31.448 -17.339 0.549 1.00 36.46 572 ALA B C 1
ATOM 2747 O O . ALA B 1 168 ? 30.418 -18.022 0.583 1.00 37.37 572 ALA B O 1
ATOM 2749 N N . SER B 1 169 ? 31.637 -16.271 1.316 1.00 34.50 573 SER B N 1
ATOM 2750 C CA . SER B 1 169 ? 30.549 -15.760 2.172 1.00 35.12 573 SER B CA 1
ATOM 2751 C C . SER B 1 169 ? 29.306 -15.465 1.336 1.00 36.72 573 SER B C 1
ATOM 2752 O O . SER B 1 169 ? 28.181 -15.671 1.766 1.00 36.39 573 SER B O 1
ATOM 2755 N N . LEU B 1 170 ? 29.532 -14.964 0.132 1.00 39.30 574 LEU B N 1
ATOM 2756 C CA . LEU B 1 170 ? 28.444 -14.538 -0.745 1.00 42.64 574 LEU B CA 1
ATOM 2757 C C . LEU B 1 170 ? 27.630 -15.754 -1.214 1.00 44.41 574 LEU B C 1
ATOM 2758 O O . LEU B 1 170 ? 26.401 -15.703 -1.203 1.00 45.58 574 LEU B O 1
ATOM 2763 N N . VAL B 1 171 ? 28.295 -16.849 -1.580 1.00 44.31 575 VAL B N 1
ATOM 2764 C CA . VAL B 1 171 ? 27.569 -18.039 -2.013 1.00 47.15 575 VAL B CA 1
ATOM 2765 C C . VAL B 1 171 ? 26.685 -18.515 -0.870 1.00 47.81 575 VAL B C 1
ATOM 2766 O O . VAL B 1 171 ? 25.499 -18.756 -1.044 1.00 50.51 575 VAL B O 1
ATOM 2770 N N . ILE B 1 172 ? 27.261 -18.617 0.318 1.00 47.80 576 ILE B N 1
ATOM 2771 C CA . ILE B 1 172 ? 26.537 -19.100 1.493 1.00 48.27 576 ILE B CA 1
ATOM 2772 C C . ILE B 1 172 ? 25.411 -18.168 1.899 1.00 49.40 576 ILE B C 1
ATOM 2773 O O . ILE B 1 172 ? 24.291 -18.601 2.096 1.00 51.06 576 ILE B O 1
ATOM 2778 N N . LEU B 1 173 ? 25.693 -16.884 2.017 1.00 49.97 577 LEU B N 1
ATOM 2779 C CA . LEU B 1 173 ? 24.665 -15.947 2.469 1.00 50.88 577 LEU B CA 1
ATOM 2780 C C . LEU B 1 173 ? 23.558 -15.755 1.438 1.00 54.36 577 LEU B C 1
ATOM 2781 O O . LEU B 1 173 ? 22.402 -15.596 1.826 1.00 55.22 577 LEU B O 1
ATOM 2786 N N . GLU B 1 174 ? 23.877 -15.778 0.141 1.00 56.67 578 GLU B N 1
ATOM 2787 C CA . GLU B 1 174 ? 22.826 -15.696 -0.885 1.00 60.28 578 GLU B CA 1
ATOM 2788 C C . GLU B 1 174 ? 21.814 -16.826 -0.738 1.00 61.49 578 GLU B C 1
ATOM 2789 O O . GLU B 1 174 ? 20.607 -16.591 -0.810 1.00 62.82 578 GLU B O 1
ATOM 2795 N N . GLN B 1 175 ? 22.289 -18.047 -0.518 1.00 61.93 579 GLN B N 1
ATOM 2796 C CA . GLN B 1 175 ? 21.378 -19.167 -0.287 1.00 62.62 579 GLN B CA 1
ATOM 2797 C C . GLN B 1 175 ? 20.490 -18.868 0.903 1.00 61.96 579 GLN B C 1
ATOM 2798 O O . GLN B 1 175 ? 19.268 -18.945 0.796 1.00 63.00 579 GLN B O 1
ATOM 2804 N N . LEU B 1 176 ? 21.114 -18.514 2.026 1.00 59.97 580 LEU B N 1
ATOM 2805 C CA . LEU B 1 176 ? 20.387 -18.189 3.256 1.00 59.73 580 LEU B CA 1
ATOM 2806 C C . LEU B 1 176 ? 19.348 -17.063 3.076 1.00 58.33 580 LEU B C 1
ATOM 2807 O O . LEU B 1 176 ? 18.248 -17.152 3.590 1.00 58.54 580 LEU B O 1
ATOM 2812 N N . SER B 1 177 ? 19.705 -16.036 2.315 1.00 57.24 581 SER B N 1
ATOM 2813 C CA . SER B 1 177 ? 18.843 -14.888 2.076 1.00 57.20 581 SER B CA 1
ATOM 2814 C C . SER B 1 177 ? 17.686 -15.216 1.131 1.00 60.07 581 SER B C 1
ATOM 2815 O O . SER B 1 177 ? 16.581 -14.687 1.286 1.00 58.46 581 SER B O 1
ATOM 2818 N N . ALA B 1 178 ? 17.940 -16.078 0.148 1.00 62.88 582 ALA B N 1
ATOM 2819 C CA . ALA B 1 178 ? 16.881 -16.534 -0.762 1.00 67.00 582 ALA B CA 1
ATOM 2820 C C . ALA B 1 178 ? 15.836 -17.385 -0.014 1.00 68.76 582 ALA B C 1
ATOM 2821 O O . ALA B 1 178 ? 14.656 -17.391 -0.362 1.00 73.07 582 ALA B O 1
ATOM 2823 N N . MET B 1 179 ? 16.282 -18.084 1.023 1.00 67.73 583 MET B N 1
ATOM 2824 C CA . MET B 1 179 ? 15.406 -18.865 1.887 1.00 68.35 583 MET B CA 1
ATOM 2825 C C . MET B 1 179 ? 14.593 -17.961 2.803 1.00 68.17 583 MET B C 1
ATOM 2826 O O . MET B 1 179 ? 13.633 -18.409 3.404 1.00 70.22 583 MET B O 1
ATOM 2831 N N . GLY B 1 180 ? 15.002 -16.700 2.935 1.00 65.85 584 GLY B N 1
ATOM 2832 C CA . GLY B 1 180 ? 14.239 -15.712 3.715 1.00 63.46 584 GLY B CA 1
ATOM 2833 C C . GLY B 1 180 ? 14.795 -15.432 5.104 1.00 59.42 584 GLY B C 1
ATOM 2834 O O . GLY B 1 180 ? 14.243 -14.654 5.843 1.00 57.86 584 GLY B O 1
ATOM 2835 N N . VAL B 1 181 ? 15.908 -16.065 5.450 1.00 58.26 585 VAL B N 1
ATOM 2836 C CA . VAL B 1 181 ? 16.529 -15.908 6.766 1.00 54.83 585 VAL B CA 1
ATOM 2837 C C . VAL B 1 181 ? 17.215 -14.554 6.905 1.00 51.05 585 VAL B C 1
ATOM 2838 O O . VAL B 1 181 ? 17.823 -14.064 5.955 1.00 51.25 585 VAL B O 1
ATOM 2842 N N . GLY B 1 182 ? 17.093 -13.937 8.081 1.00 48.07 586 GLY B N 1
ATOM 2843 C CA . GLY B 1 182 ? 17.705 -12.650 8.329 1.00 44.56 586 GLY B CA 1
ATOM 2844 C C . GLY B 1 182 ? 19.191 -12.845 8.561 1.00 43.08 586 GLY B C 1
ATOM 2845 O O . GLY B 1 182 ? 19.575 -13.811 9.208 1.00 43.26 586 GLY B O 1
ATOM 2846 N N . ILE B 1 183 ? 20.017 -11.945 8.021 1.00 41.12 587 ILE B N 1
ATOM 2847 C CA . ILE B 1 183 ? 21.466 -12.059 8.095 1.00 39.90 587 ILE B CA 1
ATOM 2848 C C . ILE B 1 183 ? 22.036 -10.803 8.729 1.00 38.11 587 ILE B C 1
ATOM 2849 O O . ILE B 1 183 ? 21.895 -9.708 8.186 1.00 37.49 587 ILE B O 1
ATOM 2854 N N . SER B 1 184 ? 22.721 -10.989 9.853 1.00 36.67 588 SER B N 1
ATOM 2855 C CA . SER B 1 184 ? 23.288 -9.911 10.633 1.00 34.32 588 SER B CA 1
ATOM 2856 C C . SER B 1 184 ? 24.808 -10.043 10.680 1.00 32.43 588 SER B C 1
ATOM 2857 O O . SER B 1 184 ? 25.337 -11.134 10.869 1.00 33.14 588 SER B O 1
ATOM 2860 N N . ILE B 1 185 ? 25.511 -8.930 10.475 1.00 30.08 589 ILE B N 1
ATOM 2861 C CA . ILE B 1 185 ? 26.962 -8.893 10.591 1.00 28.21 589 ILE B CA 1
ATOM 2862 C C . ILE B 1 185 ? 27.329 -8.344 11.965 1.00 27.25 589 ILE B C 1
ATOM 2863 O O . ILE B 1 185 ? 27.153 -7.171 12.250 1.00 26.81 589 ILE B O 1
ATOM 2868 N N . ASP B 1 186 ? 27.880 -9.204 12.804 1.00 26.92 590 ASP B N 1
ATOM 2869 C CA . ASP B 1 186 ? 28.129 -8.932 14.215 1.00 26.28 590 ASP B CA 1
ATOM 2870 C C . ASP B 1 186 ? 29.518 -8.288 14.450 1.00 25.50 590 ASP B C 1
ATOM 2871 O O . ASP B 1 186 ? 30.362 -8.267 13.577 1.00 24.41 590 ASP B O 1
ATOM 2876 N N . ASP B 1 187 ? 29.742 -7.778 15.655 1.00 25.45 591 ASP B N 1
ATOM 2877 C CA . ASP B 1 187 ? 31.028 -7.174 16.047 1.00 25.96 591 ASP B CA 1
ATOM 2878 C C . ASP B 1 187 ? 31.555 -6.200 15.002 1.00 25.45 591 ASP B C 1
ATOM 2879 O O . ASP B 1 187 ? 32.781 -6.153 14.713 1.00 25.96 591 ASP B O 1
ATOM 2884 N N . PHE B 1 188 ? 30.655 -5.402 14.451 1.00 25.08 592 PHE B N 1
ATOM 2885 C CA . PHE B 1 188 ? 31.025 -4.565 13.339 1.00 25.69 592 PHE B CA 1
ATOM 2886 C C . PHE B 1 188 ? 31.896 -3.423 13.826 1.00 26.20 592 PHE B C 1
ATOM 2887 O O . PHE B 1 188 ? 31.649 -2.816 14.885 1.00 25.68 592 PHE B O 1
ATOM 2895 N N . GLY B 1 189 ? 32.953 -3.161 13.069 1.00 27.59 593 GLY B N 1
ATOM 2896 C CA . GLY B 1 189 ? 33.885 -2.090 13.413 1.00 29.00 593 GLY B CA 1
ATOM 2897 C C . GLY B 1 189 ? 35.185 -2.675 13.912 1.00 30.08 593 GLY B C 1
ATOM 2898 O O . GLY B 1 189 ? 36.179 -1.958 13.999 1.00 31.44 593 GLY B O 1
ATOM 2899 N N . THR B 1 190 ? 35.181 -3.983 14.204 1.00 30.65 594 THR B N 1
ATOM 2900 C CA . THR B 1 190 ? 36.358 -4.674 14.746 1.00 30.41 594 THR B CA 1
ATOM 2901 C C . THR B 1 190 ? 37.145 -5.471 13.704 1.00 29.82 594 THR B C 1
ATOM 2902 O O . THR B 1 190 ? 38.218 -6.008 14.013 1.00 30.37 594 THR B O 1
ATOM 2906 N N . GLY B 1 191 ? 36.606 -5.605 12.500 1.00 28.03 595 GLY B N 1
ATOM 2907 C CA . GLY B 1 191 ? 37.304 -6.317 11.458 1.00 28.20 595 GLY B CA 1
ATOM 2908 C C . GLY B 1 191 ? 37.701 -5.390 10.336 1.00 27.52 595 GLY B C 1
ATOM 2909 O O . GLY B 1 191 ? 37.775 -4.192 10.539 1.00 28.55 595 GLY B O 1
ATOM 2910 N N . TYR B 1 192 ? 37.919 -5.951 9.152 1.00 26.90 596 TYR B N 1
ATOM 2911 C CA . TYR B 1 192 ? 38.279 -5.197 7.970 1.00 27.46 596 TYR B CA 1
ATOM 2912 C C . TYR B 1 192 ? 37.267 -5.483 6.868 1.00 27.81 596 TYR B C 1
ATOM 2913 O O . TYR B 1 192 ? 37.159 -6.635 6.426 1.00 27.60 596 TYR B O 1
ATOM 2922 N N . SER B 1 193 ? 36.531 -4.457 6.420 1.00 27.61 597 SER B N 1
ATOM 2923 C CA . SER B 1 193 ? 35.499 -4.677 5.376 1.00 28.86 597 SER B CA 1
ATOM 2924 C C . SER B 1 193 ? 35.814 -4.069 4.014 1.00 29.07 597 SER B C 1
ATOM 2925 O O . SER B 1 193 ? 36.308 -2.941 3.923 1.00 27.69 597 SER B O 1
ATOM 2928 N N . SER B 1 194 ? 35.492 -4.814 2.956 1.00 29.66 598 SER B N 1
ATOM 2929 C CA . SER B 1 194 ? 35.368 -4.213 1.628 1.00 29.98 598 SER B CA 1
ATOM 2930 C C . SER B 1 194 ? 33.991 -3.583 1.474 1.00 30.61 598 SER B C 1
ATOM 2931 O O . SER B 1 194 ? 32.987 -4.263 1.604 1.00 29.56 598 SER B O 1
ATOM 2934 N N . LEU B 1 195 ? 33.955 -2.277 1.202 1.00 31.98 599 LEU B N 1
ATOM 2935 C CA . LEU B 1 195 ? 32.693 -1.575 0.946 1.00 33.40 599 LEU B CA 1
ATOM 2936 C C . LEU B 1 195 ? 31.940 -2.180 -0.204 1.00 35.68 599 LEU B C 1
ATOM 2937 O O . LEU B 1 195 ? 30.687 -2.206 -0.206 1.00 36.42 599 LEU B O 1
ATOM 2942 N N . LEU B 1 196 ? 32.696 -2.659 -1.193 1.00 36.66 600 LEU B N 1
ATOM 2943 C CA . LEU B 1 196 ? 32.097 -3.356 -2.315 1.00 37.88 600 LEU B CA 1
ATOM 2944 C C . LEU B 1 196 ? 31.329 -4.578 -1.828 1.00 37.93 600 LEU B C 1
ATOM 2945 O O . LEU B 1 196 ? 30.151 -4.728 -2.124 1.00 37.77 600 LEU B O 1
ATOM 2950 N N . TYR B 1 197 ? 31.993 -5.449 -1.073 1.00 37.85 601 TYR B N 1
ATOM 2951 C CA . TYR B 1 197 ? 31.332 -6.672 -0.586 1.00 37.86 601 TYR B CA 1
ATOM 2952 C C . TYR B 1 197 ? 30.315 -6.384 0.502 1.00 37.42 601 TYR B C 1
ATOM 2953 O O . TYR B 1 197 ? 29.376 -7.133 0.688 1.00 37.03 601 TYR B O 1
ATOM 2962 N N . LEU B 1 198 ? 30.500 -5.291 1.216 1.00 38.06 602 LEU B N 1
ATOM 2963 C CA . LEU B 1 198 ? 29.535 -4.926 2.225 1.00 39.26 602 LEU B CA 1
ATOM 2964 C C . LEU B 1 198 ? 28.176 -4.602 1.566 1.00 40.91 602 LEU B C 1
ATOM 2965 O O . LEU B 1 198 ? 27.125 -4.858 2.142 1.00 40.79 602 LEU B O 1
ATOM 2970 N N . LYS B 1 199 ? 28.197 -4.066 0.349 1.00 41.24 603 LYS B N 1
ATOM 2971 C CA . LYS B 1 199 ? 26.962 -3.838 -0.396 1.00 41.92 603 LYS B CA 1
ATOM 2972 C C . LYS B 1 199 ? 26.429 -5.160 -1.009 1.00 42.33 603 LYS B C 1
ATOM 2973 O O . LYS B 1 199 ? 25.217 -5.446 -0.967 1.00 40.87 603 LYS B O 1
ATOM 2979 N N . ARG B 1 200 ? 27.338 -5.973 -1.540 1.00 42.34 604 ARG B N 1
ATOM 2980 C CA . ARG B 1 200 ? 26.959 -7.195 -2.243 1.00 43.92 604 ARG B CA 1
ATOM 2981 C C . ARG B 1 200 ? 26.379 -8.247 -1.355 1.00 42.82 604 ARG B C 1
ATOM 2982 O O . ARG B 1 200 ? 25.525 -8.996 -1.791 1.00 42.68 604 ARG B O 1
ATOM 2990 N N . LEU B 1 201 ? 26.861 -8.348 -0.124 1.00 42.11 605 LEU B N 1
ATOM 2991 C CA . LEU B 1 201 ? 26.334 -9.357 0.786 1.00 42.38 605 LEU B CA 1
ATOM 2992 C C . LEU B 1 201 ? 24.900 -9.010 1.143 1.00 42.29 605 LEU B C 1
ATOM 2993 O O . LEU B 1 201 ? 24.586 -7.854 1.389 1.00 41.22 605 LEU B O 1
ATOM 2998 N N . PRO B 1 202 ? 24.014 -10.011 1.154 1.00 43.31 606 PRO B N 1
ATOM 2999 C CA . PRO B 1 202 ? 22.587 -9.786 1.444 1.00 43.74 606 PRO B CA 1
ATOM 3000 C C . PRO B 1 202 ? 22.323 -9.733 2.938 1.00 41.81 606 PRO B C 1
ATOM 3001 O O . PRO B 1 202 ? 21.524 -10.480 3.472 1.00 43.11 606 PRO B O 1
ATOM 3005 N N . ALA B 1 203 ? 23.030 -8.839 3.607 1.00 39.70 607 ALA B N 1
ATOM 3006 C CA . ALA B 1 203 ? 22.845 -8.648 5.018 1.00 38.21 607 ALA B CA 1
ATOM 3007 C C . ALA B 1 203 ? 21.633 -7.760 5.168 1.00 37.51 607 ALA B C 1
ATOM 3008 O O . ALA B 1 203 ? 21.270 -7.048 4.249 1.00 37.94 607 ALA B O 1
ATOM 3010 N N . SER B 1 204 ? 21.003 -7.814 6.328 1.00 37.22 608 SER B N 1
ATOM 3011 C CA . SER B 1 204 ? 19.889 -6.925 6.622 1.00 36.68 608 SER B CA 1
ATOM 3012 C C . SER B 1 204 ? 20.227 -6.019 7.791 1.00 34.37 608 SER B C 1
ATOM 3013 O O . SER B 1 204 ? 19.573 -5.012 7.971 1.00 33.78 608 SER B O 1
ATOM 3016 N N . GLU B 1 205 ? 21.251 -6.363 8.566 1.00 33.84 609 GLU B N 1
ATOM 3017 C CA . GLU B 1 205 ? 21.674 -5.519 9.679 1.00 33.10 609 GLU B CA 1
ATOM 3018 C C . GLU B 1 205 ? 23.165 -5.607 10.037 1.00 30.61 609 GLU B C 1
ATOM 3019 O O . GLU B 1 205 ? 23.787 -6.634 9.855 1.00 30.65 609 GLU B O 1
ATOM 3025 N N . LEU B 1 206 ? 23.714 -4.509 10.545 1.00 28.49 610 LEU B N 1
ATOM 3026 C CA . LEU B 1 206 ? 25.007 -4.503 11.199 1.00 27.00 610 LEU B CA 1
ATOM 3027 C C . LEU B 1 206 ? 24.832 -4.269 12.699 1.00 26.02 610 LEU B C 1
ATOM 3028 O O . LEU B 1 206 ? 23.959 -3.516 13.121 1.00 25.06 610 LEU B O 1
ATOM 3033 N N . LYS B 1 207 ? 25.662 -4.936 13.499 1.00 25.46 611 LYS B N 1
ATOM 3034 C CA . LYS B 1 207 ? 25.648 -4.796 14.959 1.00 25.29 611 LYS B CA 1
ATOM 3035 C C . LYS B 1 207 ? 26.951 -4.175 15.425 1.00 24.50 611 LYS B C 1
ATOM 3036 O O . LYS B 1 207 ? 27.998 -4.812 15.372 1.00 24.77 611 LYS B O 1
ATOM 3042 N N . ILE B 1 208 ? 26.863 -2.951 15.918 1.00 23.74 612 ILE B N 1
ATOM 3043 C CA . ILE B 1 208 ? 28.038 -2.244 16.367 1.00 24.50 612 ILE B CA 1
ATOM 3044 C C . ILE B 1 208 ? 28.726 -2.956 17.548 1.00 25.29 612 ILE B C 1
ATOM 3045 O O . ILE B 1 208 ? 28.076 -3.343 18.534 1.00 24.99 612 ILE B O 1
ATOM 3050 N N . ASP B 1 209 ? 30.047 -3.086 17.464 1.00 26.12 613 ASP B N 1
ATOM 3051 C CA . ASP B 1 209 ? 30.769 -3.800 18.490 1.00 26.76 613 ASP B CA 1
ATOM 3052 C C . ASP B 1 209 ? 30.693 -3.123 19.817 1.00 26.56 613 ASP B C 1
ATOM 3053 O O . ASP B 1 209 ? 30.819 -1.929 19.899 1.00 27.44 613 ASP B O 1
ATOM 3058 N N . ARG B 1 210 ? 30.465 -3.921 20.850 1.00 27.51 614 ARG B N 1
ATOM 3059 C CA . ARG B 1 210 ? 30.371 -3.504 22.228 1.00 28.71 614 ARG B CA 1
ATOM 3060 C C . ARG B 1 210 ? 31.537 -2.641 22.664 1.00 27.93 614 ARG B C 1
ATOM 3061 O O . ARG B 1 210 ? 31.374 -1.751 23.505 1.00 28.26 614 ARG B O 1
ATOM 3069 N N . GLY B 1 211 ? 32.705 -2.915 22.096 1.00 26.56 615 GLY B N 1
ATOM 3070 C CA . GLY B 1 211 ? 33.913 -2.169 22.386 1.00 25.98 615 GLY B CA 1
ATOM 3071 C C . GLY B 1 211 ? 33.839 -0.696 22.081 1.00 25.71 615 GLY B C 1
ATOM 3072 O O . GLY B 1 211 ? 34.606 0.067 22.625 1.00 26.26 615 GLY B O 1
ATOM 3073 N N . PHE B 1 212 ? 32.958 -0.262 21.194 1.00 25.59 616 PHE B N 1
ATOM 3074 C CA . PHE B 1 212 ? 32.839 1.179 20.934 1.00 26.36 616 PHE B CA 1
ATOM 3075 C C . PHE B 1 212 ? 31.902 1.900 21.910 1.00 26.60 616 PHE B C 1
ATOM 3076 O O . PHE B 1 212 ? 31.837 3.128 21.925 1.00 27.23 616 PHE B O 1
ATOM 3084 N N . ILE B 1 213 ? 31.172 1.137 22.710 1.00 27.02 617 ILE B N 1
ATOM 3085 C CA . ILE B 1 213 ? 30.155 1.680 23.588 1.00 27.33 617 ILE B CA 1
ATOM 3086 C C . ILE B 1 213 ? 30.708 1.821 25.011 1.00 28.88 617 ILE B C 1
ATOM 3087 O O . ILE B 1 213 ? 30.473 0.995 25.873 1.00 28.10 617 ILE B O 1
ATOM 3092 N N . ASN B 1 214 ? 31.425 2.922 25.255 1.00 31.33 618 ASN B N 1
ATOM 3093 C CA . ASN B 1 214 ? 31.932 3.247 26.586 1.00 33.14 618 ASN B CA 1
ATOM 3094 C C . ASN B 1 214 ? 31.442 4.639 27.001 1.00 33.67 618 ASN B C 1
ATOM 3095 O O . ASN B 1 214 ? 30.245 4.845 27.097 1.00 34.32 618 ASN B O 1
ATOM 3100 N N . GLU B 1 215 ? 32.332 5.607 27.190 1.00 35.32 619 GLU B N 1
ATOM 3101 C CA . GLU B 1 215 ? 31.930 6.933 27.676 1.00 36.91 619 GLU B CA 1
ATOM 3102 C C . GLU B 1 215 ? 31.216 7.756 26.597 1.00 35.85 619 GLU B C 1
ATOM 3103 O O . GLU B 1 215 ? 30.347 8.573 26.919 1.00 35.80 619 GLU B O 1
ATOM 3109 N N . LEU B 1 216 ? 31.537 7.503 25.324 1.00 34.54 620 LEU B N 1
ATOM 3110 C CA . LEU B 1 216 ? 30.828 8.106 24.197 1.00 34.13 620 LEU B CA 1
ATOM 3111 C C . LEU B 1 216 ? 30.639 9.602 24.362 1.00 34.59 620 LEU B C 1
ATOM 3112 O O . LEU B 1 216 ? 29.519 10.117 24.270 1.00 34.94 620 LEU B O 1
ATOM 3117 N N . ALA B 1 217 ? 31.741 10.290 24.639 1.00 35.35 621 ALA B N 1
ATOM 3118 C CA . ALA B 1 217 ? 31.814 11.735 24.525 1.00 35.99 621 ALA B CA 1
ATOM 3119 C C . ALA B 1 217 ? 31.504 12.097 23.089 1.00 36.44 621 ALA B C 1
ATOM 3120 O O . ALA B 1 217 ? 31.849 11.351 22.184 1.00 36.39 621 ALA B O 1
ATOM 3122 N N . HIS B 1 218 ? 30.897 13.256 22.881 1.00 37.96 622 HIS B N 1
ATOM 3123 C CA . HIS B 1 218 ? 30.451 13.687 21.551 1.00 39.01 622 HIS B CA 1
ATOM 3124 C C . HIS B 1 218 ? 31.569 13.819 20.534 1.00 37.95 622 HIS B C 1
ATOM 3125 O O . HIS B 1 218 ? 31.322 13.640 19.362 1.00 37.11 622 HIS B O 1
ATOM 3132 N N . ASP B 1 219 ? 32.782 14.139 20.979 1.00 39.11 623 ASP B N 1
ATOM 3133 C CA . ASP B 1 219 ? 33.938 14.307 20.083 1.00 39.40 623 ASP B CA 1
ATOM 3134 C C . ASP B 1 219 ? 34.867 13.122 20.149 1.00 38.08 623 ASP B C 1
ATOM 3135 O O . ASP B 1 219 ? 36.013 13.192 19.698 1.00 39.20 623 ASP B O 1
ATOM 3140 N N . SER B 1 220 ? 34.399 12.017 20.711 1.00 35.74 624 SER B N 1
ATOM 3141 C CA . SER B 1 220 ? 35.232 10.811 20.759 1.00 34.44 624 SER B CA 1
ATOM 3142 C C . SER B 1 220 ? 35.328 10.126 19.399 1.00 33.16 624 SER B C 1
ATOM 3143 O O . SER B 1 220 ? 34.443 10.257 18.550 1.00 32.90 624 SER B O 1
ATOM 3146 N N . ASP B 1 221 ? 36.416 9.383 19.218 1.00 32.21 625 ASP B N 1
ATOM 3147 C CA . ASP B 1 221 ? 36.604 8.496 18.085 1.00 30.87 625 ASP B CA 1
ATOM 3148 C C . ASP B 1 221 ? 35.507 7.406 18.043 1.00 28.47 625 ASP B C 1
ATOM 3149 O O . ASP B 1 221 ? 35.050 7.008 16.979 1.00 26.80 625 ASP B O 1
ATOM 3154 N N . ASP B 1 222 ? 35.102 6.924 19.205 1.00 28.17 626 ASP B N 1
ATOM 3155 C CA . ASP B 1 222 ? 34.011 5.948 19.317 1.00 27.64 626 ASP B CA 1
ATOM 3156 C C . ASP B 1 222 ? 32.690 6.484 18.711 1.00 26.33 626 ASP B C 1
ATOM 3157 O O . ASP B 1 222 ? 32.019 5.787 17.974 1.00 25.03 626 ASP B O 1
ATOM 3162 N N . ALA B 1 223 ? 32.349 7.731 19.014 1.00 26.59 627 ALA B N 1
ATOM 3163 C CA . ALA B 1 223 ? 31.114 8.346 18.506 1.00 26.82 627 ALA B CA 1
ATOM 3164 C C . ALA B 1 223 ? 31.176 8.531 17.003 1.00 26.89 627 ALA B C 1
ATOM 3165 O O . ALA B 1 223 ? 30.159 8.395 16.297 1.00 25.91 627 ALA B O 1
ATOM 3167 N N . ALA B 1 224 ? 32.363 8.871 16.513 1.00 27.07 628 ALA B N 1
ATOM 3168 C CA . ALA B 1 224 ? 32.550 9.030 15.067 1.00 27.28 628 ALA B CA 1
ATOM 3169 C C . ALA B 1 224 ? 32.312 7.690 14.373 1.00 26.01 628 ALA B C 1
ATOM 3170 O O . ALA B 1 224 ? 31.695 7.624 13.310 1.00 26.08 628 ALA B O 1
ATOM 3172 N N . ILE B 1 225 ? 32.809 6.624 14.978 1.00 25.05 629 ILE B N 1
ATOM 3173 C CA . ILE B 1 225 ? 32.723 5.311 14.372 1.00 24.31 629 ILE B CA 1
ATOM 3174 C C . ILE B 1 225 ? 31.278 4.840 14.404 1.00 23.75 629 ILE B C 1
ATOM 3175 O O . ILE B 1 225 ? 30.786 4.307 13.425 1.00 23.45 629 ILE B O 1
ATOM 3180 N N . VAL B 1 226 ? 30.579 5.058 15.511 1.00 23.29 630 VAL B N 1
ATOM 3181 C CA . VAL B 1 226 ? 29.129 4.796 15.554 1.00 22.78 630 VAL B CA 1
ATOM 3182 C C . VAL B 1 226 ? 28.380 5.589 14.449 1.00 22.43 630 VAL B C 1
ATOM 3183 O O . VAL B 1 226 ? 27.534 5.071 13.761 1.00 21.49 630 VAL B O 1
ATOM 3187 N N . SER B 1 227 ? 28.729 6.839 14.264 1.00 23.42 631 SER B N 1
ATOM 3188 C CA . SER B 1 227 ? 28.125 7.625 13.200 1.00 24.09 631 SER B CA 1
ATOM 3189 C C . SER B 1 227 ? 28.424 7.034 11.855 1.00 23.74 631 SER B C 1
ATOM 3190 O O . SER B 1 227 ? 27.557 7.021 11.002 1.00 24.61 631 SER B O 1
ATOM 3193 N N . ALA B 1 228 ? 29.641 6.555 11.650 1.00 23.27 632 ALA B N 1
ATOM 3194 C CA . ALA B 1 228 ? 30.031 6.003 10.352 1.00 23.09 632 ALA B CA 1
ATOM 3195 C C . ALA B 1 228 ? 29.232 4.722 10.050 1.00 22.32 632 ALA B C 1
ATOM 3196 O O . ALA B 1 228 ? 28.791 4.519 8.930 1.00 22.45 632 ALA B O 1
ATOM 3198 N N . ILE B 1 229 ? 29.044 3.885 11.061 1.00 21.69 633 ILE B N 1
ATOM 3199 C CA . ILE B 1 229 ? 28.286 2.633 10.914 1.00 21.35 633 ILE B CA 1
ATOM 3200 C C . ILE B 1 229 ? 26.835 2.975 10.624 1.00 22.14 633 ILE B C 1
ATOM 3201 O O . ILE B 1 229 ? 26.239 2.430 9.707 1.00 22.90 633 ILE B O 1
ATOM 3206 N N . VAL B 1 230 ? 26.263 3.904 11.380 1.00 22.92 634 VAL B N 1
ATOM 3207 C CA . VAL B 1 230 ? 24.906 4.388 11.070 1.00 23.52 634 VAL B CA 1
ATOM 3208 C C . VAL B 1 230 ? 24.822 4.882 9.635 1.00 24.29 634 VAL B C 1
ATOM 3209 O O . VAL B 1 230 ? 23.867 4.544 8.939 1.00 25.12 634 VAL B O 1
ATOM 3213 N N . ALA B 1 231 ? 25.821 5.619 9.154 1.00 23.84 635 ALA B N 1
ATOM 3214 C CA . ALA B 1 231 ? 25.762 6.119 7.799 1.00 23.91 635 ALA B CA 1
ATOM 3215 C C . ALA B 1 231 ? 25.885 4.992 6.767 1.00 23.84 635 ALA B C 1
ATOM 3216 O O . ALA B 1 231 ? 25.258 5.047 5.682 1.00 23.98 635 ALA B O 1
ATOM 3218 N N . LEU B 1 232 ? 26.668 3.967 7.079 1.00 22.69 636 LEU B N 1
ATOM 3219 C CA . LEU B 1 232 ? 26.694 2.787 6.231 1.00 23.09 636 LEU B CA 1
ATOM 3220 C C . LEU B 1 232 ? 25.297 2.125 6.131 1.00 23.21 636 LEU B C 1
ATOM 3221 O O . LEU B 1 232 ? 24.837 1.752 5.054 1.00 23.76 636 LEU B O 1
ATOM 3226 N N . GLY B 1 233 ? 24.621 2.015 7.270 1.00 22.78 637 GLY B N 1
ATOM 3227 C CA . GLY B 1 233 ? 23.250 1.550 7.315 1.00 22.98 637 GLY B CA 1
ATOM 3228 C C . GLY B 1 233 ? 22.332 2.330 6.427 1.00 23.66 637 GLY B C 1
ATOM 3229 O O . GLY B 1 233 ? 21.596 1.751 5.590 1.00 24.81 637 GLY B O 1
ATOM 3230 N N . ARG B 1 234 ? 22.376 3.645 6.589 1.00 23.38 638 ARG B N 1
ATOM 3231 C CA . ARG B 1 234 ? 21.527 4.539 5.811 1.00 24.61 638 ARG B CA 1
ATOM 3232 C C . ARG B 1 234 ? 21.799 4.462 4.308 1.00 25.61 638 ARG B C 1
ATOM 3233 O O . ARG B 1 234 ? 20.861 4.507 3.523 1.00 27.30 638 ARG B O 1
ATOM 3241 N N . THR B 1 235 ? 23.055 4.334 3.897 1.00 25.11 639 THR B N 1
ATOM 3242 C CA . THR B 1 235 ? 23.395 4.366 2.468 1.00 26.22 639 THR B CA 1
ATOM 3243 C C . THR B 1 235 ? 23.316 2.989 1.837 1.00 26.34 639 THR B C 1
ATOM 3244 O O . THR B 1 235 ? 23.064 2.884 0.663 1.00 27.86 639 THR B O 1
ATOM 3248 N N . LEU B 1 236 ? 23.566 1.937 2.607 1.00 25.46 640 LEU B N 1
ATOM 3249 C CA . LEU B 1 236 ? 23.483 0.559 2.093 1.00 25.70 640 LEU B CA 1
ATOM 3250 C C . LEU B 1 236 ? 22.165 -0.169 2.416 1.00 26.08 640 LEU B C 1
ATOM 3251 O O . LEU B 1 236 ? 21.994 -1.339 2.053 1.00 26.29 640 LEU B O 1
ATOM 3256 N N . ASN B 1 237 ? 21.252 0.511 3.103 1.00 26.51 641 ASN B N 1
ATOM 3257 C CA . ASN B 1 237 ? 19.949 -0.068 3.441 1.00 27.14 641 ASN B CA 1
ATOM 3258 C C . ASN B 1 237 ? 20.072 -1.230 4.411 1.00 27.13 641 ASN B C 1
ATOM 3259 O O . ASN B 1 237 ? 19.600 -2.361 4.146 1.00 27.26 641 ASN B O 1
ATOM 3264 N N . LEU B 1 238 ? 20.708 -0.935 5.538 1.00 26.99 642 LEU B N 1
ATOM 3265 C CA . LEU B 1 238 ? 20.879 -1.907 6.615 1.00 27.11 642 LEU B CA 1
ATOM 3266 C C . LEU B 1 238 ? 20.426 -1.286 7.937 1.00 27.48 642 LEU B C 1
ATOM 3267 O O . LEU B 1 238 ? 20.693 -0.106 8.204 1.00 26.96 642 LEU B O 1
ATOM 3272 N N . LYS B 1 239 ? 19.713 -2.073 8.737 1.00 28.55 643 LYS B N 1
ATOM 3273 C CA . LYS B 1 239 ? 19.405 -1.705 10.109 1.00 28.73 643 LYS B CA 1
ATOM 3274 C C . LYS B 1 239 ? 20.681 -1.789 10.928 1.00 27.62 643 LYS B C 1
ATOM 3275 O O . LYS B 1 239 ? 21.547 -2.656 10.688 1.00 26.99 643 LYS B O 1
ATOM 3281 N N . ILE B 1 240 ? 20.801 -0.898 11.894 1.00 25.74 644 ILE B N 1
ATOM 3282 C CA . ILE B 1 240 ? 21.962 -0.841 12.768 1.00 24.57 644 ILE B CA 1
ATOM 3283 C C . ILE B 1 240 ? 21.570 -1.099 14.235 1.00 24.41 644 ILE B C 1
ATOM 3284 O O . ILE B 1 240 ? 20.709 -0.426 14.791 1.00 24.41 644 ILE B O 1
ATOM 3289 N N . VAL B 1 241 ? 22.199 -2.084 14.858 1.00 23.87 645 VAL B N 1
ATOM 3290 C CA . VAL B 1 241 ? 21.925 -2.418 16.243 1.00 24.19 645 VAL B CA 1
ATOM 3291 C C . VAL B 1 241 ? 23.128 -2.000 17.078 1.00 24.09 645 VAL B C 1
ATOM 3292 O O . VAL B 1 241 ? 24.242 -2.370 16.754 1.00 23.69 645 VAL B O 1
ATOM 3296 N N . ALA B 1 242 ? 22.906 -1.239 18.139 1.00 24.49 646 ALA B N 1
ATOM 3297 C CA . ALA B 1 242 ? 23.958 -0.970 19.095 1.00 24.62 646 ALA B CA 1
ATOM 3298 C C . ALA B 1 242 ? 23.888 -2.029 20.186 1.00 26.09 646 ALA B C 1
ATOM 3299 O O . ALA B 1 242 ? 22.831 -2.300 20.754 1.00 25.73 646 ALA B O 1
ATOM 3301 N N . GLU B 1 243 ? 25.048 -2.585 20.496 1.00 27.17 647 GLU B N 1
ATOM 3302 C CA . GLU B 1 243 ? 25.181 -3.624 21.485 1.00 28.85 647 GLU B CA 1
ATOM 3303 C C . GLU B 1 243 ? 26.013 -3.109 22.679 1.00 28.34 647 GLU B C 1
ATOM 3304 O O . GLU B 1 243 ? 26.904 -2.255 22.517 1.00 28.54 647 GLU B O 1
ATOM 3310 N N . GLY B 1 244 ? 25.705 -3.568 23.889 1.00 27.69 648 GLY B N 1
ATOM 3311 C CA . GLY B 1 244 ? 26.465 -3.133 25.077 1.00 27.51 648 GLY B CA 1
ATOM 3312 C C . GLY B 1 244 ? 25.937 -1.871 25.760 1.00 27.23 648 GLY B C 1
ATOM 3313 O O . GLY B 1 244 ? 26.653 -1.163 26.440 1.00 26.78 648 GLY B O 1
ATOM 3314 N N . VAL B 1 245 ? 24.659 -1.587 25.587 1.00 26.05 649 VAL B N 1
ATOM 3315 C CA . VAL B 1 245 ? 24.082 -0.405 26.172 1.00 25.58 649 VAL B CA 1
ATOM 3316 C C . VAL B 1 245 ? 23.874 -0.660 27.666 1.00 26.24 649 VAL B C 1
ATOM 3317 O O . VAL B 1 245 ? 23.067 -1.488 28.046 1.00 26.57 649 VAL B O 1
ATOM 3321 N N . GLU B 1 246 ? 24.636 0.036 28.507 1.00 26.64 650 GLU B N 1
ATOM 3322 C CA . GLU B 1 246 ? 24.559 -0.130 29.961 1.00 27.46 650 GLU B CA 1
ATOM 3323 C C . GLU B 1 246 ? 24.039 1.104 30.719 1.00 26.81 650 GLU B C 1
ATOM 3324 O O . GLU B 1 246 ? 23.685 0.984 31.881 1.00 27.41 650 GLU B O 1
ATOM 3330 N N . THR B 1 247 ? 24.039 2.282 30.101 1.00 25.36 651 THR B N 1
ATOM 3331 C CA . THR B 1 247 ? 23.680 3.513 30.809 1.00 25.19 651 THR B CA 1
ATOM 3332 C C . THR B 1 247 ? 22.659 4.289 30.025 1.00 24.22 651 THR B C 1
ATOM 3333 O O . THR B 1 247 ? 22.536 4.131 28.799 1.00 23.25 651 THR B O 1
ATOM 3337 N N . GLU B 1 248 ? 21.964 5.186 30.721 1.00 24.79 652 GLU B N 1
ATOM 3338 C CA . GLU B 1 248 ? 20.931 6.014 30.087 1.00 24.47 652 GLU B CA 1
ATOM 3339 C C . GLU B 1 248 ? 21.521 6.900 29.012 1.00 24.23 652 GLU B C 1
ATOM 3340 O O . GLU B 1 248 ? 20.895 7.115 27.977 1.00 24.44 652 GLU B O 1
ATOM 3346 N N . ALA B 1 249 ? 22.714 7.441 29.263 1.00 24.82 653 ALA B N 1
ATOM 3347 C CA . ALA B 1 249 ? 23.320 8.414 28.359 1.00 25.04 653 ALA B CA 1
ATOM 3348 C C . ALA B 1 249 ? 23.735 7.746 27.054 1.00 24.79 653 ALA B C 1
ATOM 3349 O O . ALA B 1 249 ? 23.605 8.328 26.004 1.00 23.54 653 ALA B O 1
ATOM 3351 N N . GLN B 1 250 ? 24.232 6.509 27.138 1.00 25.46 654 GLN B N 1
ATOM 3352 C CA . GLN B 1 250 ? 24.530 5.728 25.956 1.00 25.06 654 GLN B CA 1
ATOM 3353 C C . GLN B 1 250 ? 23.256 5.497 25.125 1.00 25.85 654 GLN B C 1
ATOM 3354 O O . GLN B 1 250 ? 23.246 5.672 23.890 1.00 26.05 654 GLN B O 1
ATOM 3360 N N . GLN B 1 251 ? 22.184 5.093 25.795 1.00 26.69 655 GLN B N 1
ATOM 3361 C CA . GLN B 1 251 ? 20.922 4.847 25.126 1.00 27.50 655 GLN B CA 1
ATOM 3362 C C . GLN B 1 251 ? 20.480 6.089 24.353 1.00 26.81 655 GLN B C 1
ATOM 3363 O O . GLN B 1 251 ? 20.216 6.033 23.149 1.00 25.85 655 GLN B O 1
ATOM 3369 N N . GLU B 1 252 ? 20.414 7.202 25.068 1.00 26.74 656 GLU B N 1
ATOM 3370 C CA . GLU B 1 252 ? 20.005 8.451 24.490 1.00 27.59 656 GLU B CA 1
ATOM 3371 C C . GLU B 1 252 ? 20.898 8.865 23.323 1.00 26.59 656 GLU B C 1
ATOM 3372 O O . GLU B 1 252 ? 20.392 9.251 22.271 1.00 26.27 656 GLU B O 1
ATOM 3378 N N . PHE B 1 253 ? 22.215 8.805 23.514 1.00 26.00 657 PHE B N 1
ATOM 3379 C CA . PHE B 1 253 ? 23.119 9.277 22.488 1.00 26.29 657 PHE B CA 1
ATOM 3380 C C . PHE B 1 253 ? 23.096 8.347 21.287 1.00 25.05 657 PHE B C 1
ATOM 3381 O O . PHE B 1 253 ? 23.034 8.793 20.160 1.00 23.94 657 PHE B O 1
ATOM 3389 N N . LEU B 1 254 ? 23.083 7.043 21.518 1.00 24.62 658 LEU B N 1
ATOM 3390 C CA . LEU B 1 254 ? 23.059 6.122 20.397 1.00 24.71 658 LEU B CA 1
ATOM 3391 C C . LEU B 1 254 ? 21.761 6.256 19.609 1.00 25.76 658 LEU B C 1
ATOM 3392 O O . LEU B 1 254 ? 21.742 6.125 18.390 1.00 25.70 658 LEU B O 1
ATOM 3397 N N . THR B 1 255 ? 20.669 6.541 20.302 1.00 26.64 659 THR B N 1
ATOM 3398 C CA . THR B 1 255 ? 19.389 6.765 19.616 1.00 27.38 659 THR B CA 1
ATOM 3399 C C . THR B 1 255 ? 19.458 8.041 18.737 1.00 27.50 659 THR B C 1
ATOM 3400 O O . THR B 1 255 ? 19.110 8.012 17.565 1.00 27.47 659 THR B O 1
ATOM 3404 N N . ARG B 1 256 ? 19.962 9.136 19.288 1.00 28.87 660 ARG B N 1
ATOM 3405 C CA . ARG B 1 256 ? 20.097 10.376 18.512 1.00 29.69 660 ARG B CA 1
ATOM 3406 C C . ARG B 1 256 ? 21.048 10.259 17.331 1.00 28.90 660 ARG B C 1
ATOM 3407 O O . ARG B 1 256 ? 20.932 11.007 16.374 1.00 29.50 660 ARG B O 1
ATOM 3415 N N . LEU B 1 257 ? 22.033 9.372 17.424 1.00 27.59 661 LEU B N 1
ATOM 3416 C CA . LEU B 1 257 ? 22.961 9.148 16.312 1.00 27.24 661 LEU B CA 1
ATOM 3417 C C . LEU B 1 257 ? 22.294 8.364 15.219 1.00 27.09 661 LEU B C 1
ATOM 3418 O O . LEU B 1 257 ? 22.735 8.397 14.079 1.00 27.87 661 LEU B O 1
ATOM 3423 N N . GLY B 1 258 ? 21.230 7.645 15.561 1.00 26.53 662 GLY B N 1
ATOM 3424 C CA . GLY B 1 258 ? 20.340 7.066 14.568 1.00 25.62 662 GLY B CA 1
ATOM 3425 C C . GLY B 1 258 ? 20.351 5.541 14.531 1.00 24.77 662 GLY B C 1
ATOM 3426 O O . GLY B 1 258 ? 19.864 4.956 13.562 1.00 25.37 662 GLY B O 1
ATOM 3427 N N . CYS B 1 259 ? 20.874 4.892 15.566 1.00 23.30 663 CYS B N 1
ATOM 3428 C CA . CYS B 1 259 ? 20.801 3.428 15.675 1.00 23.32 663 CYS B CA 1
ATOM 3429 C C . CYS B 1 259 ? 19.314 2.993 15.687 1.00 23.77 663 CYS B C 1
ATOM 3430 O O . CYS B 1 259 ? 18.476 3.672 16.229 1.00 23.30 663 CYS B O 1
ATOM 3433 N N . ASN B 1 260 ? 19.001 1.895 15.034 1.00 24.86 664 ASN B N 1
ATOM 3434 C CA . ASN B 1 260 ? 17.610 1.451 14.848 1.00 26.06 664 ASN B CA 1
ATOM 3435 C C . ASN B 1 260 ? 17.141 0.600 16.017 1.00 26.30 664 ASN B C 1
ATOM 3436 O O . ASN B 1 260 ? 15.936 0.548 16.344 1.00 26.35 664 ASN B O 1
ATOM 3441 N N . SER B 1 261 ? 18.081 -0.126 16.620 1.00 26.37 665 SER B N 1
ATOM 3442 C CA . SER B 1 261 ? 17.762 -0.915 17.796 1.00 27.19 665 SER B CA 1
ATOM 3443 C C . SER B 1 261 ? 18.951 -1.052 18.757 1.00 26.49 665 SER B C 1
ATOM 3444 O O . SER B 1 261 ? 20.090 -0.748 18.401 1.00 26.15 665 SER B O 1
ATOM 3447 N N . LEU B 1 262 ? 18.648 -1.457 19.989 1.00 26.19 666 LEU B N 1
ATOM 3448 C CA . LEU B 1 262 ? 19.587 -1.467 21.084 1.00 26.13 666 LEU B CA 1
ATOM 3449 C C . LEU B 1 262 ? 19.554 -2.814 21.775 1.00 26.03 666 LEU B C 1
ATOM 3450 O O . LEU B 1 262 ? 18.539 -3.478 21.825 1.00 26.11 666 LEU B O 1
ATOM 3455 N N . GLN B 1 263 ? 20.706 -3.210 22.286 1.00 25.51 667 GLN B N 1
ATOM 3456 C CA . GLN B 1 263 ? 20.851 -4.390 23.109 1.00 26.01 667 GLN B CA 1
ATOM 3457 C C . GLN B 1 263 ? 21.831 -4.050 24.217 1.00 25.25 667 GLN B C 1
ATOM 3458 O O . GLN B 1 263 ? 22.821 -3.372 23.987 1.00 24.43 667 GLN B O 1
ATOM 3464 N N . GLY B 1 264 ? 21.578 -4.520 25.423 1.00 25.92 668 GLY B N 1
ATOM 3465 C CA . GLY B 1 264 ? 22.538 -4.324 26.504 1.00 25.69 668 GLY B CA 1
ATOM 3466 C C . GLY B 1 264 ? 21.905 -4.549 27.859 1.00 26.74 668 GLY B C 1
ATOM 3467 O O . GLY B 1 264 ? 20.663 -4.705 27.985 1.00 26.49 668 GLY B O 1
ATOM 3468 N N . PHE B 1 265 ? 22.769 -4.579 28.870 1.00 27.38 669 PHE B N 1
ATOM 3469 C CA . PHE B 1 265 ? 22.371 -4.858 30.249 1.00 28.61 669 PHE B CA 1
ATOM 3470 C C . PHE B 1 265 ? 21.326 -3.885 30.773 1.00 29.18 669 PHE B C 1
ATOM 3471 O O . PHE B 1 265 ? 20.497 -4.256 31.572 1.00 30.19 669 PHE B O 1
ATOM 3479 N N . LEU B 1 266 ? 21.326 -2.648 30.290 1.00 29.29 670 LEU B N 1
ATOM 3480 C CA . LEU B 1 266 ? 20.338 -1.689 30.743 1.00 29.56 670 LEU B CA 1
ATOM 3481 C C . LEU B 1 266 ? 18.940 -2.102 30.292 1.00 31.64 670 LEU B C 1
ATOM 3482 O O . LEU B 1 266 ? 17.959 -1.936 31.034 1.00 32.77 670 LEU B O 1
ATOM 3487 N N . LEU B 1 267 ? 18.843 -2.621 29.074 1.00 32.56 671 LEU B N 1
ATOM 3488 C CA . LEU B 1 267 ? 17.557 -3.033 28.522 1.00 33.66 671 LEU B CA 1
ATOM 3489 C C . LEU B 1 267 ? 17.136 -4.438 28.887 1.00 33.77 671 LEU B C 1
ATOM 3490 O O . LEU B 1 267 ? 15.979 -4.782 28.761 1.00 35.86 671 LEU B O 1
ATOM 3495 N N . GLY B 1 268 ? 18.066 -5.248 29.353 1.00 34.04 672 GLY B N 1
ATOM 3496 C CA . GLY B 1 268 ? 17.746 -6.602 29.770 1.00 34.95 672 GLY B CA 1
ATOM 3497 C C . GLY B 1 268 ? 18.950 -7.497 29.597 1.00 35.65 672 GLY B C 1
ATOM 3498 O O . GLY B 1 268 ? 19.511 -7.574 28.521 1.00 35.15 672 GLY B O 1
ATOM 3499 N N . ARG B 1 269 ? 19.348 -8.167 30.663 1.00 37.03 673 ARG B N 1
ATOM 3500 C CA . ARG B 1 269 ? 20.459 -9.089 30.611 1.00 38.13 673 ARG B CA 1
ATOM 3501 C C . ARG B 1 269 ? 20.009 -10.383 29.989 1.00 38.78 673 ARG B C 1
ATOM 3502 O O . ARG B 1 269 ? 18.813 -10.662 29.933 1.00 39.66 673 ARG B O 1
ATOM 3510 N N . PRO B 1 270 ? 20.977 -11.193 29.525 1.00 39.38 674 PRO B N 1
ATOM 3511 C CA . PRO B 1 270 ? 20.641 -12.511 29.060 1.00 40.46 674 PRO B CA 1
ATOM 3512 C C . PRO B 1 270 ? 20.049 -13.296 30.208 1.00 42.72 674 PRO B C 1
ATOM 3513 O O . PRO B 1 270 ? 20.553 -13.219 31.322 1.00 42.60 674 PRO B O 1
ATOM 3517 N N . MET B 1 271 ? 18.961 -14.004 29.953 1.00 45.44 675 MET B N 1
ATOM 3518 C CA . MET B 1 271 ? 18.393 -14.886 30.954 1.00 48.30 675 MET B CA 1
ATOM 3519 C C . MET B 1 271 ? 17.691 -16.079 30.294 1.00 49.25 675 MET B C 1
ATOM 3520 O O . MET B 1 271 ? 17.374 -16.040 29.101 1.00 47.58 675 MET B O 1
ATOM 3525 N N . PRO B 1 272 ? 17.480 -17.164 31.058 1.00 51.49 676 PRO B N 1
ATOM 3526 C CA . PRO B 1 272 ? 16.781 -18.333 30.481 1.00 52.90 676 PRO B CA 1
ATOM 3527 C C . PRO B 1 272 ? 15.318 -18.027 30.144 1.00 52.83 676 PRO B C 1
ATOM 3528 O O . PRO B 1 272 ? 14.731 -17.102 30.711 1.00 51.84 676 PRO B O 1
ATOM 3532 N N . ALA B 1 273 ? 14.769 -18.780 29.194 1.00 54.65 677 ALA B N 1
ATOM 3533 C CA . ALA B 1 273 ? 13.402 -18.573 28.695 1.00 56.50 677 ALA B CA 1
ATOM 3534 C C . ALA B 1 273 ? 12.371 -18.371 29.805 1.00 59.42 677 ALA B C 1
ATOM 3535 O O . ALA B 1 273 ? 11.527 -17.489 29.708 1.00 58.23 677 ALA B O 1
ATOM 3537 N N . GLU B 1 274 ? 12.449 -19.177 30.856 1.00 63.20 678 GLU B N 1
ATOM 3538 C CA . GLU B 1 274 ? 11.507 -19.072 31.971 1.00 65.81 678 GLU B CA 1
ATOM 3539 C C . GLU B 1 274 ? 11.571 -17.695 32.655 1.00 64.83 678 GLU B C 1
ATOM 3540 O O . GLU B 1 274 ? 10.562 -16.998 32.786 1.00 63.96 678 GLU B O 1
ATOM 3542 N N . GLN B 1 275 ? 12.769 -17.312 33.084 1.00 65.64 679 GLN B N 1
ATOM 3543 C CA . GLN B 1 275 ? 12.972 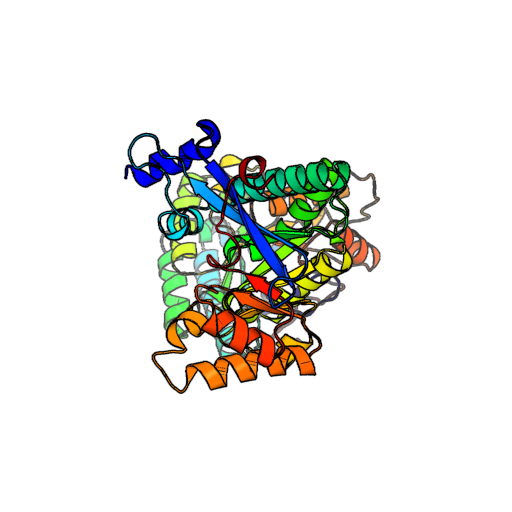-16.049 33.794 1.00 65.78 679 GLN B CA 1
ATOM 3544 C C . GLN B 1 275 ? 12.600 -14.862 32.912 1.00 63.82 679 GLN B C 1
ATOM 3545 O O . GLN B 1 275 ? 12.119 -13.849 33.400 1.00 63.59 679 GLN B O 1
ATOM 3551 N N . LEU B 1 276 ? 12.825 -14.990 31.609 1.00 64.18 680 LEU B N 1
ATOM 3552 C CA . LEU B 1 276 ? 12.452 -13.946 30.656 1.00 62.18 680 LEU B CA 1
ATOM 3553 C C . LEU B 1 276 ? 10.953 -13.746 30.677 1.00 63.00 680 LEU B C 1
ATOM 3554 O O . LEU B 1 276 ? 10.486 -12.618 30.604 1.00 61.53 680 LEU B O 1
ATOM 3559 N N . LEU B 1 277 ? 10.225 -14.860 30.813 1.00 67.47 681 LEU B N 1
ATOM 3560 C CA . LEU B 1 277 ? 8.743 -14.904 30.921 1.00 69.99 681 LEU B CA 1
ATOM 3561 C C . LEU B 1 277 ? 8.127 -14.586 29.563 1.00 69.01 681 LEU B C 1
ATOM 3562 O O . LEU B 1 277 ? 8.756 -14.816 28.526 1.00 66.25 681 LEU B O 1
#

Organism: Pseudomonas aeruginosa (strain ATCC 15692 / DSM 22644 / CIP 104116 / JCM 14847 / LMG 12228 / 1C / PRS 101 / PAO1) (NCBI:txid208964)

Nearest PDB structures (foldseek):
  5m1t-assembly1_A  TM=1.004E+00  e=2.191E-49  Pseudomonas aeruginosa PAO1
  4rnh-assembly1_A-2  TM=9.699E-01  e=6.839E-30  Pseudomonas aeruginosa PAO1
  8arv-assembly1_B  TM=9.615E-01  e=2.512E-30  Pseudomonas aeruginosa PAO1
  4rnj-assembly1_A  TM=9.507E-01  e=1.852E-28  Pseudomonas aeruginosa PAO1
  4rnf-assembly1_A  TM=9.508E-01  e=6.769E-28  Pseudomonas aeruginosa PAO1

InterPro domains:
  IPR000160 GGDEF domain [PF00990] (263-418)
  IPR000160 GGDEF domain [PS50887] (293-425)
  IPR000160 GGDEF domain [SM00267] (252-423)
  IPR000160 GGDEF domain [TIGR00254] (261-421)
  IPR000160 GGDEF domain [cd01949] (264-421)
  IPR001633 EAL domain [PF00563] (440-674)
  IPR001633 EAL domain [PS50883] (434-685)
  IPR001633 EAL domain [SM00052] (433-679)
  IPR001633 EAL domain [cd01948] (439-679)
  IPR005330 MHYT domain [PF03707] (52-110)
  IPR005330 MHYT domain [PF03707] (115-171)
  IPR005330 MHYT domain [PF03707] (182-244)
  IPR005330 MHYT domain [PS50924] (6-199)
  IPR029787 Nucleotide cyclase [SSF55073] (268-425)
  IPR035919 EAL domain superfamily [G3DSA:3.20.20.450] (437-685)
  IPR035919 EAL domain superfamily [SSF141868] (439-682)
  IPR043128 Reverse transcriptase/Diguanylate cyclase domain [G3DSA:3.30.70.270] (258-436)
  IPR052155 Bacterial biofilm regulation/maintenance [PTHR44757] (250-682)

CATH classification: 3.20.20.450

GO terms:
  GO:0052621 diguanylate cyclase activity (F, IDA)
  GO:0071111 cyclic-guanylate-specific phosphodiesterase activity (F, IDA)
  GO:0071732 cellular response to nitric oxide (P, IMP)
  GO:0005886 plasma membrane (C, EXP)

Sequence (472 aa):
LQLLHDLRQALERRQLVLHYQPKVLAPNGPMIGVEALLRWEHPQHGLITPGQFLPLAEKTGLIVQIGEWVLDEACRQMRLWLDGGHADWNIAVNLSALQFAHAGLVDSVRNALLRHSLEPSHLILEVTESTAMRDADASLVILEQLSAMGVGISIDDFGTGYSSLLYLKRLPASELKIDRGFINELAHDSDDAAIVSAIVALGRTLNLKIVAEGVETEAQQEFLTRLGCNSLQGFLLGRPMPAEQLLRQLVLHYQPKVLAPNGPMIGVEALLRWGLITPGQFLPLAEKTGLIVQIGEWVLDEACRQMRLWLADWNIAVNLSALQFAHAGLVDSVRNALLRHSLEPSHLILEVTESTAMRDADASLVILEQLSAMGVGISIDDFGTGYSSLLYLKRLPASELKIDRGFINELAHDSDDAAIVSAIVALGRTLNLKIVAEGVETEAQQEFLTRLGCNSLQGFLLGRPMPAEQLL

Foldseek 3Di:
DVLVVCLVCQVVVVQKAWWWFFKAFALQHHGQATETAIWGQDPPPGIHHVVVPVVVCVVVVVCVVVLLVSLLVQLLLLLVVVVVPPVRYAYEYEDDLCLLPPPCNLVSNVVSCVVNVHQQLRYEYEDEQASCAVPVVVSQVSQVSSVVSNHAYEHECPPPHDDDLVSVLSGRHAAYEHHLVLLVCVVPDVVSLVSLLVRLVSCVVSVHQYEYEADDDPVSSVSNVVSPHGIYTHVNNPDTGHPVVVD/DQKAWWWFFKQFPLRHGTAETETAIWGVTHHCVVPVVVCVVVVVVQVVLLVSLLVLLVVPLVCCPNHAYEYEDELCLLPPPCNLVSNLVSCVVSVHQQQRYEYEYEQASCAVPVVSSQVSQVSSVVSPHAYEHECPPPHDDDLVSVLSRPHAAYEHHLVLQDPPDVPDPSVVSLLVRQVSCVVSVHAYEYEADDDPVSSVSSVVSPHGIYTHVNSPDTGGPVVVD

Secondary structure (DSSP, 8-state):
-HHHHHHHTTTTTT-EEEEEEEEEETTT--EEEEEEEEEEEETTTEEE-GGGTHHHHHHHSTHHHHHHHHHHHHHHHHHHHHHTT-TT-EEEEE--HHHHH-TTHHHHHHHHHHHTT--GGGEEEEEEHHHHHHTHHHHHHHHHHHHHTT-EEEEEEETSS---HHHHHHS---EEEE-HHHHHTGGG-HHHHHHHHHHHHHHHHHT-EEEEE---SHHHHHHHHHHT-SEEESTTT---B-HHHH-/---EEEEEEEEETTT--EEEEEEEEE-----GGGTHHHHHHHSTHHHHHHHHHHHHHHHHHHH----EEEEEE-HHHHH-TTHHHHHHHHHHHTT--GGGEEEEEEHHHHHHTHHHHHHHHHHHHHTT-EEEEEEETSS---HHHHHHS---EEEE-GGG-SS--TTSHHHHHHHHHHHHHHHHT-EEEEE---SHHHHHHHHHHT-SEEESTTT---B-HHHH-

=== Feature glossary ===
The record interleaves many kinds of information about one protein. Here is each kind framed as the question it answers.

Q: What does the local fold look like, residue by residue?
A: The Foldseek 3Di string encodes local tertiary geometry as a 20-letter alphabet — one character per residue — derived from the relative positions of nearby Cα atoms. Unlike the amino-acid sequence, 3Di is a direct function of the 3D structure, so two proteins with the same fold have similar 3Di strings even at low sequence identity.

Q: Which residues are in helices, strands, or loops?
A: The SS8 string is DSSP's per-residue secondary-structure call. α-helix (H) means an i→i+4 H-bond ladder; β-strand (E) means the residue participates in a β-sheet; 3₁₀ (G) and π (I) are tighter and wider helices; T/S are turns/bends; '-' is loop.

Q: How big and how compact is the whole molecule?
A: Radius of gyration (Rg) is the root-mean-square distance of Cα atoms from their centroid — a single number for overall size and compactness. A globular domain of N residues has Rg ≈ 2.2·N^0.38 Å; an extended or disordered chain has a much larger Rg. The Cα contact count is the number of residue pairs whose Cα atoms are within 8 Å and are more than four positions apart in sequence — a standard proxy for tertiary packing density. The bounding box is the smallest axis-aligned box enclosing all Cα atoms.

Q: Where is each backbone atom in 3D?
A: Structure coordinates are given as an mmCIF _atom_site loop: one row per atom with element, residue name, chain id, sequence number, and x/y/z position in Å. Only the four main-chain atoms per residue are included here; side chains are omitted to keep the record compact.

Q: What is the amino-acid chain?
A: Primary structure: the covalent order of the twenty standard amino acids along the backbone. Two proteins with the same sequence will (almost always) fold to the same structure; two with 30% identity often share a fold but not the details.

Q: What if only a Cα trace is available?
A: Three-state secondary structure (P-SEA) collapses the eight DSSP classes into helix (a), strand (b), and coil (c). P-SEA assigns these from Cα geometry alone — distances and angles — without requiring backbone oxygens, so it works on any Cα trace.

Q: What family and function is it annotated with?
A: Database cross-references. InterPro integrates a dozen domain/family signature databases into unified entries with residue-range hits. GO terms attach function/process/location labels with evidence codes. CATH codes position the fold in a four-level structural taxonomy. Organism is the NCBI-taxonomy species name.

Q: How confident is the AlphaFold model at each residue?
A: pLDDT is the predicted lDDT-Cα score: AlphaFold's confidence that the local environment of each residue (all inter-atomic distances within 15 Å) is correctly placed. It is a per-residue number between 0 and 100, with higher meaning more reliable.

Q: How mobile is each atom in the crystal?
A: B-factor (Debye–Waller factor) reflects atomic displacement in the crystal lattice. It is an experimental observable (units Å²), not a prediction; low values mean the atom is pinned down, high values mean it moves or is heterogeneous across the crystal.

Q: Which residues are buried vs exposed?
A: SASA measures how much of the protein is reachable by solvent. It is computed by rolling a water-sized probe over the atomic surface and summing the exposed area (Å²). Per-residue SASA distinguishes core (buried, low SASA) from surface (exposed, high SASA) residues; total SASA is a whole-molecule size measure.

Q: What do the diagnostic plots show?
A: Plot images: a contact map (which residues are close in 3D, as an N×N binary image), a Ramachandran scatter (backbone torsion angles, revealing secondary-structure composition at a glance), and — for AlphaFold structures — a PAE heatmap (pairwise prediction confidence).

Q: What known structures does this most resemble?
A: The Foldseek neighbor list gives the closest experimentally determined structures in the PDB, ranked by structural alignment. TM-score near 1 means near-identical fold; near 0.3 means only rough topology match. This is how one finds what a novel AlphaFold prediction most resembles in the solved-structure universe.

Q: Are the domains correctly placed relative to each other?
A: Predicted aligned error is AlphaFold's pairwise confidence. Unlike pLDDT (per-residue), PAE is per-residue-pair and captures whether two parts of the structure are correctly placed relative to each other. Units are ångströms of expected positional error.

Q: What do the rendered images show?
A: Structure images are PyMOL renders from six orthogonal camera directions. Cartoon representation draws helices as coils and strands as arrows; sticks shows the backbone as bonds; surface shows the solvent-excluded envelope. Rainbow coloring maps sequence position to hue (blue→red, N→C); chain coloring assigns a distinct color per polypeptide.

Q: What are the backbone torsion angles?
A: φ (phi) and ψ (psi) are the two rotatable backbone dihedrals per residue: φ is the C(i-1)–N–Cα–C torsion, ψ is the N–Cα–C–N(i+1) torsion, both in degrees on (−180°, 180°]. α-helical residues cluster near (−60°, −45°); β-strand residues near (−120°, +130°). A Ramachandran plot is simply a scatter of (φ, ψ) for every residue.